Protein 5MY4 (pdb70)

Secondary structure (DSSP, 8-state):
-PPEEEE-SEEEE-TTS-EEEEEEESS--B-TTS-B-EEEEEE-TTS--EEEEETTTEEPTT--TTEEEEEETTEEEEEESS--GGG-EEEEEEE-SSSSPEE---EEEEE----BPPEEEEEPPPHHHHHHTEEEEEEEEEEEBSS--EEEEEETTEEE-TTEEEEEPPPPTTT--EEEEEEEEEEHHHHTT--EEEEEEE-TT-SSPEEEEEETT-/--EEEEE--EEE-TT--EEEEEEEESS-GGGS-EEEEEE-TTSPPEEEEEE-TTSS-EEE-TTTTTTEEEEEEGGGTEEEEEE-S--GGG-EEEEEEEEEESSSBEEEEEEE---EEEEE--PPPBPPEEEEE-----EEEEEEEEEEEBSS--EEEEGGGTB-TTEEEEEEEEETTEEEEEEEEEEETTTTTTS--EEEEEEGGGTEEEEEE----/-B---

Nearest PDB structures (foldseek):
  5my4-assembly1_A  TM=1.005E+00  e=4.041E-44  Mus musculus
  6hgu-assembly2_L  TM=9.859E-01  e=1.317E-41  Mus musculus
  4tqe-assembly1_L  TM=9.672E-01  e=5.450E-41  Mus musculus
  7y3j-assembly1_L  TM=9.779E-01  e=1.827E-40  Mus musculus
  8bbh-assembly1_L  TM=9.651E-01  e=4.578E-38  Mus musculus

InterPro domains:
  IPR002223 Pancreatic trypsin inhibitor Kunitz domain [PF00014] (290-341)
  IPR002223 Pancreatic trypsin inhibitor Kunitz domain [PR00759] (288-302)
  IPR002223 Pancreatic trypsin inhibitor Kunitz domain [PR00759] (316-326)
  IPR002223 Pancreatic trypsin inhibitor Kunitz domain [PR00759] (326-341)
  IPR002223 Pancreatic trypsin inhibitor Kunitz domain [PS50279] (291-341)
  IPR002223 Pancreatic trypsin inhibitor Kunitz domain [SM00131] (289-342)
  IPR008154 Amyloidogenic glycoprotein, extracellular [PS51869] (28-189)
  IPR008154 Amyloidogenic glycoprotein, extracellular [SM00006] (24-188)
  IPR008155 Amyloidogenic glycoprotein [PR00203] (177-195)
  IPR008155 Amyloidogenic glycoprotein [PR00203] (382-405)
  IPR008155 Amyloidogenic glycoprotein [PR00203] (699-724)
  IPR008155 Amyloidogenic glycoprotein [PR00203] (745-767)
  IPR008155 Amyloidogenic glycoprotein [PTHR23103] (10-770)
  IPR011178 Amyloidogenic glycoprotein, copper-binding [PF12924] (132-188)
  IPR011993 PH-like domain superfamily [G3DSA:2.30.29.30] (742-770)
  IPR013803 Amyloidogenic glycoprotein, amyloid-beta peptide [PF03494] (676-713)
  IPR013803 Amyloidogenic glycoprotein, amyloid-beta peptide [PR00204] (675-688)
  IPR013803 Amyloidogenic glycoprotein, amyloid-beta peptide [PR00204] (689-701)
  IPR013803 Amyloidogenic glycoprotein, amyloid-beta peptide [PR00204] (701-713)
  IPR015849 Amyloidogenic glycoprotein, heparin-binding [PF02177] (31-131)

Organism: Homo sapiens (NCBI:txid9606)

Sequence (440 aa):
DVVMTQTPLSLPVSLGDQASISCRSSQSLVHSDGNTYLHWYLQKPGQSPKLLIYKVSNRFSGVPDRFSGSGSGTDFTLKISRVEAEDLGVYFCSQSTHVPPTFGGGTKLEIKRADAAPTVSIFPPSSEQLTSGGASVVCFLNNFYPKDINVKWKIDGSERQNGVLNSWTDQDSKDSTYSMSSTLTLTKDEYERHNSYTCEATHKTSTSPIVKSFNRNEEVKLVESGGGLVQPGGSRKLSCAASGFTFSDYGMAWVRQAPGKGPEWVAFISNLAYSIYYADTVTGRFTISRENAKNTLYLEMSSLRSEDTAMYYCARYDYDNILDYVMDYWGQGTSVTVSSAKTTPPSVYPLAPGGSSVTLGCLVKGYFPESVTVTWNSGSLSSSVHTFPALLQSGLYTMSSSVTVPSSTWPSQTVTCSVAHPASSTTVDKKLEPSFRHDS

B-factor: mean 23.98, std 8.03, range [9.77, 64.01]

Structure (mmCIF, N/CA/C/O backbone):
data_5MY4
#
_entry.id   5MY4
#
_cell.length_a   43.170
_cell.length_b   87.142
_cell.length_c   58.029
_cell.angle_alpha   90.000
_cell.angle_beta   96.060
_cell.angle_gamma   90.000
#
_symmetry.space_group_name_H-M   'P 1 21 1'
#
loop_
_entity.id
_entity.type
_entity.pdbx_description
1 polymer 'Fab c#17 light chain'
2 polymer 'Fab c#17 heavy chain'
3 polymer 'Pyroglutamate-Abeta pE3-12-PEGb'
4 water water
#
loop_
_atom_site.group_PDB
_atom_site.id
_atom_site.type_symbol
_atom_site.label_atom_id
_atom_site.label_alt_id
_atom_site.label_comp_id
_atom_site.label_asym_id
_atom_site.label_entity_id
_atom_site.label_seq_id
_atom_site.pdbx_PDB_ins_code
_atom_site.Cartn_x
_atom_site.Cartn_y
_atom_site.Cartn_z
_atom_site.occupancy
_atom_site.B_iso_or_equiv
_atom_site.auth_seq_id
_atom_site.auth_comp_id
_atom_site.auth_asym_id
_atom_site.auth_atom_id
_atom_site.pdbx_PDB_model_num
ATOM 1 N N . ASP A 1 1 ? 7.454 -20.660 -0.338 1.00 28.40 1 ASP A N 1
ATOM 2 C CA . ASP A 1 1 ? 6.932 -19.305 -0.431 1.00 25.98 1 ASP A CA 1
ATOM 3 C C . ASP A 1 1 ? 7.773 -18.461 -1.366 1.00 26.28 1 ASP A C 1
ATOM 4 O O . ASP A 1 1 ? 8.925 -18.786 -1.641 1.00 28.08 1 ASP A O 1
ATOM 9 N N . VAL A 1 2 ? 7.185 -17.381 -1.864 1.00 25.51 2 VAL A N 1
ATOM 10 C CA . VAL A 1 2 ? 7.893 -16.436 -2.713 1.00 19.32 2 VAL A CA 1
ATOM 11 C C . VAL A 1 2 ? 8.453 -15.347 -1.817 1.00 21.80 2 VAL A C 1
ATOM 12 O O . VAL A 1 2 ? 7.717 -14.744 -1.026 1.00 19.20 2 VAL A O 1
ATOM 16 N N . VAL A 1 3 ? 9.755 -15.114 -1.913 1.00 15.03 3 VAL A N 1
ATOM 17 C CA . VAL A 1 3 ? 10.439 -14.131 -1.083 1.00 21.33 3 VAL A CA 1
ATOM 18 C C . VAL A 1 3 ? 10.506 -12.825 -1.872 1.00 18.29 3 VAL A C 1
ATOM 19 O O . VAL A 1 3 ? 11.085 -12.785 -2.965 1.00 27.79 3 VAL A O 1
ATOM 23 N N . MET A 1 4 ? 9.922 -11.765 -1.313 1.00 19.35 4 MET A N 1
ATOM 24 C CA . MET A 1 4 ? 9.933 -10.415 -1.884 1.00 22.54 4 MET A CA 1
ATOM 25 C C . MET A 1 4 ? 11.020 -9.563 -1.232 1.00 21.98 4 MET A C 1
ATOM 26 O O . MET A 1 4 ? 10.967 -9.304 -0.021 1.00 22.46 4 MET A O 1
ATOM 31 N N . THR A 1 5 ? 11.984 -9.109 -2.036 1.00 17.22 5 THR A N 1
ATOM 32 C CA . THR A 1 5 ? 13.168 -8.405 -1.541 1.00 21.58 5 THR A CA 1
ATOM 33 C C . THR A 1 5 ? 13.143 -6.956 -2.012 1.00 19.76 5 THR A C 1
ATOM 34 O O . THR A 1 5 ? 13.254 -6.675 -3.212 1.00 23.59 5 THR A O 1
ATOM 38 N N . GLN A 1 6 ? 12.985 -6.052 -1.060 1.00 19.87 6 GLN A N 1
ATOM 39 C CA . GLN A 1 6 ? 12.911 -4.620 -1.290 1.00 18.98 6 GLN A CA 1
ATOM 40 C C . GLN A 1 6 ? 14.235 -3.960 -0.948 1.00 22.85 6 GLN A C 1
ATOM 41 O O . GLN A 1 6 ? 14.903 -4.332 0.027 1.00 22.48 6 GLN A O 1
ATOM 47 N N . THR A 1 7 ? 14.590 -2.960 -1.745 1.00 21.43 7 THR A N 1
ATOM 48 C CA . THR A 1 7 ? 15.764 -2.140 -1.570 1.00 24.29 7 THR A CA 1
ATOM 49 C C . THR A 1 7 ? 15.365 -0.745 -2.033 1.00 24.23 7 THR A C 1
ATOM 50 O O . THR A 1 7 ? 14.622 -0.617 -3.012 1.00 23.05 7 THR A O 1
ATOM 54 N N . PRO A 1 8 ? 15.787 0.310 -1.328 1.00 19.56 8 PRO A N 1
ATOM 55 C CA . PRO A 1 8 ? 16.511 0.212 -0.060 1.00 22.12 8 PRO A CA 1
ATOM 56 C C . PRO A 1 8 ? 15.583 -0.068 1.102 1.00 24.42 8 PRO A C 1
ATOM 57 O O . PRO A 1 8 ? 14.363 0.010 0.977 1.00 24.47 8 PRO A O 1
ATOM 61 N N . LEU A 1 9 ? 16.179 -0.424 2.234 1.00 22.52 9 LEU A N 1
ATOM 62 C CA . LEU A 1 9 ? 15.412 -0.574 3.457 1.00 22.67 9 LEU A CA 1
ATOM 63 C C . LEU A 1 9 ? 14.901 0.777 3.941 1.00 24.91 9 LEU A C 1
ATOM 64 O O . LEU A 1 9 ? 13.805 0.876 4.513 1.00 23.17 9 LEU A O 1
ATOM 69 N N . SER A 1 10 ? 15.649 1.827 3.654 1.00 19.39 10 SER A N 1
ATOM 70 C CA . SER A 1 10 ? 15.385 3.184 4.099 1.00 18.91 10 SER A CA 1
ATOM 71 C C . SER A 1 10 ? 15.753 4.086 2.934 1.00 20.49 10 SER A C 1
ATOM 72 O O . SER A 1 10 ? 16.776 3.867 2.276 1.00 21.58 10 SER A O 1
ATOM 75 N N . LEU A 1 11 ? 14.921 5.078 2.645 1.00 24.59 11 LEU A N 1
ATOM 76 C CA . LEU A 1 11 ? 15.130 5.907 1.458 1.00 22.95 11 LEU A CA 1
ATOM 77 C C . LEU A 1 11 ? 14.962 7.378 1.817 1.00 24.59 11 LEU A C 1
ATOM 78 O O . LEU A 1 11 ? 13.826 7.875 1.881 1.00 24.57 11 LEU A O 1
ATOM 83 N N . PRO A 1 12 ? 16.056 8.107 2.045 1.00 23.71 12 PRO A N 1
ATOM 84 C CA . PRO A 1 12 ? 15.944 9.561 2.222 1.00 21.56 12 PRO A CA 1
ATOM 85 C C . PRO A 1 12 ? 15.669 10.256 0.892 1.00 25.68 12 PRO A C 1
ATOM 86 O O . PRO A 1 12 ? 16.294 9.952 -0.125 1.00 24.44 12 PRO A O 1
ATOM 90 N N . VAL A 1 13 ? 14.740 11.212 0.911 1.00 20.13 13 VAL A N 1
ATOM 91 C CA . VAL A 1 13 ? 14.434 11.999 -0.277 1.00 25.18 13 VAL A CA 1
ATOM 92 C C . VAL A 1 13 ? 14.093 13.428 0.129 1.00 27.69 13 VAL A C 1
ATOM 93 O O . VAL A 1 13 ? 13.581 13.680 1.222 1.00 23.87 13 VAL A O 1
ATOM 97 N N . SER A 1 14 ? 14.420 14.372 -0.754 1.00 27.39 14 SER A N 1
ATOM 98 C CA . SER A 1 14 ? 13.967 15.749 -0.610 1.00 24.64 14 SER A CA 1
ATOM 99 C C . SER A 1 14 ? 12.553 15.878 -1.140 1.00 20.28 14 SER A C 1
ATOM 100 O O . SER A 1 14 ? 12.217 15.306 -2.177 1.00 25.32 14 SER A O 1
ATOM 103 N N . LEU A 1 15 ? 11.722 16.630 -0.434 1.00 22.61 15 LEU A N 1
ATOM 104 C CA . LEU A 1 15 ? 10.396 16.888 -0.969 1.00 23.29 15 LEU A CA 1
ATOM 105 C C . LEU A 1 15 ? 10.538 17.530 -2.341 1.00 23.13 15 LEU A C 1
ATOM 106 O O . LEU A 1 15 ? 11.509 18.240 -2.617 1.00 23.35 15 LEU A O 1
ATOM 111 N N . GLY A 1 16 ? 9.593 17.216 -3.227 1.00 22.18 16 GLY A N 1
ATOM 112 C CA . GLY A 1 16 ? 9.652 17.672 -4.595 1.00 24.43 16 GLY A CA 1
ATOM 113 C C . GLY A 1 16 ? 10.554 16.862 -5.495 1.00 25.49 16 GLY A C 1
ATOM 114 O O . GLY A 1 16 ? 10.533 17.068 -6.713 1.00 30.11 16 GLY A O 1
ATOM 115 N N . ASP A 1 17 ? 11.343 15.953 -4.940 1.00 27.46 17 ASP A N 1
ATOM 116 C CA . ASP A 1 17 ? 12.211 15.087 -5.712 1.00 23.29 17 ASP A CA 1
ATOM 117 C C . ASP A 1 17 ? 11.476 13.816 -6.106 1.00 28.15 17 ASP A C 1
ATOM 118 O O . ASP A 1 17 ? 10.317 13.582 -5.746 1.00 25.64 17 ASP A O 1
ATOM 123 N N . GLN A 1 18 ? 12.182 12.971 -6.836 1.00 24.84 18 GLN A N 1
ATOM 124 C CA . GLN A 1 18 ? 11.681 11.675 -7.248 1.00 26.25 18 GLN A CA 1
ATOM 125 C C . GLN A 1 18 ? 12.267 10.599 -6.349 1.00 21.57 18 GLN A C 1
ATOM 126 O O . GLN A 1 18 ? 13.461 10.620 -6.030 1.00 26.26 18 GLN A O 1
ATOM 132 N N . ALA A 1 19 ? 11.422 9.671 -5.932 1.00 20.35 19 ALA A N 1
ATOM 133 C CA . ALA A 1 19 ? 11.849 8.489 -5.203 1.00 24.60 19 ALA A CA 1
ATOM 134 C C . ALA A 1 19 ? 11.605 7.248 -6.049 1.00 19.61 19 ALA A C 1
ATOM 135 O O . ALA A 1 19 ? 10.641 7.173 -6.820 1.00 27.13 19 ALA A O 1
ATOM 137 N N . SER A 1 20 ? 12.492 6.281 -5.901 1.00 16.15 20 SER A N 1
ATOM 138 C CA . SER A 1 20 ? 12.399 5.020 -6.608 1.00 20.66 20 SER A CA 1
ATOM 139 C C . SER A 1 20 ? 12.651 3.884 -5.633 1.00 22.02 20 SER A C 1
ATOM 140 O O . SER A 1 20 ? 13.632 3.905 -4.882 1.00 23.22 20 SER A O 1
ATOM 143 N N . ILE A 1 21 ? 11.761 2.903 -5.646 1.00 23.06 21 ILE A N 1
ATOM 144 C CA . ILE A 1 21 ? 11.840 1.742 -4.771 1.00 19.28 21 ILE A CA 1
ATOM 145 C C . ILE A 1 21 ? 11.747 0.494 -5.624 1.00 19.96 21 ILE A C 1
ATOM 146 O O . ILE A 1 21 ? 10.887 0.398 -6.508 1.00 23.08 21 ILE A O 1
ATOM 151 N N . SER A 1 22 ? 12.598 -0.482 -5.345 1.00 21.71 22 SER A N 1
ATOM 152 C CA . SER A 1 22 ? 12.622 -1.676 -6.173 1.00 24.45 22 SER A CA 1
ATOM 153 C C . SER A 1 22 ? 12.230 -2.914 -5.368 1.00 23.79 22 SER A C 1
ATOM 154 O O . SER A 1 22 ? 12.427 -2.995 -4.146 1.00 25.16 22 SER A O 1
ATOM 157 N N . CYS A 1 23 ? 11.665 -3.878 -6.073 1.00 21.64 23 CYS A N 1
ATOM 158 C CA . CYS A 1 23 ? 11.199 -5.111 -5.471 1.00 22.73 23 CYS A CA 1
ATOM 159 C C . CYS A 1 23 ? 11.602 -6.256 -6.387 1.00 22.81 23 CYS A C 1
ATOM 160 O O . CYS A 1 23 ? 11.518 -6.141 -7.614 1.00 23.71 23 CYS A O 1
ATOM 163 N N . ARG A 1 24 ? 12.057 -7.347 -5.783 1.00 24.39 24 ARG A N 1
ATOM 164 C CA . ARG A 1 24 ? 12.563 -8.500 -6.509 1.00 22.33 24 ARG A CA 1
ATOM 165 C C . ARG A 1 24 ? 11.925 -9.738 -5.898 1.00 22.75 24 ARG A C 1
ATOM 166 O O . ARG A 1 24 ? 11.957 -9.913 -4.683 1.00 23.70 24 ARG A O 1
ATOM 174 N N . SER A 1 25 ? 11.294 -10.560 -6.725 1.00 20.13 25 SER A N 1
ATOM 175 C CA . SER A 1 25 ? 10.664 -11.780 -6.249 1.00 24.98 25 SER A CA 1
ATOM 176 C C . SER A 1 25 ? 11.602 -12.948 -6.492 1.00 24.00 25 SER A C 1
ATOM 177 O O . SER A 1 25 ? 12.451 -12.909 -7.379 1.00 23.80 25 SER A O 1
ATOM 180 N N . SER A 1 26 ? 11.461 -13.979 -5.680 1.00 25.25 26 SER A N 1
ATOM 181 C CA . SER A 1 26 ? 12.316 -15.140 -5.854 1.00 25.12 26 SER A CA 1
ATOM 182 C C . SER A 1 26 ? 11.779 -16.099 -6.906 1.00 23.84 26 SER A C 1
ATOM 183 O O . SER A 1 26 ? 12.438 -17.089 -7.204 1.00 27.49 26 SER A O 1
ATOM 186 N N . GLN A 1 27 ? 10.589 -15.856 -7.446 1.00 27.45 27 GLN A N 1
ATOM 187 C CA . GLN A 1 27 ? 10.091 -16.601 -8.591 1.00 24.62 27 GLN A CA 1
ATOM 188 C C . GLN A 1 27 ? 9.318 -15.656 -9.490 1.00 26.03 27 GLN A C 1
ATOM 189 O O . GLN A 1 27 ? 8.919 -14.562 -9.087 1.00 20.80 27 GLN A O 1
ATOM 195 N N . SER A 1 28 ? 9.113 -16.103 -10.721 1.00 27.09 28 SER A N 1
ATOM 196 C CA . SER A 1 28 ? 8.319 -15.349 -11.677 1.00 30.68 28 SER A CA 1
ATOM 197 C C . SER A 1 28 ? 6.936 -15.074 -11.108 1.00 22.98 28 SER A C 1
ATOM 198 O O . SER A 1 28 ? 6.315 -15.940 -10.480 1.00 21.91 28 SER A O 1
ATOM 201 N N . LEU A 1 29 ? 6.459 -13.855 -11.327 1.00 20.50 29 LEU A N 1
ATOM 202 C CA . LEU A 1 29 ? 5.144 -13.457 -10.857 1.00 19.69 29 LEU A CA 1
ATOM 203 C C . LEU A 1 29 ? 4.091 -13.473 -11.971 1.00 19.70 29 LEU A C 1
ATOM 204 O O . LEU A 1 29 ? 2.963 -13.005 -11.755 1.00 15.82 29 LEU A O 1
ATOM 209 N N . VAL A 1 30 ? 4.424 -14.023 -13.139 1.00 22.67 30 VAL A N 1
ATOM 210 C CA . VAL A 1 30 ? 3.458 -14.235 -14.220 1.00 18.27 30 VAL A CA 1
ATOM 211 C C . VAL A 1 30 ? 2.597 -15.446 -13.861 1.00 20.74 30 VAL A C 1
ATOM 212 O O . VAL A 1 30 ? 3.085 -16.576 -13.805 1.00 26.65 30 VAL A O 1
ATOM 216 N N . HIS A 1 31 ? 1.317 -15.210 -13.601 1.00 20.58 31 HIS A N 1
ATOM 217 C CA . HIS A 1 31 ? 0.346 -16.263 -13.366 1.00 17.25 31 HIS A CA 1
ATOM 218 C C . HIS A 1 31 ? 0.024 -16.984 -14.678 1.00 22.38 31 HIS A C 1
ATOM 219 O O . HIS A 1 31 ? 0.213 -16.451 -15.772 1.00 19.86 31 HIS A O 1
ATOM 226 N N . SER A 1 32 ? -0.507 -18.201 -14.559 1.00 20.64 32 SER A N 1
ATOM 227 C CA . SER A 1 32 ? -0.904 -18.937 -15.757 1.00 21.03 32 SER A CA 1
ATOM 228 C C . SER A 1 32 ? -1.993 -18.217 -16.552 1.00 24.20 32 SER A C 1
ATOM 229 O O . SER A 1 32 ? -2.120 -18.467 -17.758 1.00 21.91 32 SER A O 1
ATOM 232 N N . ASP A 1 33 ? -2.776 -17.325 -15.914 1.00 22.29 33 ASP A N 1
ATOM 233 C CA . ASP A 1 33 ? -3.766 -16.521 -16.632 1.00 18.79 33 ASP A CA 1
ATOM 234 C C . ASP A 1 33 ? -3.153 -15.337 -17.363 1.00 19.80 33 ASP A C 1
ATOM 235 O O . ASP A 1 33 ? -3.888 -14.590 -18.020 1.00 19.95 33 ASP A O 1
ATOM 240 N N . GLY A 1 34 ? -1.837 -15.130 -17.253 1.00 18.32 34 GLY A N 1
ATOM 241 C CA . GLY A 1 34 ? -1.168 -14.068 -17.961 1.00 18.15 34 GLY A CA 1
ATOM 242 C C . GLY A 1 34 ? -0.989 -12.777 -17.188 1.00 17.49 34 GLY A C 1
ATOM 243 O O . GLY A 1 34 ? -0.120 -11.980 -17.536 1.00 19.15 34 GLY A O 1
ATOM 244 N N . ASN A 1 35 ? -1.775 -12.536 -16.153 1.00 22.67 35 ASN A N 1
ATOM 245 C CA . ASN A 1 35 ? -1.509 -11.351 -15.351 1.00 24.23 35 ASN A CA 1
ATOM 246 C C . ASN A 1 35 ? -0.220 -11.514 -14.549 1.00 20.20 35 ASN A C 1
ATOM 247 O O . ASN A 1 35 ? 0.277 -12.624 -14.338 1.00 21.03 35 ASN A O 1
ATOM 252 N N . THR A 1 36 ? 0.332 -10.378 -14.114 1.00 26.05 36 THR A N 1
ATOM 253 C CA . THR A 1 36 ? 1.426 -10.338 -13.143 1.00 18.80 36 THR A CA 1
ATOM 254 C C . THR A 1 36 ? 0.897 -9.687 -11.869 1.00 15.36 36 THR A C 1
ATOM 255 O O . THR A 1 36 ? 0.687 -8.469 -11.822 1.00 15.14 36 THR A O 1
ATOM 259 N N . TYR A 1 37 ? 0.671 -10.502 -10.838 1.00 19.29 37 TYR A N 1
ATOM 260 C CA . TYR A 1 37 ? -0.028 -10.053 -9.629 1.00 19.23 37 TYR A CA 1
ATOM 261 C C . TYR A 1 37 ? 0.980 -9.533 -8.596 1.00 17.07 37 TYR A C 1
ATOM 262 O O . TYR A 1 37 ? 1.243 -10.140 -7.552 1.00 14.73 37 TYR A O 1
ATOM 271 N N . LEU A 1 38 ? 1.535 -8.367 -8.922 1.00 15.51 38 LEU A N 1
ATOM 272 C CA . LEU A 1 38 ? 2.501 -7.649 -8.103 1.00 13.59 38 LEU A CA 1
ATOM 273 C C . LEU A 1 38 ? 1.893 -6.310 -7.724 1.00 15.20 38 LEU A C 1
ATOM 274 O O . LEU A 1 38 ? 1.500 -5.538 -8.608 1.00 13.56 38 LEU A O 1
ATOM 279 N N . HIS A 1 39 ? 1.846 -6.020 -6.422 1.00 13.53 39 HIS A N 1
ATOM 280 C CA . HIS A 1 39 ? 1.161 -4.842 -5.920 1.00 12.62 39 HIS A CA 1
ATOM 281 C C . HIS A 1 39 ? 2.054 -4.061 -4.962 1.00 15.71 39 HIS A C 1
ATOM 282 O O . HIS A 1 39 ? 2.957 -4.617 -4.328 1.00 16.02 39 HIS A O 1
ATOM 289 N N . TRP A 1 40 ? 1.767 -2.760 -4.830 1.00 13.10 40 TRP A N 1
ATOM 290 C CA . TRP A 1 40 ? 2.456 -1.908 -3.864 1.00 12.91 40 TRP A CA 1
ATOM 291 C C . TRP A 1 40 ? 1.459 -1.323 -2.880 1.00 14.87 40 TRP A C 1
ATOM 292 O O . TRP A 1 40 ? 0.355 -0.926 -3.264 1.00 13.45 40 TRP A O 1
ATOM 303 N N . TYR A 1 41 ? 1.865 -1.265 -1.613 1.00 13.40 41 TYR A N 1
ATOM 304 C CA . TYR A 1 41 ? 1.071 -0.697 -0.534 1.00 14.47 41 TYR A CA 1
ATOM 305 C C . TYR A 1 41 ? 1.827 0.435 0.149 1.00 13.80 41 TYR A C 1
ATOM 306 O O . TYR A 1 41 ? 3.064 0.463 0.164 1.00 15.21 41 TYR A O 1
ATOM 315 N N . LEU A 1 42 ? 1.085 1.370 0.723 1.00 10.17 42 LEU A N 1
ATOM 316 C CA . LEU A 1 42 ? 1.694 2.408 1.545 1.00 13.58 42 LEU A CA 1
ATOM 317 C C . LEU A 1 42 ? 1.077 2.368 2.939 1.00 15.64 42 LEU A C 1
ATOM 318 O O . LEU A 1 42 ? -0.153 2.374 3.082 1.00 16.71 42 LEU A O 1
ATOM 323 N N . GLN A 1 43 ? 1.920 2.323 3.965 1.00 16.94 43 GLN A N 1
ATOM 324 C CA . GLN A 1 43 ? 1.448 2.319 5.343 1.00 16.71 43 GLN A CA 1
ATOM 325 C C . GLN A 1 43 ? 1.970 3.553 6.062 1.00 18.71 43 GLN A C 1
ATOM 326 O O . GLN A 1 43 ? 3.184 3.772 6.128 1.00 19.09 43 GLN A O 1
ATOM 332 N N . LYS A 1 44 ? 1.057 4.347 6.609 1.00 23.07 44 LYS A N 1
ATOM 333 C CA . LYS A 1 44 ? 1.442 5.492 7.416 1.00 26.83 44 LYS A CA 1
ATOM 334 C C . LYS A 1 44 ? 1.391 5.139 8.894 1.00 29.30 44 LYS A C 1
ATOM 335 O O . LYS A 1 44 ? 0.778 4.141 9.284 1.00 28.55 44 LYS A O 1
ATOM 341 N N . PRO A 1 45 ? 2.065 5.920 9.741 1.00 31.67 45 PRO A N 1
ATOM 342 C CA . PRO A 1 45 ? 2.089 5.619 11.182 1.00 30.69 45 PRO A CA 1
ATOM 343 C C . PRO A 1 45 ? 0.695 5.445 11.768 1.00 24.67 45 PRO A C 1
ATOM 344 O O . PRO A 1 45 ? -0.196 6.272 11.568 1.00 29.29 45 PRO A O 1
ATOM 348 N N . GLY A 1 46 ? 0.513 4.351 12.496 1.00 28.28 46 GLY A N 1
ATOM 349 C CA . GLY A 1 46 ? -0.735 4.077 13.181 1.00 29.44 46 GLY A CA 1
ATOM 350 C C . GLY A 1 46 ? -1.908 3.741 12.290 1.00 32.11 46 GLY A C 1
ATOM 351 O O . GLY A 1 46 ? -3.051 3.764 12.763 1.00 31.35 46 GLY A O 1
ATOM 352 N N . GLN A 1 47 ? -1.668 3.441 11.013 1.00 32.85 47 GLN A N 1
ATOM 353 C CA . GLN A 1 47 ? -2.734 3.063 10.099 1.00 31.04 47 GLN A CA 1
ATOM 354 C C . GLN A 1 47 ? -2.389 1.764 9.388 1.00 26.92 47 GLN A C 1
ATOM 355 O O . GLN A 1 47 ? -1.231 1.326 9.356 1.00 24.65 47 GLN A O 1
ATOM 361 N N . SER A 1 48 ? -3.422 1.140 8.824 1.00 19.99 48 SER A N 1
ATOM 362 C CA . SER A 1 48 ? -3.214 -0.069 8.045 1.00 26.01 48 SER A CA 1
ATOM 363 C C . SER A 1 48 ? -2.616 0.275 6.682 1.00 17.61 48 SER A C 1
ATOM 364 O O . SER A 1 48 ? -2.645 1.434 6.256 1.00 16.47 48 SER A O 1
ATOM 367 N N . PRO A 1 49 ? -2.058 -0.710 5.978 1.00 18.86 49 PRO A N 1
ATOM 368 C CA . PRO A 1 49 ? -1.591 -0.446 4.617 1.00 16.11 49 PRO A CA 1
ATOM 369 C C . PRO A 1 49 ? -2.757 -0.076 3.715 1.00 16.05 49 PRO A C 1
ATOM 370 O O . PRO A 1 49 ? -3.879 -0.554 3.889 1.00 19.04 49 PRO A O 1
ATOM 374 N N . LYS A 1 50 ? -2.481 0.819 2.769 1.00 14.66 50 LYS A N 1
ATOM 375 C CA . LYS A 1 50 ? -3.401 1.209 1.709 1.00 19.35 50 LYS A CA 1
ATOM 376 C C . LYS A 1 50 ? -2.804 0.801 0.365 1.00 17.88 50 LYS A C 1
ATOM 377 O O . LYS A 1 50 ? -1.639 1.092 0.096 1.00 17.32 50 LYS A O 1
ATOM 383 N N . LEU A 1 51 ? -3.609 0.179 -0.492 1.00 16.99 51 LEU A N 1
ATOM 384 C CA . LEU A 1 51 ? -3.144 -0.223 -1.811 1.00 14.12 51 LEU A CA 1
ATOM 385 C C . LEU A 1 51 ? -2.892 0.998 -2.700 1.00 15.68 51 LEU A C 1
ATOM 386 O O . LEU A 1 51 ? -3.731 1.897 -2.800 1.00 15.74 51 LEU A O 1
ATOM 391 N N . LEU A 1 52 ? -1.710 1.054 -3.313 1.00 14.58 52 LEU A N 1
ATOM 392 C CA . LEU A 1 52 ? -1.379 2.114 -4.259 1.00 13.65 52 LEU A CA 1
ATOM 393 C C . LEU A 1 52 ? -1.455 1.656 -5.708 1.00 13.86 52 LEU A C 1
ATOM 394 O O . LEU A 1 52 ? -2.066 2.312 -6.548 1.00 16.38 52 LEU A O 1
ATOM 399 N N . ILE A 1 53 ? -0.781 0.557 -6.016 1.00 15.74 53 ILE A N 1
ATOM 400 C CA . ILE A 1 53 ? -0.648 0.041 -7.366 1.00 16.04 53 ILE A CA 1
ATOM 401 C C . ILE A 1 53 ? -0.952 -1.447 -7.298 1.00 15.18 53 ILE A C 1
ATOM 402 O O . ILE A 1 53 ? -0.486 -2.138 -6.380 1.00 12.06 53 ILE A O 1
ATOM 407 N N . TYR A 1 54 ? -1.754 -1.935 -8.242 1.00 12.83 54 TYR A N 1
ATOM 408 C CA . TYR A 1 54 ? -2.024 -3.359 -8.372 1.00 13.92 54 TYR A CA 1
ATOM 409 C C . TYR A 1 54 ? -1.691 -3.816 -9.784 1.00 12.95 54 TYR A C 1
ATOM 410 O O . TYR A 1 54 ? -1.747 -3.033 -10.736 1.00 14.49 54 TYR A O 1
ATOM 419 N N . LYS A 1 55 ? -1.344 -5.094 -9.903 1.00 10.82 55 LYS A N 1
ATOM 420 C CA . LYS A 1 55 ? -0.919 -5.691 -11.165 1.00 16.33 55 LYS A CA 1
ATOM 421 C C . LYS A 1 55 ? 0.103 -4.796 -11.876 1.00 12.92 55 LYS A C 1
ATOM 422 O O . LYS A 1 55 ? -0.113 -4.308 -12.985 1.00 15.45 55 LYS A O 1
ATOM 428 N N . VAL A 1 56 ? 1.221 -4.571 -11.182 1.00 13.81 56 VAL A N 1
ATOM 429 C CA . VAL A 1 56 ? 2.419 -3.880 -11.665 1.00 11.03 56 VAL A CA 1
ATOM 430 C C . VAL A 1 56 ? 2.213 -2.375 -11.820 1.00 12.65 56 VAL A C 1
ATOM 431 O O . VAL A 1 56 ? 3.028 -1.586 -11.333 1.00 12.89 56 VAL A O 1
ATOM 435 N N . SER A 1 57 ? 1.147 -1.943 -12.517 1.00 18.78 57 SER A N 1
ATOM 436 C CA . SER A 1 57 ? 1.095 -0.539 -12.923 1.00 15.43 57 SER A CA 1
ATOM 437 C C . SER A 1 57 ? -0.280 0.120 -12.835 1.00 18.41 57 SER A C 1
ATOM 438 O O . SER A 1 57 ? -0.422 1.262 -13.288 1.00 18.95 57 SER A O 1
ATOM 441 N N . ASN A 1 58 ? -1.293 -0.524 -12.265 1.00 16.24 58 ASN A N 1
ATOM 442 C CA . ASN A 1 58 ? -2.610 0.103 -12.152 1.00 18.51 58 ASN A CA 1
ATOM 443 C C . ASN A 1 58 ? -2.730 0.879 -10.837 1.00 16.33 58 ASN A C 1
ATOM 444 O O . ASN A 1 58 ? -2.613 0.295 -9.756 1.00 16.08 58 ASN A O 1
ATOM 449 N N . ARG A 1 59 ? -2.988 2.183 -10.934 1.00 13.39 59 ARG A N 1
ATOM 450 C CA . ARG A 1 59 ? -3.251 3.004 -9.759 1.00 19.06 59 ARG A CA 1
ATOM 451 C C . ARG A 1 59 ? -4.635 2.712 -9.171 1.00 19.58 59 ARG A C 1
ATOM 452 O O . ARG A 1 59 ? -5.654 2.803 -9.858 1.00 16.10 59 ARG A O 1
ATOM 460 N N . PHE A 1 60 ? -4.666 2.395 -7.883 1.00 19.03 60 PHE A N 1
ATOM 461 C CA . PHE A 1 60 ? -5.923 2.202 -7.176 1.00 18.35 60 PHE A CA 1
ATOM 462 C C . PHE A 1 60 ? -6.703 3.516 -7.081 1.00 20.27 60 PHE A C 1
ATOM 463 O O . PHE A 1 60 ? -6.146 4.614 -7.166 1.00 19.62 60 PHE A O 1
ATOM 471 N N . SER A 1 61 ? -8.013 3.385 -6.870 1.00 22.10 61 SER A N 1
ATOM 472 C CA . SER A 1 61 ? -8.911 4.532 -6.767 1.00 24.39 61 SER A CA 1
ATOM 473 C C . SER A 1 61 ? -8.415 5.583 -5.781 1.00 21.17 61 SER A C 1
ATOM 474 O O . SER A 1 61 ? -8.165 5.291 -4.608 1.00 21.10 61 SER A O 1
ATOM 477 N N . GLY A 1 62 ? -8.291 6.813 -6.271 1.00 20.69 62 GLY A N 1
ATOM 478 C CA . GLY A 1 62 ? -7.862 7.941 -5.481 1.00 23.24 62 GLY A CA 1
ATOM 479 C C . GLY A 1 62 ? -6.365 8.071 -5.294 1.00 26.70 62 GLY A C 1
ATOM 480 O O . GLY A 1 62 ? -5.926 8.953 -4.542 1.00 30.02 62 GLY A O 1
ATOM 481 N N . VAL A 1 63 ? -5.565 7.226 -5.931 1.00 26.29 63 VAL A N 1
ATOM 482 C CA . VAL A 1 63 ? -4.114 7.344 -5.830 1.00 24.54 63 VAL A CA 1
ATOM 483 C C . VAL A 1 63 ? -3.652 8.391 -6.836 1.00 25.22 63 VAL A C 1
ATOM 484 O O . VAL A 1 63 ? -3.961 8.281 -8.030 1.00 28.24 63 VAL A O 1
ATOM 488 N N . PRO A 1 64 ? -2.925 9.415 -6.400 1.00 27.77 64 PRO A N 1
ATOM 489 C CA . PRO A 1 64 ? -2.548 10.504 -7.308 1.00 26.04 64 PRO A CA 1
ATOM 490 C C . PRO A 1 64 ? -1.564 10.061 -8.376 1.00 31.77 64 PRO A C 1
ATOM 491 O O . PRO A 1 64 ? -0.875 9.049 -8.243 1.00 26.36 64 PRO A O 1
ATOM 495 N N . ASP A 1 65 ? -1.510 10.883 -9.441 1.00 26.79 65 ASP A N 1
ATOM 496 C CA . ASP A 1 65 ? -0.779 10.620 -10.677 1.00 31.40 65 ASP A CA 1
ATOM 497 C C . ASP A 1 65 ? 0.704 10.386 -10.461 1.00 28.41 65 ASP A C 1
ATOM 498 O O . ASP A 1 65 ? 1.359 9.781 -11.321 1.00 22.40 65 ASP A O 1
ATOM 503 N N . ARG A 1 66 ? 1.263 10.900 -9.369 1.00 24.88 66 ARG A N 1
ATOM 504 C CA . ARG A 1 66 ? 2.703 10.856 -9.205 1.00 22.80 66 ARG A CA 1
ATOM 505 C C . ARG A 1 66 ? 3.217 9.471 -8.822 1.00 26.14 66 ARG A C 1
ATOM 506 O O . ARG A 1 66 ? 4.438 9.267 -8.803 1.00 26.23 66 ARG A O 1
ATOM 514 N N . PHE A 1 67 ? 2.329 8.507 -8.562 1.00 26.04 67 PHE A N 1
ATOM 515 C CA . PHE A 1 67 ? 2.732 7.127 -8.296 1.00 24.79 67 PHE A CA 1
ATOM 516 C C . PHE A 1 67 ? 2.672 6.303 -9.582 1.00 21.82 67 PHE A C 1
ATOM 517 O O . PHE A 1 67 ? 1.636 6.246 -10.251 1.00 21.69 67 PHE A O 1
ATOM 525 N N . SER A 1 68 ? 3.787 5.664 -9.918 1.00 26.66 68 SER A N 1
ATOM 526 C CA . SER A 1 68 ? 3.930 4.920 -11.160 1.00 23.45 68 SER A CA 1
ATOM 527 C C . SER A 1 68 ? 4.676 3.632 -10.861 1.00 21.81 68 SER A C 1
ATOM 528 O O . SER A 1 68 ? 5.676 3.636 -10.132 1.00 23.31 68 SER A O 1
ATOM 531 N N . GLY A 1 69 ? 4.184 2.535 -11.418 1.00 17.22 69 GLY A N 1
ATOM 532 C CA . GLY A 1 69 ? 4.840 1.252 -11.273 1.00 17.56 69 GLY A CA 1
ATOM 533 C C . GLY A 1 69 ? 5.109 0.611 -12.616 1.00 16.82 69 GLY A C 1
ATOM 534 O O . GLY A 1 69 ? 4.361 0.790 -13.579 1.00 17.02 69 GLY A O 1
ATOM 535 N N . SER A 1 70 ? 6.194 -0.159 -12.662 1.00 20.30 70 SER A N 1
ATOM 536 C CA . SER A 1 70 ? 6.611 -0.859 -13.871 1.00 24.12 70 SER A CA 1
ATOM 537 C C . SER A 1 70 ? 7.402 -2.091 -13.461 1.00 23.66 70 SER A C 1
ATOM 538 O O . SER A 1 70 ? 7.634 -2.327 -12.274 1.00 21.41 70 SER A O 1
ATOM 541 N N . GLY A 1 71 ? 7.857 -2.851 -14.456 1.00 21.50 71 GLY A N 1
ATOM 542 C CA . GLY A 1 71 ? 8.698 -4.008 -14.239 1.00 23.28 71 GLY A CA 1
ATOM 543 C C . GLY A 1 71 ? 8.110 -5.255 -14.870 1.00 29.70 71 GLY A C 1
ATOM 544 O O . GLY A 1 71 ? 7.021 -5.241 -15.443 1.00 28.91 71 GLY A O 1
ATOM 545 N N . SER A 1 72 ? 8.862 -6.352 -14.758 1.00 27.74 72 SER A N 1
ATOM 546 C CA . SER A 1 72 ? 8.421 -7.603 -15.367 1.00 23.58 72 SER A CA 1
ATOM 547 C C . SER A 1 72 ? 9.248 -8.754 -14.832 1.00 26.61 72 SER A C 1
ATOM 548 O O . SER A 1 72 ? 10.398 -8.585 -14.399 1.00 28.09 72 SER A O 1
ATOM 551 N N . GLY A 1 73 ? 8.642 -9.937 -14.896 1.00 32.99 73 GLY A N 1
ATOM 552 C CA . GLY A 1 73 ? 9.273 -11.171 -14.479 1.00 30.77 73 GLY A CA 1
ATOM 553 C C . GLY A 1 73 ? 9.460 -11.216 -12.981 1.00 32.47 73 GLY A C 1
ATOM 554 O O . GLY A 1 73 ? 8.551 -11.628 -12.242 1.00 36.24 73 GLY A O 1
ATOM 555 N N . THR A 1 74 ? 10.637 -10.775 -12.524 1.00 35.34 74 THR A N 1
ATOM 556 C CA . THR A 1 74 ? 10.981 -10.801 -11.111 1.00 26.67 74 THR A CA 1
ATOM 557 C C . THR A 1 74 ? 11.457 -9.463 -10.580 1.00 23.81 74 THR A C 1
ATOM 558 O O . THR A 1 74 ? 11.780 -9.375 -9.390 1.00 25.52 74 THR A O 1
ATOM 562 N N . ASP A 1 75 ? 11.524 -8.426 -11.410 1.00 25.30 75 ASP A N 1
ATOM 563 C CA . ASP A 1 75 ? 12.142 -7.165 -11.015 1.00 28.04 75 ASP A CA 1
ATOM 564 C C . ASP A 1 75 ? 11.145 -6.035 -11.221 1.00 25.55 75 ASP A C 1
ATOM 565 O O . ASP A 1 75 ? 10.641 -5.840 -12.330 1.00 24.95 75 ASP A O 1
ATOM 570 N N . PHE A 1 76 ? 10.851 -5.303 -10.150 1.00 21.87 76 PHE A N 1
ATOM 571 C CA . PHE A 1 76 ? 9.759 -4.341 -10.162 1.00 22.12 76 PHE A CA 1
ATOM 572 C C . PHE A 1 76 ? 10.195 -3.042 -9.503 1.00 24.50 76 PHE A C 1
ATOM 573 O O . PHE A 1 76 ? 11.008 -3.030 -8.569 1.00 22.16 76 PHE A O 1
ATOM 581 N N . THR A 1 77 ? 9.615 -1.950 -9.988 1.00 21.52 77 THR A N 1
ATOM 582 C CA . THR A 1 77 ? 9.942 -0.616 -9.524 1.00 22.09 77 THR A CA 1
ATOM 583 C C . THR A 1 77 ? 8.668 0.192 -9.329 1.00 18.17 77 THR A C 1
ATOM 584 O O . THR A 1 77 ? 7.758 0.147 -10.160 1.00 18.64 77 THR A O 1
ATOM 588 N N . LEU A 1 78 ? 8.621 0.931 -8.224 1.00 18.12 78 LEU A N 1
ATOM 589 C CA . LEU A 1 78 ? 7.600 1.926 -7.952 1.00 13.23 78 LEU A CA 1
ATOM 590 C C . LEU A 1 78 ? 8.250 3.300 -7.975 1.00 21.03 78 LEU A C 1
ATOM 591 O O . LEU A 1 78 ? 9.241 3.530 -7.270 1.00 21.43 78 LEU A O 1
ATOM 596 N N . LYS A 1 79 ? 7.701 4.218 -8.761 1.00 18.92 79 LYS A N 1
ATOM 597 C CA . LYS A 1 79 ? 8.199 5.587 -8.789 1.00 22.69 79 LYS A CA 1
ATOM 598 C C . LYS A 1 79 ? 7.181 6.536 -8.166 1.00 21.98 79 LYS A C 1
ATOM 599 O O . LYS A 1 79 ? 5.988 6.464 -8.479 1.00 23.11 79 LYS A O 1
ATOM 605 N N . ILE A 1 80 ? 7.661 7.414 -7.280 1.00 25.21 80 ILE A N 1
ATOM 606 C CA . ILE A 1 80 ? 6.932 8.594 -6.809 1.00 26.67 80 ILE A CA 1
ATOM 607 C C . ILE A 1 80 ? 7.606 9.817 -7.419 1.00 29.95 80 ILE A C 1
ATOM 608 O O . ILE A 1 80 ? 8.727 10.173 -7.035 1.00 31.16 80 ILE A O 1
ATOM 613 N N . SER A 1 81 ? 6.921 10.491 -8.345 1.00 31.58 81 SER A N 1
ATOM 614 C CA . SER A 1 81 ? 7.623 11.431 -9.207 1.00 32.69 81 SER A CA 1
ATOM 615 C C . SER A 1 81 ? 7.940 12.764 -8.535 1.00 40.24 81 SER A C 1
ATOM 616 O O . SER A 1 81 ? 8.880 13.443 -8.966 1.00 42.80 81 SER A O 1
ATOM 619 N N . ARG A 1 82 ? 7.189 13.164 -7.498 1.00 32.41 82 ARG A N 1
ATOM 620 C CA . ARG A 1 82 ? 7.453 14.460 -6.863 1.00 33.19 82 ARG A CA 1
ATOM 621 C C . ARG A 1 82 ? 6.990 14.358 -5.413 1.00 33.07 82 ARG A C 1
ATOM 622 O O . ARG A 1 82 ? 5.896 14.813 -5.053 1.00 34.19 82 ARG A O 1
ATOM 630 N N . VAL A 1 83 ? 7.861 13.782 -4.581 1.00 31.11 83 VAL A N 1
ATOM 631 C CA . VAL A 1 83 ? 7.453 13.355 -3.253 1.00 30.07 83 VAL A CA 1
ATOM 632 C C . VAL A 1 83 ? 6.872 14.528 -2.484 1.00 29.97 83 VAL A C 1
ATOM 633 O O . VAL A 1 83 ? 7.413 15.641 -2.508 1.00 28.03 83 VAL A O 1
ATOM 637 N N . GLU A 1 84 ? 5.731 14.282 -1.838 1.00 28.24 84 GLU A N 1
ATOM 638 C CA . GLU A 1 84 ? 5.079 15.225 -0.944 1.00 29.90 84 GLU A CA 1
ATOM 639 C C . GLU A 1 84 ? 5.053 14.673 0.475 1.00 25.99 84 GLU A C 1
ATOM 640 O O . GLU A 1 84 ? 5.231 13.475 0.701 1.00 25.47 84 GLU A O 1
ATOM 646 N N . ALA A 1 85 ? 4.821 15.563 1.442 1.00 24.32 85 ALA A N 1
ATOM 647 C CA . ALA A 1 85 ? 4.921 15.146 2.838 1.00 23.90 85 ALA A CA 1
ATOM 648 C C . ALA A 1 85 ? 3.942 14.021 3.172 1.00 26.96 85 ALA A C 1
ATOM 649 O O . ALA A 1 85 ? 4.244 13.168 4.012 1.00 21.24 85 ALA A O 1
ATOM 651 N N . GLU A 1 86 ? 2.783 13.977 2.503 1.00 34.06 86 GLU A N 1
ATOM 652 C CA . GLU A 1 86 ? 1.815 12.913 2.751 1.00 30.03 86 GLU A CA 1
ATOM 653 C C . GLU A 1 86 ? 2.312 11.553 2.262 1.00 29.01 86 GLU A C 1
ATOM 654 O O . GLU A 1 86 ? 1.768 10.527 2.677 1.00 28.88 86 GLU A O 1
ATOM 660 N N . ASP A 1 87 ? 3.332 11.510 1.399 1.00 29.52 87 ASP A N 1
ATOM 661 C CA . ASP A 1 87 ? 3.839 10.234 0.902 1.00 23.86 87 ASP A CA 1
ATOM 662 C C . ASP A 1 87 ? 4.848 9.582 1.844 1.00 24.95 87 ASP A C 1
ATOM 663 O O . ASP A 1 87 ? 5.256 8.440 1.600 1.00 24.21 87 ASP A O 1
ATOM 668 N N . LEU A 1 88 ? 5.292 10.271 2.882 1.00 21.15 88 LEU A N 1
ATOM 669 C CA . LEU A 1 88 ? 6.209 9.645 3.824 1.00 25.37 88 LEU A CA 1
ATOM 670 C C . LEU A 1 88 ? 5.510 8.497 4.536 1.00 18.33 88 LEU A C 1
ATOM 671 O O . LEU A 1 88 ? 4.332 8.589 4.890 1.00 26.26 88 LEU A O 1
ATOM 676 N N . GLY A 1 89 ? 6.219 7.406 4.715 1.00 17.74 89 GLY A N 1
ATOM 677 C CA . GLY A 1 89 ? 5.643 6.227 5.321 1.00 17.80 89 GLY A CA 1
ATOM 678 C C . GLY A 1 89 ? 6.403 5.017 4.848 1.00 16.24 89 GLY A C 1
ATOM 679 O O . GLY A 1 89 ? 7.474 5.138 4.279 1.00 17.53 89 GLY A O 1
ATOM 680 N N . VAL A 1 90 ? 5.834 3.842 5.104 1.00 18.49 90 VAL A N 1
ATOM 681 C CA . VAL A 1 90 ? 6.455 2.578 4.716 1.00 16.23 90 VAL A CA 1
ATOM 682 C C . VAL A 1 90 ? 5.696 1.990 3.538 1.00 15.97 90 VAL A C 1
ATOM 683 O O . VAL A 1 90 ? 4.489 1.743 3.621 1.00 15.11 90 VAL A O 1
ATOM 687 N N . TYR A 1 91 ? 6.422 1.739 2.459 1.00 16.05 91 TYR A N 1
ATOM 688 C CA . TYR A 1 91 ? 5.921 1.094 1.264 1.00 13.90 91 TYR A CA 1
ATOM 689 C C . TYR A 1 91 ? 6.262 -0.388 1.318 1.00 14.40 91 TYR A C 1
ATOM 690 O O . TYR A 1 91 ? 7.358 -0.760 1.744 1.00 17.68 91 TYR A O 1
ATOM 699 N N . PHE A 1 92 ? 5.308 -1.234 0.933 1.00 12.33 92 PHE A N 1
ATOM 700 C CA . PHE A 1 92 ? 5.550 -2.659 0.761 1.00 11.51 92 PHE A CA 1
ATOM 701 C C . PHE A 1 92 ? 5.118 -3.065 -0.636 1.00 18.02 92 PHE A C 1
ATOM 702 O O . PHE A 1 92 ? 4.079 -2.605 -1.133 1.00 14.32 92 PHE A O 1
ATOM 710 N N . CYS A 1 93 ? 5.904 -3.936 -1.260 1.00 17.08 93 CYS A N 1
ATOM 711 C CA . CYS A 1 93 ? 5.423 -4.704 -2.401 1.00 16.80 93 CYS A CA 1
ATOM 712 C C . CYS A 1 93 ? 4.825 -6.021 -1.908 1.00 20.45 93 CYS A C 1
ATOM 713 O O . CYS A 1 93 ? 5.129 -6.504 -0.810 1.00 17.95 93 CYS A O 1
ATOM 716 N N . SER A 1 94 ? 3.966 -6.602 -2.740 1.00 14.87 94 SER A N 1
ATOM 717 C CA . SER A 1 94 ? 3.307 -7.852 -2.404 1.00 16.85 94 SER A CA 1
ATOM 718 C C . SER A 1 94 ? 3.045 -8.613 -3.691 1.00 16.65 94 SER A C 1
ATOM 719 O O . SER A 1 94 ? 2.879 -8.009 -4.754 1.00 15.72 94 SER A O 1
ATOM 722 N N . GLN A 1 95 ? 3.010 -9.938 -3.597 1.00 16.97 95 GLN A N 1
ATOM 723 C CA . GLN A 1 95 ? 2.683 -10.773 -4.744 1.00 15.83 95 GLN A CA 1
ATOM 724 C C . GLN A 1 95 ? 1.473 -11.621 -4.409 1.00 15.78 95 GLN A C 1
ATOM 725 O O . GLN A 1 95 ? 1.324 -12.093 -3.283 1.00 16.63 95 GLN A O 1
ATOM 731 N N . SER A 1 96 ? 0.627 -11.854 -5.411 1.00 15.89 96 SER A N 1
ATOM 732 C CA . SER A 1 96 ? -0.532 -12.714 -5.211 1.00 19.04 96 SER A CA 1
ATOM 733 C C . SER A 1 96 ? -0.643 -13.745 -6.322 1.00 17.99 96 SER A C 1
ATOM 734 O O . SER A 1 96 ? -1.718 -14.297 -6.534 1.00 20.18 96 SER A O 1
ATOM 737 N N . THR A 1 97 ? 0.458 -14.020 -7.023 1.00 16.07 97 THR A N 1
ATOM 738 C CA . THR A 1 97 ? 0.454 -15.055 -8.050 1.00 16.83 97 THR A CA 1
ATOM 739 C C . THR A 1 97 ? 0.442 -16.456 -7.442 1.00 18.00 97 THR A C 1
ATOM 740 O O . THR A 1 97 ? -0.218 -17.362 -7.964 1.00 16.48 97 THR A O 1
ATOM 744 N N . HIS A 1 98 ? 1.155 -16.658 -6.340 1.00 18.00 98 HIS A N 1
ATOM 745 C CA . HIS A 1 98 ? 1.260 -17.974 -5.728 1.00 19.56 98 HIS A CA 1
ATOM 746 C C . HIS A 1 98 ? 0.687 -17.958 -4.320 1.00 19.27 98 HIS A C 1
ATOM 747 O O . HIS A 1 98 ? 0.754 -16.947 -3.613 1.00 18.12 98 HIS A O 1
ATOM 754 N N . VAL A 1 99 ? 0.128 -19.093 -3.918 1.00 18.89 99 VAL A N 1
ATOM 755 C CA . VAL A 1 99 ? -0.234 -19.306 -2.515 1.00 20.38 99 VAL A CA 1
ATOM 756 C C . VAL A 1 99 ? 1.011 -19.761 -1.762 1.00 21.71 99 VAL A C 1
ATOM 757 O O . VAL A 1 99 ? 1.683 -20.694 -2.222 1.00 23.43 99 VAL A O 1
ATOM 761 N N . PRO A 1 100 ? 1.366 -19.128 -0.630 1.00 15.72 100 PRO A N 1
ATOM 762 C CA . PRO A 1 100 ? 0.666 -17.991 -0.026 1.00 17.59 100 PRO A CA 1
ATOM 763 C C . PRO A 1 100 ? 1.096 -16.624 -0.565 1.00 16.03 100 PRO A C 1
ATOM 764 O O . PRO A 1 100 ? 2.216 -16.445 -1.012 1.00 15.87 100 PRO A O 1
ATOM 768 N N . PRO A 1 101 ? 0.189 -15.658 -0.529 1.00 15.28 101 PRO A N 1
ATOM 769 C CA . PRO A 1 101 ? 0.577 -14.284 -0.847 1.00 12.69 101 PRO A CA 1
ATOM 770 C C . PRO A 1 101 ? 1.566 -13.778 0.190 1.00 18.16 101 PRO A C 1
ATOM 771 O O . PRO A 1 101 ? 1.411 -14.025 1.390 1.00 17.99 101 PRO A O 1
ATOM 775 N N . THR A 1 102 ? 2.591 -13.072 -0.277 1.00 14.51 102 THR A N 1
ATOM 776 C CA . THR A 1 102 ? 3.687 -12.657 0.593 1.00 19.60 102 THR A CA 1
ATOM 777 C C . THR A 1 102 ? 3.997 -11.183 0.385 1.00 17.28 102 THR A C 1
ATOM 778 O O . THR A 1 102 ? 3.605 -10.581 -0.610 1.00 18.95 102 THR A O 1
ATOM 782 N N . PHE A 1 103 ? 4.734 -10.611 1.332 1.00 19.14 103 PHE A N 1
ATOM 783 C CA . PHE A 1 103 ? 4.992 -9.179 1.364 1.00 18.78 103 PHE A CA 1
ATOM 784 C C . PHE A 1 103 ? 6.486 -8.942 1.493 1.00 17.95 103 PHE A C 1
ATOM 785 O O . PHE A 1 103 ? 7.187 -9.728 2.123 1.00 16.58 103 PHE A O 1
ATOM 793 N N . GLY A 1 104 ? 6.965 -7.845 0.909 1.00 15.16 104 GLY A N 1
ATOM 794 C CA . GLY A 1 104 ? 8.321 -7.404 1.153 1.00 15.51 104 GLY A CA 1
ATOM 795 C C . GLY A 1 104 ? 8.517 -6.928 2.587 1.00 15.96 104 GLY A C 1
ATOM 796 O O . GLY A 1 104 ? 7.578 -6.788 3.373 1.00 14.20 104 GLY A O 1
ATOM 797 N N . GLY A 1 105 ? 9.783 -6.670 2.930 1.00 19.25 105 GLY A N 1
ATOM 798 C CA . GLY A 1 105 ? 10.114 -6.211 4.268 1.00 17.53 105 GLY A CA 1
ATOM 799 C C . GLY A 1 105 ? 9.816 -4.751 4.511 1.00 18.58 105 GLY A C 1
ATOM 800 O O . GLY A 1 105 ? 9.790 -4.317 5.668 1.00 24.06 105 GLY A O 1
ATOM 801 N N . GLY A 1 106 ? 9.598 -3.981 3.454 1.00 21.11 106 GLY A N 1
ATOM 802 C CA . GLY A 1 106 ? 9.253 -2.584 3.607 1.00 16.32 106 GLY A CA 1
ATOM 803 C C . GLY A 1 106 ? 10.391 -1.658 3.203 1.00 13.63 106 GLY A C 1
ATOM 804 O O . GLY A 1 106 ? 11.565 -2.018 3.194 1.00 21.01 106 GLY A O 1
ATOM 805 N N . THR A 1 107 ? 10.017 -0.443 2.865 1.00 14.82 107 THR A N 1
ATOM 806 C CA . THR A 1 107 ? 10.964 0.618 2.552 1.00 16.83 107 THR A CA 1
ATOM 807 C C . THR A 1 107 ? 10.379 1.838 3.222 1.00 18.06 107 THR A C 1
ATOM 808 O O . THR A 1 107 ? 9.233 2.201 2.931 1.00 17.93 107 THR A O 1
ATOM 812 N N . LYS A 1 108 ? 11.131 2.435 4.138 1.00 15.40 108 LYS A N 1
ATOM 813 C CA . LYS A 1 108 ? 10.679 3.638 4.816 1.00 18.70 108 LYS A CA 1
ATOM 814 C C . LYS A 1 108 ? 11.117 4.850 3.997 1.00 18.39 108 LYS A C 1
ATOM 815 O O . LYS A 1 108 ? 12.310 5.035 3.723 1.00 19.58 108 LYS A O 1
ATOM 821 N N . LEU A 1 109 ? 10.151 5.653 3.578 1.00 16.69 109 LEU A N 1
ATOM 822 C CA . LEU A 1 109 ? 10.434 6.898 2.876 1.00 19.20 109 LEU A CA 1
ATOM 823 C C . LEU A 1 109 ? 10.618 7.995 3.912 1.00 19.19 109 LEU A C 1
ATOM 824 O O . LEU A 1 109 ? 9.750 8.194 4.761 1.00 24.91 109 LEU A O 1
ATOM 829 N N . GLU A 1 110 ? 11.753 8.689 3.867 1.00 22.07 110 GLU A N 1
ATOM 830 C CA . GLU A 1 110 ? 12.090 9.624 4.930 1.00 24.10 110 GLU A CA 1
ATOM 831 C C . GLU A 1 110 ? 12.684 10.881 4.328 1.00 24.11 110 GLU A C 1
ATOM 832 O O . GLU A 1 110 ? 13.054 10.917 3.154 1.00 26.25 110 GLU A O 1
ATOM 838 N N . ILE A 1 111 ? 12.818 11.899 5.173 1.00 23.77 111 ILE A N 1
ATOM 839 C CA . ILE A 1 111 ? 13.183 13.248 4.756 1.00 22.75 111 ILE A CA 1
ATOM 840 C C . ILE A 1 111 ? 14.694 13.436 4.796 1.00 24.64 111 ILE A C 1
ATOM 841 O O . ILE A 1 111 ? 15.378 12.932 5.698 1.00 20.44 111 ILE A O 1
ATOM 846 N N . LYS A 1 112 ? 15.203 14.179 3.803 1.00 21.00 112 LYS A N 1
ATOM 847 C CA . LYS A 1 112 ? 16.602 14.565 3.684 1.00 20.26 112 LYS A CA 1
ATOM 848 C C . LYS A 1 112 ? 16.816 15.939 4.304 1.00 23.63 112 LYS A C 1
ATOM 849 O O . LYS A 1 112 ? 15.964 16.823 4.196 1.00 24.78 112 LYS A O 1
ATOM 855 N N . ARG A 1 113 ? 17.951 16.103 4.978 1.00 21.52 113 ARG A N 1
ATOM 856 C CA . ARG A 1 113 ? 18.348 17.388 5.527 1.00 23.68 113 ARG A CA 1
ATOM 857 C C . ARG A 1 113 ? 19.873 17.417 5.583 1.00 22.97 113 ARG A C 1
ATOM 858 O O . ARG A 1 113 ? 20.541 16.413 5.321 1.00 22.52 113 ARG A O 1
ATOM 866 N N . ALA A 1 114 ? 20.422 18.578 5.937 1.00 22.11 114 ALA A N 1
ATOM 867 C CA . ALA A 1 114 ? 21.871 18.703 6.074 1.00 22.77 114 ALA A CA 1
ATOM 868 C C . ALA A 1 114 ? 22.393 17.817 7.200 1.00 21.47 114 ALA A C 1
ATOM 869 O O . ALA A 1 114 ? 21.675 17.482 8.145 1.00 19.44 114 ALA A O 1
ATOM 871 N N . ASP A 1 115 ? 23.666 17.442 7.103 1.00 23.46 115 ASP A N 1
ATOM 872 C CA . ASP A 1 115 ? 24.256 16.611 8.140 1.00 23.04 115 ASP A CA 1
ATOM 873 C C . ASP A 1 115 ? 24.263 17.341 9.473 1.00 22.81 115 ASP A C 1
ATOM 874 O O . ASP A 1 115 ? 24.218 18.574 9.534 1.00 24.34 115 ASP A O 1
ATOM 879 N N . ALA A 1 116 ? 24.268 16.553 10.548 1.00 21.99 116 ALA A N 1
ATOM 880 C CA . ALA A 1 116 ? 24.237 17.068 11.912 1.00 19.28 116 ALA A CA 1
ATOM 881 C C . ALA A 1 116 ? 24.870 16.019 12.814 1.00 19.10 116 ALA A C 1
ATOM 882 O O . ALA A 1 116 ? 24.418 14.870 12.838 1.00 18.43 116 ALA A O 1
ATOM 884 N N . ALA A 1 117 ? 25.940 16.392 13.517 1.00 19.17 117 ALA A N 1
ATOM 885 C CA . ALA A 1 117 ? 26.631 15.444 14.390 1.00 18.95 117 ALA A CA 1
ATOM 886 C C . ALA A 1 117 ? 25.837 15.247 15.681 1.00 20.30 117 ALA A C 1
ATOM 887 O O . ALA A 1 117 ? 25.227 16.194 16.181 1.00 18.94 117 ALA A O 1
ATOM 889 N N . PRO A 1 118 ? 25.838 14.041 16.242 1.00 18.64 118 PRO A N 1
ATOM 890 C CA . PRO A 1 118 ? 25.058 13.797 17.456 1.00 16.91 118 PRO A CA 1
ATOM 891 C C . PRO A 1 118 ? 25.631 14.532 18.652 1.00 20.05 118 PRO A C 1
ATOM 892 O O . PRO A 1 118 ? 26.821 14.853 18.705 1.00 22.81 118 PRO A O 1
ATOM 896 N N . THR A 1 119 ? 24.744 14.827 19.598 1.00 18.41 119 THR A N 1
ATOM 897 C CA . THR A 1 119 ? 25.102 15.268 20.940 1.00 23.72 119 THR A CA 1
ATOM 898 C C . THR A 1 119 ? 25.055 14.037 21.836 1.00 21.47 119 THR A C 1
ATOM 899 O O . THR A 1 119 ? 24.018 13.372 21.911 1.00 17.94 119 THR A O 1
ATOM 903 N N . VAL A 1 120 ? 26.177 13.706 22.483 1.00 19.75 120 VAL A N 1
ATOM 904 C CA . VAL A 1 120 ? 26.302 12.450 23.214 1.00 14.26 120 VAL A CA 1
ATOM 905 C C . VAL A 1 120 ? 2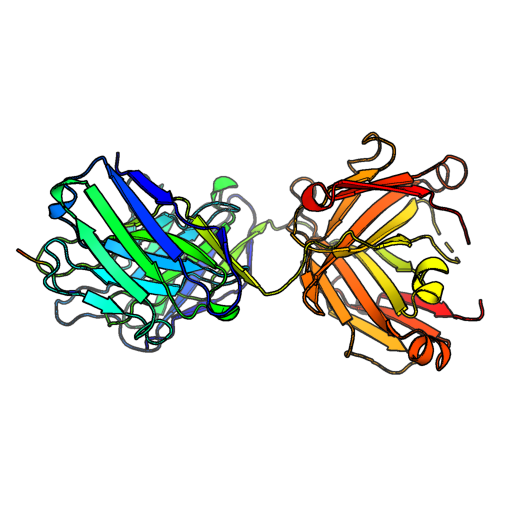6.500 12.746 24.693 1.00 18.63 120 VAL A C 1
ATOM 906 O O . VAL A 1 120 ? 27.358 13.557 25.062 1.00 16.95 120 VAL A O 1
ATOM 910 N N . SER A 1 121 ? 25.705 12.075 25.533 1.00 17.53 121 SER A N 1
ATOM 911 C CA . SER A 1 121 ? 25.675 12.261 26.979 1.00 15.35 121 SER A CA 1
ATOM 912 C C . SER A 1 121 ? 25.662 10.888 27.628 1.00 15.67 121 SER A C 1
ATOM 913 O O . SER A 1 121 ? 24.857 10.036 27.248 1.00 15.59 121 SER A O 1
ATOM 916 N N . ILE A 1 122 ? 26.548 10.655 28.587 1.00 15.39 122 ILE A N 1
ATOM 917 C CA . ILE A 1 122 ? 26.612 9.351 29.238 1.00 16.84 122 ILE A CA 1
ATOM 918 C C . ILE A 1 122 ? 26.220 9.525 30.703 1.00 16.50 122 ILE A C 1
ATOM 919 O O . ILE A 1 122 ? 26.455 10.574 31.307 1.00 15.44 122 ILE A O 1
ATOM 924 N N . PHE A 1 123 ? 25.559 8.506 31.254 1.00 14.59 123 PHE A N 1
ATOM 925 C CA . PHE A 1 123 ? 25.005 8.578 32.586 1.00 15.70 123 PHE A CA 1
ATOM 926 C C . PHE A 1 123 ? 25.274 7.286 33.342 1.00 17.74 123 PHE A C 1
ATOM 927 O O . PHE A 1 123 ? 25.022 6.193 32.806 1.00 18.49 123 PHE A O 1
ATOM 935 N N . PRO A 1 124 ? 25.801 7.377 34.560 1.00 20.21 124 PRO A N 1
ATOM 936 C CA . PRO A 1 124 ? 26.040 6.175 35.376 1.00 20.15 124 PRO A CA 1
ATOM 937 C C . PRO A 1 124 ? 24.740 5.648 35.956 1.00 21.51 124 PRO A C 1
ATOM 938 O O . PRO A 1 124 ? 23.712 6.345 35.916 1.00 20.12 124 PRO A O 1
ATOM 942 N N . PRO A 1 125 ? 24.731 4.419 36.484 1.00 20.28 125 PRO A N 1
ATOM 943 C CA . PRO A 1 125 ? 23.543 3.952 37.211 1.00 18.41 125 PRO A CA 1
ATOM 944 C C . PRO A 1 125 ? 23.289 4.823 38.429 1.00 18.92 125 PRO A C 1
ATOM 945 O O . PRO A 1 125 ? 24.210 5.409 38.993 1.00 14.40 125 PRO A O 1
ATOM 949 N N . SER A 1 126 ? 22.018 4.911 38.816 1.00 16.32 126 SER A N 1
ATOM 950 C CA . SER A 1 126 ? 21.624 5.593 40.038 1.00 19.86 126 SER A CA 1
ATOM 951 C C . SER A 1 126 ? 21.910 4.717 41.249 1.00 18.05 126 SER A C 1
ATOM 952 O O . SER A 1 126 ? 21.989 3.490 41.152 1.00 20.23 126 SER A O 1
ATOM 955 N N . SER A 1 127 ? 22.044 5.361 42.409 1.00 20.89 127 SER A N 1
ATOM 956 C CA . SER A 1 127 ? 22.153 4.597 43.654 1.00 20.76 127 SER A CA 1
ATOM 957 C C . SER A 1 127 ? 20.907 3.751 43.884 1.00 19.91 127 SER A C 1
ATOM 958 O O . SER 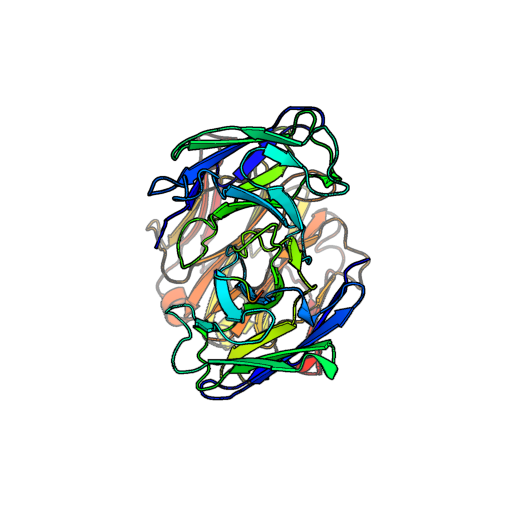A 1 127 ? 20.988 2.616 44.372 1.00 16.17 127 SER A O 1
ATOM 961 N N . GLU A 1 128 ? 19.745 4.279 43.491 1.00 20.86 128 GLU A N 1
ATOM 962 C CA . GLU A 1 128 ? 18.488 3.558 43.657 1.00 18.22 128 GLU A CA 1
ATOM 963 C C . GLU A 1 128 ? 18.489 2.252 42.877 1.00 24.37 128 GLU A C 1
ATOM 964 O O . GLU A 1 128 ? 18.055 1.213 43.392 1.00 25.83 128 GLU A O 1
ATOM 970 N N . GLN A 1 129 ? 18.969 2.273 41.629 1.00 21.88 129 GLN A N 1
ATOM 971 C CA . GLN A 1 129 ? 19.017 1.021 40.882 1.00 21.70 129 GLN A CA 1
ATOM 972 C C . GLN A 1 129 ? 20.054 0.062 41.471 1.00 17.41 129 GLN A C 1
ATOM 973 O O . GLN A 1 129 ? 19.819 -1.152 41.549 1.00 13.78 129 GLN A O 1
ATOM 979 N N . LEU A 1 130 ? 21.211 0.576 41.886 1.00 18.00 130 LEU A N 1
ATOM 980 C CA . LEU A 1 130 ? 22.186 -0.310 42.515 1.00 16.63 130 LEU A CA 1
ATOM 981 C C . LEU A 1 130 ? 21.598 -0.962 43.771 1.00 14.35 130 LEU A C 1
ATOM 982 O O . LEU A 1 130 ? 21.692 -2.181 43.950 1.00 12.35 130 LEU A O 1
ATOM 987 N N . THR A 1 131 ? 20.915 -0.186 44.606 1.00 16.89 131 THR A N 1
ATOM 988 C CA . THR A 1 131 ? 20.145 -0.789 45.702 1.00 21.09 131 THR A CA 1
ATOM 989 C C . THR A 1 131 ? 19.251 -1.937 45.216 1.00 22.30 131 THR A C 1
ATOM 990 O O . THR A 1 131 ? 19.126 -2.968 45.891 1.00 23.39 131 THR A O 1
ATOM 994 N N . SER A 1 132 ? 18.625 -1.786 44.043 1.00 20.01 132 SER A N 1
ATOM 995 C CA . SER A 1 132 ? 17.769 -2.854 43.527 1.00 22.15 132 SER A CA 1
ATOM 996 C C . SER A 1 132 ? 18.561 -4.002 42.950 1.00 19.28 132 SER A C 1
ATOM 997 O O . SER A 1 132 ? 17.966 -5.036 42.633 1.00 18.84 132 SER A O 1
ATOM 1000 N N . GLY A 1 133 ? 19.873 -3.847 42.804 1.00 22.14 133 GLY A N 1
ATOM 1001 C CA . GLY A 1 133 ? 20.722 -4.926 42.362 1.00 16.85 133 GLY A CA 1
ATOM 1002 C C . GLY A 1 133 ? 21.031 -4.914 40.893 1.00 17.30 133 GLY A C 1
ATOM 1003 O O . GLY A 1 133 ? 21.549 -5.913 40.380 1.00 21.19 133 GLY A O 1
ATOM 1004 N N . GLY A 1 134 ? 20.729 -3.821 40.197 1.00 17.41 134 GLY A N 1
ATOM 1005 C CA . GLY A 1 134 ? 21.066 -3.701 38.798 1.00 16.61 134 GLY A CA 1
ATOM 1006 C C . GLY A 1 134 ? 21.767 -2.383 38.522 1.00 16.48 134 GLY A C 1
ATOM 1007 O O . GLY A 1 134 ? 21.743 -1.450 39.331 1.00 16.61 134 GLY A O 1
ATOM 1008 N N . ALA A 1 135 ? 22.395 -2.317 37.356 1.00 17.62 135 ALA A N 1
ATOM 1009 C CA . ALA A 1 135 ? 23.219 -1.158 37.031 1.00 18.99 135 ALA A CA 1
ATOM 1010 C C . ALA A 1 135 ? 23.091 -0.906 35.540 1.00 21.15 135 ALA A C 1
ATOM 1011 O O . ALA A 1 135 ? 23.635 -1.668 34.738 1.00 20.56 135 ALA A O 1
ATOM 1013 N N . SER A 1 136 ? 22.360 0.137 35.175 1.00 20.89 136 SER A N 1
ATOM 1014 C CA . SER A 1 136 ? 22.187 0.499 33.777 1.00 21.87 136 SER A CA 1
ATOM 1015 C C . SER A 1 136 ? 23.055 1.704 33.477 1.00 20.91 136 SER A C 1
ATOM 1016 O O . SER A 1 136 ? 23.043 2.687 34.227 1.00 24.65 136 SER A O 1
ATOM 1019 N N . VAL A 1 137 ? 23.838 1.610 32.419 1.00 15.42 137 VAL A N 1
ATOM 1020 C CA . VAL A 1 137 ? 24.604 2.744 31.935 1.00 21.11 137 VAL A CA 1
ATOM 1021 C C . VAL A 1 137 ? 23.893 3.242 30.695 1.00 16.51 137 VAL A C 1
ATOM 1022 O O . VAL A 1 137 ? 23.658 2.470 29.760 1.00 20.62 137 VAL A O 1
ATOM 1026 N N . VAL A 1 138 ? 23.534 4.517 30.689 1.00 15.07 138 VAL A N 1
ATOM 1027 C CA . VAL A 1 138 ? 22.713 5.087 29.629 1.00 17.25 138 VAL A CA 1
ATOM 1028 C C . VAL A 1 138 ? 23.545 6.077 28.835 1.00 19.93 138 VAL A C 1
ATOM 1029 O O . VAL A 1 138 ? 24.347 6.833 29.401 1.00 19.41 138 VAL A O 1
ATOM 1033 N N . CYS A 1 139 ? 23.338 6.084 27.522 1.00 12.71 139 CYS A N 1
ATOM 1034 C CA . CYS A 1 139 ? 23.966 7.051 26.643 1.00 17.16 139 CYS A CA 1
ATOM 1035 C C . CYS A 1 139 ? 22.924 7.579 25.663 1.00 19.35 139 CYS A C 1
ATOM 1036 O O . CYS A 1 139 ? 22.277 6.800 24.952 1.00 17.62 139 CYS A O 1
ATOM 1039 N N . PHE A 1 140 ? 22.749 8.894 25.636 1.00 15.93 140 PHE A N 1
ATOM 1040 C CA . PHE A 1 140 ? 21.883 9.535 24.656 1.00 19.46 140 PHE A CA 1
ATOM 1041 C C . PHE A 1 140 ? 22.727 10.087 23.518 1.00 18.49 140 PHE A C 1
ATOM 1042 O O . PHE A 1 140 ? 23.773 10.696 23.749 1.00 17.64 140 PHE A O 1
ATOM 1050 N N . LEU A 1 141 ? 22.245 9.888 22.297 1.00 16.73 141 LEU A N 1
ATOM 1051 C CA . LEU A 1 141 ? 22.842 10.410 21.070 1.00 20.74 141 LEU A CA 1
ATOM 1052 C C . LEU A 1 141 ? 21.692 11.105 20.352 1.00 20.28 141 LEU A C 1
ATOM 1053 O O . LEU A 1 141 ? 20.825 10.442 19.765 1.00 20.03 141 LEU A O 1
ATOM 1058 N N . ASN A 1 142 ? 21.670 12.435 20.439 1.00 18.87 142 ASN A N 1
ATOM 1059 C CA . ASN A 1 142 ? 20.490 13.214 20.110 1.00 20.19 142 ASN A CA 1
ATOM 1060 C C . ASN A 1 142 ? 20.751 14.128 18.920 1.00 20.28 142 ASN A C 1
ATOM 1061 O O . ASN A 1 142 ? 21.863 14.638 18.735 1.00 16.54 142 ASN A O 1
ATOM 1066 N N . ASN A 1 143 ? 19.702 14.296 18.105 1.00 17.18 143 ASN A N 1
ATOM 1067 C CA . ASN A 1 143 ? 19.635 15.336 17.077 1.00 18.29 143 ASN A CA 1
ATOM 1068 C C . ASN A 1 143 ? 20.744 15.185 16.030 1.00 17.30 143 ASN A C 1
ATOM 1069 O O . ASN A 1 143 ? 21.465 16.135 15.725 1.00 17.71 143 ASN A O 1
ATOM 1074 N N . PHE A 1 144 ? 20.883 13.980 15.470 1.00 16.84 144 PHE A N 1
ATOM 1075 C CA . PHE A 1 144 ? 21.857 13.764 14.414 1.00 16.84 144 PHE A CA 1
ATOM 1076 C C . PHE A 1 144 ? 21.176 13.483 13.079 1.00 20.10 144 PHE A C 1
ATOM 1077 O O . PHE A 1 144 ? 19.979 13.186 13.016 1.00 15.12 144 PHE A O 1
ATOM 1085 N N . TYR A 1 145 ? 21.965 13.617 11.999 1.00 17.69 145 TYR A N 1
ATOM 1086 C CA . TYR A 1 145 ? 21.557 13.246 10.650 1.00 18.93 145 TYR A CA 1
ATOM 1087 C C . TYR A 1 145 ? 22.793 12.960 9.814 1.00 19.39 145 TYR A C 1
ATOM 1088 O O . TYR A 1 145 ? 23.747 13.749 9.872 1.00 21.82 145 TYR A O 1
ATOM 1097 N N . PRO A 1 146 ? 22.806 11.891 8.980 1.00 20.53 146 PRO A N 1
ATOM 1098 C CA . PRO A 1 146 ? 21.764 10.881 8.744 1.00 23.33 146 PRO A CA 1
ATOM 1099 C C . PRO A 1 146 ? 21.528 9.900 9.895 1.00 21.93 146 PRO A C 1
ATOM 1100 O O . PRO A 1 146 ? 22.205 9.939 10.920 1.00 24.07 146 PRO A O 1
ATOM 1104 N N . LYS A 1 147 ? 20.560 9.010 9.680 1.00 16.16 147 LYS A N 1
ATOM 1105 C CA . LYS A 1 147 ? 20.123 8.073 10.708 1.00 23.39 147 LYS A CA 1
ATOM 1106 C C . LYS A 1 147 ? 21.178 7.012 11.013 1.00 26.98 147 LYS A C 1
ATOM 1107 O O . LYS A 1 147 ? 21.211 6.473 12.125 1.00 26.47 147 LYS A O 1
ATOM 1113 N N . ASP A 1 148 ? 22.070 6.733 10.064 1.00 24.75 148 ASP A N 1
ATOM 1114 C CA . ASP A 1 148 ? 23.101 5.715 10.251 1.00 29.27 148 ASP A CA 1
ATOM 1115 C C . ASP A 1 148 ? 24.077 6.119 11.349 1.00 23.65 148 ASP A C 1
ATOM 1116 O O . ASP A 1 148 ? 24.711 7.175 11.273 1.00 25.12 148 ASP A O 1
ATOM 1121 N N . ILE A 1 149 ? 24.224 5.272 12.358 1.00 24.84 149 ILE A N 1
ATOM 1122 C CA . ILE A 1 149 ? 25.168 5.554 13.433 1.00 25.38 149 ILE A CA 1
ATOM 1123 C C . ILE A 1 149 ? 25.479 4.247 14.143 1.00 23.84 149 ILE A C 1
ATOM 1124 O O . ILE A 1 149 ? 24.617 3.382 14.289 1.00 28.44 149 ILE A O 1
ATOM 1129 N N . ASN A 1 150 ? 26.726 4.098 14.567 1.00 26.54 150 ASN A N 1
ATOM 1130 C CA . ASN A 1 150 ? 27.167 2.886 15.241 1.00 30.08 150 ASN A CA 1
ATOM 1131 C C . ASN A 1 150 ? 27.640 3.260 16.636 1.00 28.37 150 ASN A C 1
ATOM 1132 O O . ASN A 1 150 ? 28.510 4.122 16.792 1.00 28.86 150 ASN A O 1
ATOM 1137 N N . VAL A 1 151 ? 27.065 2.615 17.644 1.00 23.70 151 VAL A N 1
ATOM 1138 C CA . VAL A 1 151 ? 27.429 2.841 19.030 1.00 24.12 151 VAL A CA 1
ATOM 1139 C C . VAL A 1 151 ? 28.151 1.607 19.546 1.00 21.24 151 VAL A C 1
ATOM 1140 O O . VAL A 1 151 ? 27.694 0.479 19.338 1.00 19.17 151 VAL A O 1
ATOM 1144 N N . LYS A 1 152 ? 29.301 1.822 20.170 1.00 16.45 152 LYS A N 1
ATOM 1145 C CA . LYS A 1 152 ? 30.048 0.769 20.836 1.00 21.64 152 LYS A CA 1
ATOM 1146 C C . LYS A 1 152 ? 30.175 1.117 22.302 1.00 18.17 152 LYS A C 1
ATOM 1147 O O . LYS A 1 152 ? 30.454 2.265 22.655 1.00 19.68 152 LYS A O 1
ATOM 1153 N N . TRP A 1 153 ? 29.971 0.117 23.139 1.00 20.98 153 TRP A N 1
ATOM 1154 C CA . TRP A 1 153 ? 30.237 0.209 24.560 1.00 21.28 153 TRP A CA 1
ATOM 1155 C C . TRP A 1 153 ? 31.595 -0.414 24.830 1.00 19.79 153 TRP A C 1
ATOM 1156 O O . TRP A 1 153 ? 31.917 -1.475 24.289 1.00 19.21 153 TRP A O 1
ATOM 1167 N N . LYS A 1 154 ? 32.404 0.266 25.625 1.00 20.22 154 LYS A N 1
ATOM 1168 C CA . LYS A 1 154 ? 33.675 -0.272 26.082 1.00 16.48 154 LYS A CA 1
ATOM 1169 C C . LYS A 1 154 ? 33.675 -0.251 27.600 1.00 20.76 154 LYS A C 1
ATOM 1170 O O . LYS A 1 154 ? 33.351 0.771 28.220 1.00 17.55 154 LYS A O 1
ATOM 1176 N N . ILE A 1 155 ? 33.991 -1.394 28.184 1.00 17.09 155 ILE A N 1
ATOM 1177 C CA . ILE A 1 155 ? 34.167 -1.543 29.615 1.00 17.26 155 ILE A CA 1
ATOM 1178 C C . ILE A 1 155 ? 35.643 -1.822 29.835 1.00 18.02 155 ILE A C 1
ATOM 1179 O O . ILE A 1 155 ? 36.158 -2.839 29.359 1.00 19.06 155 ILE A O 1
ATOM 1184 N N . ASP A 1 156 ? 36.326 -0.909 30.529 1.00 14.91 156 ASP A N 1
ATOM 1185 C CA . ASP A 1 156 ? 37.767 -1.010 30.746 1.00 16.70 156 ASP A CA 1
ATOM 1186 C C . ASP A 1 156 ? 38.536 -1.148 29.429 1.00 18.25 156 ASP A C 1
ATOM 1187 O O . ASP A 1 156 ? 39.494 -1.911 29.334 1.00 17.78 156 ASP A O 1
ATOM 1192 N N . GLY A 1 157 ? 38.122 -0.402 28.403 1.00 20.23 157 GLY A N 1
ATOM 1193 C CA . GLY A 1 157 ? 38.768 -0.469 27.103 1.00 16.23 157 GLY A CA 1
ATOM 1194 C C . GLY A 1 157 ? 38.350 -1.631 26.214 1.00 24.62 157 GLY A C 1
ATOM 1195 O O . GLY A 1 157 ? 38.720 -1.645 25.030 1.00 26.16 157 GLY A O 1
ATOM 1196 N N . SER A 1 158 ? 37.576 -2.593 26.721 1.00 24.10 158 SER A N 1
ATOM 1197 C CA . SER A 1 158 ? 37.155 -3.753 25.945 1.00 19.27 158 SER A CA 1
ATOM 1198 C C . SER A 1 158 ? 35.678 -3.658 25.593 1.00 23.54 158 SER A C 1
ATOM 1199 O O . SER A 1 158 ? 34.851 -3.287 26.437 1.00 21.87 158 SER A O 1
ATOM 1202 N N . GLU A 1 159 ? 35.355 -4.030 24.350 1.00 20.25 159 GLU A N 1
ATOM 1203 C CA . GLU A 1 159 ? 33.996 -3.945 23.832 1.00 17.72 159 GLU A CA 1
ATOM 1204 C C . GLU A 1 159 ? 33.068 -4.943 24.521 1.00 19.67 159 GLU A C 1
ATOM 1205 O O . GLU A 1 159 ? 33.459 -6.060 24.856 1.00 21.90 159 GLU A O 1
ATOM 1211 N N . ARG A 1 160 ? 31.809 -4.546 24.683 1.00 22.18 160 ARG A N 1
ATOM 1212 C CA . ARG A 1 160 ? 30.780 -5.427 25.214 1.00 26.72 160 ARG A CA 1
ATOM 1213 C C . ARG A 1 160 ? 29.482 -5.227 24.447 1.00 26.12 160 ARG A C 1
ATOM 1214 O O . ARG A 1 160 ? 29.111 -4.099 24.112 1.00 26.17 160 ARG A O 1
ATOM 1222 N N . GLN A 1 161 ? 28.781 -6.317 24.205 1.00 25.92 161 GLN A N 1
ATOM 1223 C CA . GLN A 1 161 ? 27.526 -6.274 23.471 1.00 34.06 161 GLN A CA 1
ATOM 1224 C C . GLN A 1 161 ? 26.359 -6.888 24.247 1.00 31.25 161 GLN A C 1
ATOM 1225 O O . GLN A 1 161 ? 25.204 -6.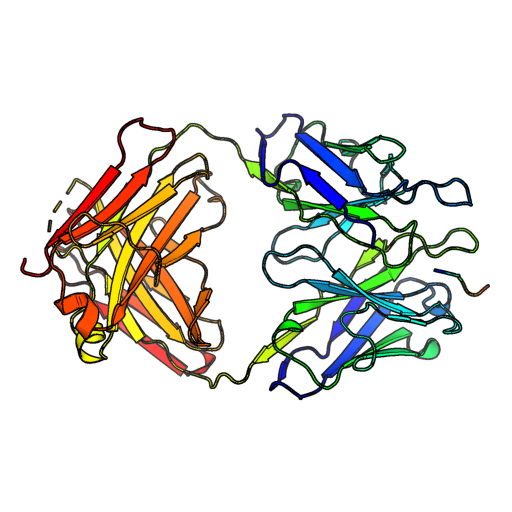498 24.024 1.00 26.24 161 GLN A O 1
ATOM 1231 N N . ASN A 1 162 ? 26.638 -7.796 25.181 1.00 31.31 162 ASN A N 1
ATOM 1232 C CA . ASN A 1 162 ? 25.602 -8.376 26.024 1.00 34.00 162 ASN A CA 1
ATOM 1233 C C . ASN A 1 162 ? 25.068 -7.337 26.999 1.00 30.42 162 ASN A C 1
ATOM 1234 O O . ASN A 1 162 ? 25.840 -6.689 27.707 1.00 30.09 162 ASN A O 1
ATOM 1239 N N . GLY A 1 163 ? 23.741 -7.198 27.047 1.00 27.50 163 GLY A N 1
ATOM 1240 C CA . GLY A 1 163 ? 23.092 -6.235 27.909 1.00 25.19 163 GLY A CA 1
ATOM 1241 C C . GLY A 1 163 ? 22.819 -4.877 27.281 1.00 25.89 163 GLY A C 1
ATOM 1242 O O . GLY A 1 163 ? 22.271 -4.003 27.969 1.00 27.86 163 GLY A O 1
ATOM 1243 N N . VAL A 1 164 ? 23.182 -4.665 26.003 1.00 24.02 164 VAL A N 1
ATOM 1244 C CA . VAL A 1 164 ? 22.972 -3.384 25.325 1.00 19.53 164 VAL A CA 1
ATOM 1245 C C . VAL A 1 164 ? 21.623 -3.412 24.609 1.00 24.88 164 VAL A C 1
ATOM 1246 O O . VAL A 1 164 ? 21.346 -4.323 23.816 1.00 21.78 164 VAL A O 1
ATOM 1250 N N . LEU A 1 165 ? 20.785 -2.413 24.886 1.00 22.43 165 LEU A N 1
ATOM 1251 C CA . LEU A 1 165 ? 19.519 -2.211 24.191 1.00 20.06 165 LEU A CA 1
ATOM 1252 C C . LEU A 1 165 ? 19.520 -0.831 23.558 1.00 21.88 165 LEU A C 1
ATOM 1253 O O . LEU A 1 165 ? 19.719 0.176 24.250 1.00 20.14 165 LEU A O 1
ATOM 1258 N N . ASN A 1 166 ? 19.248 -0.780 22.262 1.00 22.03 166 ASN A N 1
ATOM 1259 C CA . ASN A 1 166 ? 19.300 0.455 21.495 1.00 19.16 166 ASN A CA 1
ATOM 1260 C C . ASN A 1 166 ? 17.904 0.848 21.061 1.00 18.02 166 ASN A C 1
ATOM 1261 O O . ASN A 1 166 ? 17.155 0.007 20.567 1.00 17.01 166 ASN A O 1
ATOM 1266 N N . SER A 1 167 ? 17.570 2.133 21.200 1.00 20.29 167 SER A N 1
ATOM 1267 C CA . SER A 1 167 ? 16.249 2.614 20.814 1.00 20.69 167 SER A CA 1
ATOM 1268 C C . SER A 1 167 ? 16.350 3.904 20.012 1.00 22.83 167 SER A C 1
ATOM 1269 O O . SER A 1 167 ? 17.022 4.844 20.435 1.00 21.25 167 SER A O 1
ATOM 1272 N N . TRP A 1 168 ? 15.645 3.949 18.874 1.00 24.32 168 TRP A N 1
ATOM 1273 C CA . TRP A 1 168 ? 15.638 5.089 17.962 1.00 25.82 168 TRP A CA 1
ATOM 1274 C C . TRP A 1 168 ? 14.267 5.762 17.950 1.00 24.89 168 TRP A C 1
ATOM 1275 O O . TRP A 1 168 ? 13.236 5.086 17.844 1.00 21.79 168 TRP A O 1
ATOM 1286 N N . THR A 1 169 ? 14.260 7.090 18.044 1.00 19.28 169 THR A N 1
ATOM 1287 C CA . THR A 1 169 ? 13.052 7.852 17.785 1.00 20.79 169 THR A CA 1
ATOM 1288 C C . THR A 1 169 ? 12.780 7.893 16.280 1.00 26.35 169 THR A C 1
ATOM 1289 O O . THR A 1 169 ? 13.652 7.596 15.454 1.00 24.65 169 THR A O 1
ATOM 1293 N N . ASP A 1 170 ? 11.548 8.249 1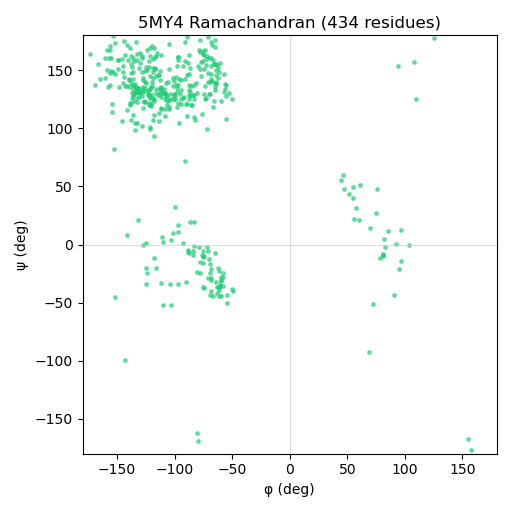5.924 1.00 24.78 170 ASP A N 1
ATOM 1294 C CA . ASP A 1 170 ? 11.276 8.523 14.523 1.00 23.00 170 ASP A CA 1
ATOM 1295 C C . ASP A 1 170 ? 11.897 9.855 14.133 1.00 18.22 170 ASP A C 1
ATOM 1296 O O . ASP A 1 170 ? 12.325 10.647 14.977 1.00 17.74 170 ASP A O 1
ATOM 1301 N N . GLN A 1 171 ? 11.938 10.098 12.831 1.00 20.79 171 GLN A N 1
ATOM 1302 C CA . GLN A 1 171 ? 12.440 11.363 12.328 1.00 18.75 171 GLN A CA 1
ATOM 1303 C C . GLN A 1 171 ? 11.668 12.511 12.956 1.00 22.58 171 GLN A C 1
ATOM 1304 O O . GLN A 1 171 ? 10.430 12.534 12.935 1.00 20.86 171 GLN A O 1
ATOM 1310 N N . ASP A 1 172 ? 12.402 13.459 13.532 1.00 16.87 172 ASP A N 1
ATOM 1311 C CA . ASP A 1 172 ? 11.747 14.582 14.185 1.00 22.09 172 ASP A CA 1
ATOM 1312 C C . ASP A 1 172 ? 10.990 15.428 13.157 1.00 25.12 172 ASP A C 1
ATOM 1313 O O . ASP A 1 172 ? 11.494 15.720 12.072 1.00 22.66 172 ASP A O 1
ATOM 1318 N N . SER A 1 173 ? 9.763 15.813 13.505 1.00 26.17 173 SER A N 1
ATOM 1319 C CA . SER A 1 173 ? 8.876 16.576 12.629 1.00 28.37 173 SER A CA 1
ATOM 1320 C C . SER A 1 173 ? 9.260 18.047 12.475 1.00 30.02 173 SER A C 1
ATOM 1321 O O . SER A 1 173 ? 8.670 18.736 11.635 1.00 35.55 173 SER A O 1
ATOM 1324 N N . LYS A 1 174 ? 10.204 18.557 13.262 1.00 25.88 174 LYS A N 1
ATOM 1325 C CA . LYS A 1 174 ? 10.562 19.966 13.194 1.00 27.63 174 LYS A CA 1
ATOM 1326 C C . LYS A 1 174 ? 11.961 20.230 12.649 1.00 29.96 174 LYS A C 1
ATOM 1327 O O . LYS A 1 174 ? 12.164 21.254 11.995 1.00 26.62 174 LYS A O 1
ATOM 1333 N N . ASP A 1 175 ? 12.933 19.346 12.902 1.00 27.68 175 ASP A N 1
ATOM 1334 C CA . ASP A 1 175 ? 14.289 19.539 12.402 1.00 22.72 175 ASP A CA 1
ATOM 1335 C C . ASP A 1 175 ? 14.789 18.364 11.579 1.00 18.88 175 ASP A C 1
ATOM 1336 O O . ASP A 1 175 ? 15.953 18.368 11.160 1.00 23.15 175 ASP A O 1
ATOM 1341 N N . SER A 1 176 ? 13.962 17.346 11.389 1.00 19.12 176 SER A N 1
ATOM 1342 C CA . SER A 1 176 ? 14.242 16.187 10.558 1.00 16.63 176 SER A CA 1
ATOM 1343 C C . SER A 1 176 ? 15.466 15.398 11.021 1.00 18.87 176 SER A C 1
ATOM 1344 O O . SER A 1 176 ? 16.038 14.637 10.238 1.00 20.37 176 SER A O 1
ATOM 1347 N N . THR A 1 177 ? 15.871 15.543 12.280 1.00 18.58 177 THR A N 1
ATOM 1348 C CA . THR A 1 177 ? 16.990 14.785 12.828 1.00 19.67 177 THR A CA 1
ATOM 1349 C C . THR A 1 177 ? 16.495 13.486 13.466 1.00 17.23 177 THR A C 1
ATOM 1350 O O . THR A 1 177 ? 15.299 13.229 13.576 1.00 15.08 177 THR A O 1
ATOM 1354 N N . TYR A 1 178 ? 17.439 12.660 13.891 1.00 16.86 178 TYR A N 1
ATOM 1355 C CA . TYR A 1 178 ? 17.133 11.440 14.620 1.00 15.75 178 TYR A CA 1
ATOM 1356 C C . TYR A 1 178 ? 17.772 11.513 15.993 1.00 16.00 178 TYR A C 1
ATOM 1357 O O . TYR A 1 178 ? 18.698 12.289 16.229 1.00 17.31 178 TYR A O 1
ATOM 1366 N N . SER A 1 179 ? 17.251 10.708 16.911 1.00 18.92 179 SER A N 1
ATOM 1367 C CA . SER A 1 179 ? 17.838 10.587 18.233 1.00 17.86 179 SER A CA 1
ATOM 1368 C C . SER A 1 179 ? 17.863 9.119 18.601 1.00 17.34 179 SER A C 1
ATOM 1369 O O . SER A 1 179 ? 17.162 8.301 18.014 1.00 20.20 179 SER A O 1
ATOM 1372 N N . MET A 1 180 ? 18.704 8.785 19.568 1.00 20.46 180 MET A N 1
ATOM 1373 C CA . MET A 1 180 ? 18.883 7.389 19.918 1.00 18.42 180 MET A CA 1
ATOM 1374 C C . MET A 1 180 ? 19.270 7.274 21.378 1.00 15.49 180 MET A C 1
ATOM 1375 O O . MET A 1 180 ? 19.975 8.124 21.914 1.00 15.34 180 MET A O 1
ATOM 1380 N N . SER A 1 181 ? 18.819 6.198 21.999 1.00 15.03 181 SER A N 1
ATOM 1381 C CA . SER A 1 181 ? 19.156 5.855 23.369 1.00 17.10 181 SER A CA 1
ATOM 1382 C C . SER A 1 181 ? 19.856 4.509 23.364 1.00 18.15 181 SER A C 1
ATOM 1383 O O . SER A 1 181 ? 19.360 3.551 22.760 1.00 21.28 181 SER A O 1
ATOM 1386 N N . SER A 1 182 ? 21.018 4.443 24.006 1.00 18.38 182 SER A N 1
ATOM 1387 C CA . SER A 1 182 ? 21.768 3.200 24.155 1.00 18.96 182 SER A CA 1
ATOM 1388 C C . SER A 1 182 ? 21.945 2.915 25.634 1.00 19.73 182 SER A C 1
ATOM 1389 O O . SER A 1 182 ? 22.566 3.708 26.352 1.00 20.20 182 SER A O 1
ATOM 1392 N N . THR A 1 183 ? 21.438 1.769 26.074 1.00 18.19 183 THR A N 1
ATOM 1393 C CA . THR A 1 183 ? 21.414 1.406 27.481 1.00 17.35 183 THR A CA 1
ATOM 1394 C C . THR A 1 183 ? 22.166 0.100 27.673 1.00 19.08 183 THR A C 1
ATOM 1395 O O . THR A 1 183 ? 21.816 -0.923 27.070 1.00 16.11 183 THR A O 1
ATOM 1399 N N . LEU A 1 184 ? 23.190 0.136 28.518 1.00 19.03 184 LEU A N 1
ATOM 1400 C CA . LEU A 1 184 ? 23.946 -1.056 28.863 1.00 21.25 184 LEU A CA 1
ATOM 1401 C C . LEU A 1 184 ? 23.534 -1.488 30.266 1.00 20.10 184 LEU A C 1
ATOM 1402 O O . LEU A 1 184 ? 23.754 -0.750 31.238 1.00 16.94 184 LEU A O 1
ATOM 1407 N N . THR A 1 185 ? 22.943 -2.676 30.378 1.00 13.96 185 THR A N 1
ATOM 1408 C CA . THR A 1 185 ? 22.383 -3.104 31.654 1.00 21.40 185 THR A CA 1
ATOM 1409 C C . THR A 1 185 ? 23.182 -4.268 32.221 1.00 18.76 185 THR A C 1
ATOM 1410 O O . THR A 1 185 ? 23.244 -5.342 31.619 1.00 18.56 185 THR A O 1
ATOM 1414 N N . LEU A 1 186 ? 23.789 -4.042 33.381 1.00 19.05 186 LEU A N 1
ATOM 1415 C CA . LEU A 1 186 ? 24.527 -5.056 34.112 1.00 21.42 186 LEU A CA 1
ATOM 1416 C C . LEU A 1 186 ? 23.839 -5.346 35.443 1.00 21.84 186 LEU A C 1
ATOM 1417 O O . LEU A 1 186 ? 22.991 -4.582 35.916 1.00 19.41 186 LEU A O 1
ATOM 1422 N N . THR A 1 187 ? 24.231 -6.456 36.059 1.00 18.95 187 THR A N 1
ATOM 1423 C CA . THR A 1 187 ? 23.953 -6.620 37.473 1.00 21.33 187 THR A CA 1
ATOM 1424 C C . THR A 1 187 ? 24.864 -5.689 38.264 1.00 18.89 187 THR A C 1
ATOM 1425 O O . THR A 1 187 ? 25.865 -5.190 37.745 1.00 19.33 187 THR A O 1
ATOM 1429 N N . LYS A 1 188 ? 24.501 -5.443 39.529 1.00 17.32 188 LYS A N 1
ATOM 1430 C CA . LYS A 1 188 ? 25.385 -4.671 40.402 1.00 15.96 188 LYS A CA 1
ATOM 1431 C C . LYS A 1 188 ? 26.752 -5.343 40.514 1.00 15.80 188 LYS A C 1
ATOM 1432 O O . LYS A 1 188 ? 27.789 -4.668 40.569 1.00 19.45 188 LYS A O 1
ATOM 1438 N N . ASP A 1 189 ? 26.779 -6.675 40.516 1.00 14.33 189 ASP A N 1
ATOM 1439 C CA . ASP A 1 189 ? 28.039 -7.381 40.718 1.00 21.43 189 ASP A CA 1
ATOM 1440 C C . ASP A 1 189 ? 28.961 -7.199 39.518 1.00 25.58 189 ASP A C 1
ATOM 1441 O O . ASP A 1 189 ? 30.159 -6.938 39.685 1.00 20.51 189 ASP A O 1
ATOM 1446 N N . GLU A 1 190 ? 28.412 -7.308 38.301 1.00 20.75 190 GLU A N 1
ATOM 1447 C CA . GLU A 1 190 ? 29.226 -7.091 37.110 1.00 20.86 190 GLU A CA 1
ATOM 1448 C C . GLU A 1 190 ? 29.679 -5.638 37.020 1.00 19.18 190 GLU A C 1
ATOM 1449 O O . GLU A 1 190 ? 30.852 -5.364 36.745 1.00 20.88 190 GLU A O 1
ATOM 1455 N N . TYR A 1 191 ? 28.767 -4.696 37.270 1.00 19.31 191 TYR A N 1
ATOM 1456 C CA . TYR A 1 191 ? 29.136 -3.282 37.333 1.00 16.83 191 TYR A CA 1
ATOM 1457 C C . TYR A 1 191 ? 30.336 -3.041 38.247 1.00 18.61 191 TYR A C 1
ATOM 1458 O O . TYR A 1 191 ? 31.186 -2.195 37.942 1.00 13.32 191 TYR A O 1
ATOM 1467 N N . GLU A 1 192 ? 30.408 -3.763 39.383 1.00 15.55 192 GLU A N 1
ATOM 1468 C CA . GLU A 1 192 ? 31.450 -3.555 40.397 1.00 18.05 192 GLU A CA 1
ATOM 1469 C C . GLU A 1 192 ? 32.766 -4.285 40.095 1.00 22.74 192 GLU A C 1
ATOM 1470 O O . GLU A 1 192 ? 33.717 -4.173 40.882 1.00 17.34 192 GLU A O 1
ATOM 1476 N N . ARG A 1 193 ? 32.843 -5.030 38.993 1.00 24.29 193 ARG A N 1
ATOM 1477 C CA . ARG A 1 193 ? 34.070 -5.668 38.545 1.00 19.28 193 ARG A CA 1
ATOM 1478 C C . ARG A 1 193 ? 34.897 -4.770 37.643 1.00 20.07 193 ARG A C 1
ATOM 1479 O O . ARG A 1 193 ? 36.002 -5.160 37.239 1.00 21.51 193 ARG A O 1
ATOM 1487 N N . HIS A 1 194 ? 34.388 -3.592 37.304 1.00 18.11 194 HIS A N 1
ATOM 1488 C CA . HIS A 1 194 ? 35.011 -2.782 36.274 1.00 20.54 194 HIS A CA 1
ATOM 1489 C C . HIS A 1 194 ? 34.843 -1.321 36.630 1.00 17.46 194 HIS A C 1
ATOM 1490 O O . HIS A 1 194 ? 33.944 -0.951 37.389 1.00 19.81 194 HIS A O 1
ATOM 1497 N N . ASN A 1 195 ? 35.688 -0.488 36.037 1.00 15.48 195 ASN A N 1
ATOM 1498 C CA . ASN A 1 195 ? 35.786 0.897 36.462 1.00 18.23 195 ASN A CA 1
ATOM 1499 C C . ASN A 1 195 ? 35.583 1.923 35.368 1.00 20.61 195 ASN A C 1
ATOM 1500 O O . ASN A 1 195 ? 35.080 3.013 35.654 1.00 19.35 195 ASN A O 1
ATOM 1505 N N . SER A 1 196 ? 36.002 1.630 34.146 1.00 16.40 196 SER A N 1
ATOM 1506 C CA . SER A 1 196 ? 35.932 2.567 33.035 1.00 17.31 196 SER A CA 1
ATOM 1507 C C . SER A 1 196 ? 34.717 2.201 32.186 1.00 12.86 196 SER A C 1
ATOM 1508 O O . SER A 1 196 ? 34.563 1.041 31.793 1.00 14.06 196 SER A O 1
ATOM 1511 N N . TYR A 1 197 ? 33.829 3.164 31.953 1.00 15.08 197 TYR A N 1
ATOM 1512 C CA . TYR A 1 197 ? 32.622 2.926 31.154 1.00 15.01 197 TYR A CA 1
ATOM 1513 C C . TYR A 1 197 ? 32.558 3.958 30.042 1.00 13.81 197 TYR A C 1
ATOM 1514 O O . TYR A 1 197 ? 32.571 5.160 30.306 1.00 17.04 197 TYR A O 1
ATOM 1523 N N . THR A 1 198 ? 32.486 3.490 28.806 1.00 15.66 198 THR A N 1
ATOM 1524 C CA . THR A 1 198 ? 32.631 4.360 27.653 1.00 16.98 198 THR A CA 1
ATOM 1525 C C . THR A 1 198 ? 31.500 4.152 26.660 1.00 17.46 198 THR A C 1
ATOM 1526 O O . THR A 1 198 ? 31.217 3.011 26.261 1.00 15.67 198 THR A O 1
ATOM 1530 N N . CYS A 1 199 ? 30.887 5.268 26.244 1.00 16.16 199 CYS A N 1
ATOM 1531 C CA . CYS A 1 199 ? 29.985 5.337 25.096 1.00 19.67 199 CYS A CA 1
ATOM 1532 C C . CYS A 1 199 ? 30.753 5.887 23.891 1.00 17.47 199 CYS A C 1
ATOM 1533 O O . CYS A 1 199 ? 31.329 6.974 23.963 1.00 16.70 199 CYS A O 1
ATOM 1536 N N . GLU A 1 200 ? 30.747 5.156 22.781 1.00 23.47 200 GLU A N 1
ATOM 1537 C CA . GLU A 1 200 ? 31.551 5.520 21.616 1.00 21.63 200 GLU A CA 1
ATOM 1538 C C . GLU A 1 200 ? 30.687 5.497 20.359 1.00 20.90 200 GLU A C 1
ATOM 1539 O O . GLU A 1 200 ? 30.014 4.499 20.078 1.00 21.67 200 GLU A O 1
ATOM 1545 N N . ALA A 1 201 ? 30.689 6.599 19.613 1.00 20.82 201 ALA A N 1
ATOM 1546 C CA . ALA A 1 201 ? 29.770 6.764 18.488 1.00 25.88 201 ALA A CA 1
ATOM 1547 C C . ALA A 1 201 ? 30.533 7.149 17.230 1.00 23.39 201 ALA A C 1
ATOM 1548 O O . ALA A 1 201 ? 31.318 8.102 17.236 1.00 24.31 201 ALA A O 1
ATOM 1550 N N . THR A 1 202 ? 30.310 6.417 16.152 1.00 21.73 202 THR A N 1
ATOM 1551 C CA . THR A 1 202 ? 30.830 6.835 14.865 1.00 24.48 202 THR A CA 1
ATOM 1552 C C . THR A 1 202 ? 29.648 7.207 13.989 1.00 25.05 202 THR A C 1
ATOM 1553 O O . THR A 1 202 ? 28.666 6.461 13.892 1.00 22.40 202 THR A O 1
ATOM 1557 N N . HIS A 1 203 ? 29.747 8.385 13.403 1.00 27.01 203 HIS A N 1
ATOM 1558 C CA . HIS A 1 203 ? 28.755 8.969 12.531 1.00 26.45 203 HIS A CA 1
ATOM 1559 C C . HIS A 1 203 ? 29.514 9.570 11.360 1.00 24.08 203 HIS A C 1
ATOM 1560 O O . HIS A 1 203 ? 30.682 9.945 11.497 1.00 27.23 203 HIS A O 1
ATOM 1567 N N . LYS A 1 204 ? 28.863 9.650 10.203 1.00 27.29 204 LYS A N 1
ATOM 1568 C CA . LYS A 1 204 ? 29.588 10.117 9.023 1.00 30.29 204 LYS A CA 1
ATOM 1569 C C . LYS A 1 204 ? 30.096 11.547 9.173 1.00 25.13 204 LYS A C 1
ATOM 1570 O O . LYS A 1 204 ? 31.050 11.926 8.494 1.00 34.91 204 LYS A O 1
ATOM 1576 N N . THR A 1 205 ? 29.526 12.336 10.086 1.00 31.88 205 THR A N 1
ATOM 1577 C CA . THR A 1 205 ? 29.993 13.703 10.296 1.00 27.85 205 THR A CA 1
ATOM 1578 C C . THR A 1 205 ? 31.430 13.797 10.836 1.00 32.02 205 THR A C 1
ATOM 1579 O O . THR A 1 205 ? 31.956 14.912 10.941 1.00 34.51 205 THR A O 1
ATOM 1583 N N . SER A 1 206 ? 32.073 12.688 11.207 1.00 30.73 206 SER A N 1
ATOM 1584 C CA . SER A 1 206 ? 33.490 12.750 11.555 1.00 26.41 206 SER A CA 1
ATOM 1585 C C . SER A 1 206 ? 34.148 11.390 11.376 1.00 31.51 206 SER A C 1
ATOM 1586 O O . SER A 1 206 ? 33.515 10.343 11.545 1.00 26.46 206 SER A O 1
ATOM 1589 N N . THR A 1 207 ? 35.434 11.436 11.009 1.00 37.88 207 THR A N 1
ATOM 1590 C CA . THR A 1 207 ? 36.278 10.247 11.017 1.00 36.08 207 THR A CA 1
ATOM 1591 C C . THR A 1 207 ? 36.585 9.808 12.439 1.00 34.77 207 THR A C 1
ATOM 1592 O O . THR A 1 207 ? 36.812 8.619 12.690 1.00 39.69 207 THR A O 1
ATOM 1596 N N . SER A 1 208 ? 36.604 10.741 13.365 1.00 35.66 208 SER A N 1
ATOM 1597 C CA . SER A 1 208 ? 36.920 10.437 14.752 1.00 37.70 208 SER A CA 1
ATOM 1598 C C . SER A 1 208 ? 35.653 10.032 15.489 1.00 34.19 208 SER A C 1
ATOM 1599 O O . SER A 1 208 ? 34.632 10.720 15.369 1.00 33.82 208 SER A O 1
ATOM 1602 N N . PRO A 1 209 ? 35.674 8.940 16.252 1.00 32.21 209 PRO A N 1
ATOM 1603 C CA . PRO A 1 209 ? 34.506 8.608 17.072 1.00 31.71 209 PRO A CA 1
ATOM 1604 C C . PRO A 1 209 ? 34.282 9.681 18.127 1.00 27.20 209 PRO A C 1
ATOM 1605 O O . PRO A 1 209 ? 35.214 10.361 18.556 1.00 25.34 209 PRO A O 1
ATOM 1609 N N . ILE A 1 210 ? 33.024 9.875 18.504 1.00 22.00 210 ILE A N 1
ATOM 1610 C CA . ILE A 1 210 ? 32.710 10.688 19.669 1.00 23.57 210 ILE A CA 1
ATOM 1611 C C . ILE A 1 210 ? 32.803 9.756 20.872 1.00 20.31 210 ILE A C 1
ATOM 1612 O O . ILE A 1 210 ? 32.132 8.721 20.910 1.00 23.79 210 ILE A O 1
ATOM 1617 N N . VAL A 1 211 ? 33.686 10.070 21.813 1.00 19.16 211 VAL A N 1
ATOM 1618 C CA . VAL A 1 211 ? 33.915 9.236 22.990 1.00 20.26 211 VAL A CA 1
ATOM 1619 C C . VAL A 1 211 ? 33.333 9.944 24.209 1.00 22.06 211 VAL A C 1
ATOM 1620 O O . VAL A 1 211 ? 33.570 11.142 24.405 1.00 25.12 211 VAL A O 1
ATOM 1624 N N . LYS A 1 212 ? 32.536 9.218 24.999 1.00 20.40 212 LYS A N 1
ATOM 1625 C CA . LYS A 1 212 ? 32.023 9.691 26.286 1.00 16.55 212 LYS A CA 1
ATOM 1626 C C . LYS A 1 212 ? 32.274 8.620 27.341 1.00 20.70 212 LYS A C 1
ATOM 1627 O O . LYS A 1 212 ? 31.962 7.444 27.112 1.00 18.82 212 LYS A O 1
ATOM 1633 N N . SER A 1 213 ? 32.817 9.026 28.498 1.00 16.10 213 SER A N 1
ATOM 1634 C CA . SER A 1 213 ? 33.283 8.087 29.510 1.00 18.46 213 SER A CA 1
ATOM 1635 C C . SER A 1 213 ? 33.030 8.631 30.910 1.00 20.53 213 SER A C 1
ATOM 1636 O O . SER A 1 213 ? 32.986 9.847 31.126 1.00 18.84 213 SER A O 1
ATOM 1639 N N . PHE A 1 214 ? 32.884 7.713 31.864 1.00 15.95 214 PHE A N 1
ATOM 1640 C CA . PHE A 1 214 ? 33.028 8.038 33.275 1.00 18.51 214 PHE A CA 1
ATOM 1641 C C . PHE A 1 214 ? 33.754 6.880 33.926 1.00 17.03 214 PHE A C 1
ATOM 1642 O O . PHE A 1 214 ? 33.758 5.764 33.408 1.00 19.81 214 PHE A O 1
ATOM 1650 N N . ASN A 1 215 ? 34.357 7.143 35.076 1.00 18.34 215 ASN A N 1
ATOM 1651 C CA . ASN A 1 215 ? 34.988 6.103 35.877 1.00 24.98 215 ASN A CA 1
ATOM 1652 C C . ASN A 1 215 ? 34.150 5.879 37.128 1.00 20.98 215 ASN A C 1
ATOM 1653 O O . ASN A 1 215 ? 33.787 6.843 37.806 1.00 25.33 215 ASN A O 1
ATOM 1658 N N . ARG A 1 216 ? 33.837 4.610 37.419 1.00 24.32 216 ARG A N 1
ATOM 1659 C CA . ARG A 1 216 ? 32.858 4.293 38.457 1.00 23.05 216 ARG A CA 1
ATOM 1660 C C . ARG A 1 216 ? 33.306 4.796 39.826 1.00 25.11 216 ARG A C 1
ATOM 1661 O O . ARG A 1 216 ? 32.479 5.232 40.636 1.00 22.27 216 ARG A O 1
ATOM 1669 N N . ASN A 1 217 ? 34.604 4.735 40.108 1.00 29.68 217 ASN A N 1
ATOM 1670 C CA . ASN A 1 217 ? 35.115 5.211 41.384 1.00 31.14 217 ASN A CA 1
ATOM 1671 C C . ASN A 1 217 ? 35.333 6.725 41.384 1.00 38.16 217 ASN A C 1
ATOM 1672 O O . ASN A 1 217 ? 36.075 7.248 42.225 1.00 38.68 217 ASN A O 1
ATOM 1677 N N . GLU A 1 218 ? 34.700 7.437 40.450 1.00 35.14 218 GLU A N 1
ATOM 1678 C CA . GLU A 1 218 ? 34.661 8.898 40.492 1.00 38.93 218 GLU A CA 1
ATOM 1679 C C . GLU A 1 218 ? 33.228 9.416 40.301 1.00 37.79 218 GLU A C 1
ATOM 1680 O O . GLU A 1 218 ? 32.244 8.765 40.688 1.00 35.37 218 GLU A O 1
ATOM 1686 N N . GLU B 2 1 ? -18.851 3.929 0.595 1.00 33.10 1 GLU B N 1
ATOM 1687 C CA . GLU B 2 1 ? -17.473 3.473 0.449 1.00 36.41 1 GLU B CA 1
ATOM 1688 C C . GLU B 2 1 ? -17.295 2.171 1.215 1.00 28.13 1 GLU B C 1
ATOM 1689 O O . GLU B 2 1 ? -17.997 1.923 2.188 1.00 26.25 1 GLU B O 1
ATOM 1695 N N . VAL B 2 2 ? -16.326 1.361 0.789 1.00 26.76 2 VAL B N 1
ATOM 1696 C CA . VAL B 2 2 ? -16.020 0.113 1.483 1.00 27.40 2 VAL B CA 1
ATOM 1697 C C . VAL B 2 2 ? -15.498 0.394 2.886 1.00 25.49 2 VAL B C 1
ATOM 1698 O O . VAL B 2 2 ? -14.609 1.233 3.082 1.00 27.79 2 VAL B O 1
ATOM 1702 N N . LYS B 2 3 ? -16.046 -0.329 3.873 1.00 24.36 3 LYS B N 1
ATOM 1703 C CA . LYS B 2 3 ? -15.652 -0.220 5.273 1.00 23.47 3 LYS B CA 1
ATOM 1704 C C . LYS B 2 3 ? -15.459 -1.601 5.875 1.00 24.05 3 LYS B C 1
ATOM 1705 O O . LYS B 2 3 ? -16.290 -2.493 5.675 1.00 19.59 3 LYS B O 1
ATOM 1711 N N . LEU B 2 4 ? -14.361 -1.772 6.617 1.00 22.89 4 LEU B N 1
ATOM 1712 C CA . LEU B 2 4 ? -14.126 -2.968 7.414 1.00 18.19 4 LEU B CA 1
ATOM 1713 C C . LEU B 2 4 ? -13.696 -2.556 8.812 1.00 22.16 4 LEU B C 1
ATOM 1714 O O . LEU B 2 4 ? -12.830 -1.687 8.960 1.00 19.44 4 LEU B O 1
ATOM 1719 N N . VAL B 2 5 ? -14.301 -3.179 9.832 1.00 22.60 5 VAL B N 1
ATOM 1720 C CA . VAL B 2 5 ? -14.047 -2.847 11.229 1.00 21.41 5 VAL B CA 1
ATOM 1721 C C . VAL B 2 5 ? -13.903 -4.141 12.030 1.00 22.91 5 VAL B C 1
ATOM 1722 O O . VAL B 2 5 ? -14.886 -4.862 12.239 1.00 22.94 5 VAL B O 1
ATOM 1726 N N . GLU B 2 6 ? -12.702 -4.417 12.513 1.00 17.01 6 GLU B N 1
ATOM 1727 C CA . GLU B 2 6 ? -12.471 -5.641 13.256 1.00 18.13 6 GLU B CA 1
ATOM 1728 C C . GLU B 2 6 ? -12.540 -5.385 14.761 1.00 20.70 6 GLU B C 1
ATOM 1729 O O . GLU B 2 6 ? -12.435 -4.250 15.234 1.00 22.56 6 GLU B O 1
ATOM 1735 N N . SER B 2 7 ? -12.790 -6.457 15.510 1.00 18.68 7 SER B N 1
ATOM 1736 C CA . SER B 2 7 ? -12.835 -6.384 16.964 1.00 22.05 7 SER B CA 1
ATOM 1737 C C . SER B 2 7 ? -12.539 -7.762 17.525 1.00 19.72 7 SER B C 1
ATOM 1738 O O . SER B 2 7 ? -12.469 -8.749 16.795 1.00 18.12 7 SER B O 1
ATOM 1741 N N . GLY B 2 8 ? -12.366 -7.815 18.841 1.00 19.46 8 GLY B N 1
ATOM 1742 C CA . GLY B 2 8 ? -12.033 -9.045 19.524 1.00 18.79 8 GLY B CA 1
ATOM 1743 C C . GLY B 2 8 ? -10.589 -9.169 19.952 1.00 16.39 8 GLY B C 1
ATOM 1744 O O . GLY B 2 8 ? -10.214 -10.198 20.521 1.00 20.87 8 GLY B O 1
ATOM 1745 N N . GLY B 2 9 ? -9.760 -8.178 19.680 1.00 15.49 9 GLY B N 1
ATOM 1746 C CA . GLY B 2 9 ? -8.408 -8.207 20.181 1.00 19.97 9 GLY B CA 1
ATOM 1747 C C . GLY B 2 9 ? -8.395 -8.125 21.702 1.00 22.89 9 GLY B C 1
ATOM 1748 O O . GLY B 2 9 ? -9.424 -7.969 22.361 1.00 23.00 9 GLY B O 1
ATOM 1749 N N . GLY B 2 10 ? -7.197 -8.233 22.254 1.00 21.90 10 GLY B N 1
ATOM 1750 C CA . GLY B 2 10 ? -6.994 -8.110 23.684 1.00 22.40 10 GLY B CA 1
ATOM 1751 C C . GLY B 2 10 ? -5.709 -8.799 24.100 1.00 23.55 10 GLY B C 1
ATOM 1752 O O . GLY B 2 10 ? -4.955 -9.322 23.271 1.00 20.33 10 GLY B O 1
ATOM 1753 N N . LEU B 2 11 ? -5.472 -8.795 25.413 1.00 17.98 11 LEU B N 1
ATOM 1754 C CA . LEU B 2 11 ? -4.303 -9.452 25.982 1.00 19.74 11 LEU B CA 1
ATOM 1755 C C . LEU B 2 11 ? -4.722 -10.803 26.546 1.00 22.06 11 LEU B C 1
ATOM 1756 O O . LEU B 2 11 ? -5.701 -10.895 27.297 1.00 22.37 11 LEU B O 1
ATOM 1761 N N . VAL B 2 12 ? -3.998 -11.853 26.167 1.00 21.25 12 VAL B N 1
ATOM 1762 C CA . VAL B 2 12 ? -4.289 -13.189 26.663 1.00 26.12 12 VAL B CA 1
ATOM 1763 C C . VAL B 2 12 ? -2.995 -13.885 27.054 1.00 26.40 12 VAL B C 1
ATOM 1764 O O . VAL B 2 12 ? -1.896 -13.522 26.622 1.00 25.27 12 VAL B O 1
ATOM 1768 N N . GLN B 2 13 ? -3.150 -14.874 27.925 1.00 27.79 13 GLN B N 1
ATOM 1769 C CA . GLN B 2 13 ? -2.032 -15.683 28.353 1.00 30.41 13 GLN B CA 1
ATOM 1770 C C . GLN B 2 13 ? -1.627 -16.608 27.218 1.00 23.27 13 GLN B C 1
ATOM 1771 O O . GLN B 2 13 ? -2.444 -16.929 26.359 1.00 29.89 13 GLN B O 1
ATOM 1777 N N . PRO B 2 14 ? -0.374 -17.037 27.183 1.00 28.94 14 PRO B N 1
ATOM 1778 C CA . PRO B 2 14 ? -0.003 -18.093 26.235 1.00 28.87 14 PRO B CA 1
ATOM 1779 C C . PRO B 2 14 ? -0.897 -19.311 26.444 1.00 30.77 14 PRO B C 1
ATOM 1780 O O . PRO B 2 14 ? -1.216 -19.686 27.576 1.00 23.57 14 PRO B O 1
ATOM 1784 N N . GLY B 2 15 ? -1.345 -19.890 25.332 1.00 24.68 15 GLY B N 1
ATOM 1785 C CA . GLY B 2 15 ? -2.314 -20.955 25.361 1.00 24.89 15 GLY B CA 1
ATOM 1786 C C . GLY B 2 15 ? -3.750 -20.504 25.473 1.00 25.12 15 GLY B C 1
ATOM 1787 O O . GLY B 2 15 ? -4.646 -21.351 25.470 1.00 28.19 15 GLY B O 1
ATOM 1788 N N . GLY B 2 16 ? -4.005 -19.208 25.578 1.00 24.43 16 GLY B N 1
ATOM 1789 C CA . GLY B 2 16 ? -5.360 -18.708 25.588 1.00 19.27 16 GLY B CA 1
ATOM 1790 C C . GLY B 2 16 ? -5.935 -18.622 24.190 1.00 23.82 16 GLY B C 1
ATOM 1791 O O . GLY B 2 16 ? -5.372 -19.119 23.211 1.00 24.09 16 GLY B O 1
ATOM 1792 N N . SER B 2 17 ? -7.085 -17.960 24.098 1.00 19.20 17 SER B N 1
ATOM 1793 C CA . SER B 2 17 ? -7.820 -17.942 22.850 1.00 21.72 17 SER B CA 1
ATOM 1794 C C . SER B 2 17 ? -8.450 -16.576 22.604 1.00 22.84 17 SER B C 1
ATOM 1795 O O . SER B 2 17 ? -8.457 -15.686 23.460 1.00 29.37 17 SER B O 1
ATOM 1798 N N . ARG B 2 18 ? -8.997 -16.437 21.405 1.00 21.60 18 ARG B N 1
ATOM 1799 C CA . ARG B 2 18 ? -9.558 -15.202 20.888 1.00 17.83 18 ARG B CA 1
ATOM 1800 C C . ARG B 2 18 ? -10.513 -15.591 19.779 1.00 19.75 18 ARG B C 1
ATOM 1801 O O . ARG B 2 18 ? -10.339 -16.625 19.136 1.00 22.51 18 ARG B O 1
ATOM 1809 N N . LYS B 2 19 ? -11.541 -14.779 19.583 1.00 27.67 19 LYS B N 1
ATOM 1810 C CA . LYS B 2 19 ? -12.391 -14.878 18.405 1.00 19.91 19 LYS B CA 1
ATOM 1811 C C . LYS B 2 19 ? -12.566 -13.474 17.858 1.00 22.95 19 LYS B C 1
ATOM 1812 O O . LYS B 2 19 ? -13.304 -12.669 18.435 1.00 22.35 19 LYS B O 1
ATOM 1818 N N . LEU B 2 20 ? -11.874 -13.176 16.760 1.00 20.57 20 LEU B N 1
ATOM 1819 C CA . LEU B 2 20 ? -11.954 -11.861 16.156 1.00 16.53 20 LEU B CA 1
ATOM 1820 C C . LEU B 2 20 ? -13.117 -11.817 15.184 1.00 24.39 20 LEU B C 1
ATOM 1821 O O . LEU B 2 20 ? -13.439 -12.811 14.521 1.00 19.17 20 LEU B O 1
ATOM 1826 N N . SER B 2 21 ? -13.738 -10.644 15.096 1.00 19.36 21 SER B N 1
ATOM 1827 C CA . SER B 2 21 ? -14.792 -10.396 14.136 1.00 19.72 21 SER B CA 1
ATOM 1828 C C . SER B 2 21 ? -14.372 -9.220 13.291 1.00 22.37 21 SER B C 1
ATOM 1829 O O . SER B 2 21 ? -13.537 -8.414 13.707 1.00 18.62 21 SER B O 1
ATOM 1832 N N . CYS B 2 22 ? -14.974 -9.145 12.101 1.00 19.82 22 CYS B N 1
ATOM 1833 C CA . CYS B 2 22 ? -14.772 -8.051 11.158 1.00 19.08 22 CYS B CA 1
ATOM 1834 C C . CYS B 2 22 ? -16.120 -7.762 10.512 1.00 17.64 22 CYS B C 1
ATOM 1835 O O . CYS B 2 22 ? -16.683 -8.623 9.832 1.00 14.69 22 CYS B O 1
ATOM 1838 N N . ALA B 2 23 ? -16.639 -6.567 10.753 1.00 18.76 23 ALA B N 1
ATOM 1839 C CA . ALA B 2 23 ? -17.908 -6.132 10.203 1.00 19.27 23 ALA B CA 1
ATOM 1840 C C . ALA B 2 23 ? -17.633 -5.356 8.925 1.00 20.22 23 ALA B C 1
ATOM 1841 O O . ALA B 2 23 ? -16.750 -4.492 8.895 1.00 17.13 23 ALA B O 1
ATOM 1843 N N . ALA B 2 24 ? -18.384 -5.680 7.878 1.00 17.83 24 ALA B N 1
ATOM 1844 C CA . ALA B 2 24 ? -18.149 -5.193 6.532 1.00 20.82 24 ALA B CA 1
ATOM 1845 C C . ALA B 2 24 ? -19.362 -4.401 6.072 1.00 23.31 24 ALA B C 1
ATOM 1846 O O . ALA B 2 24 ? -20.498 -4.758 6.401 1.00 24.01 24 ALA B O 1
ATOM 1848 N N . SER B 2 25 ? -19.121 -3.329 5.318 1.00 19.57 25 SER B N 1
ATOM 1849 C CA . SER B 2 25 ? -20.208 -2.543 4.752 1.00 21.91 25 SER B CA 1
ATOM 1850 C C . SER B 2 25 ? -19.724 -1.805 3.508 1.00 22.53 25 SER B C 1
ATOM 1851 O O . SER B 2 25 ? -18.521 -1.625 3.291 1.00 21.08 25 SER B O 1
ATOM 1854 N N . GLY B 2 26 ? -20.690 -1.393 2.684 1.00 22.33 26 GLY B N 1
ATOM 1855 C CA . GLY B 2 26 ? -20.420 -0.635 1.476 1.00 19.65 26 GLY B CA 1
ATOM 1856 C C . GLY B 2 26 ? -20.088 -1.466 0.260 1.00 21.82 26 GLY B C 1
ATOM 1857 O O . GLY B 2 26 ? -19.610 -0.920 -0.744 1.00 20.18 26 GLY B O 1
ATOM 1858 N N . PHE B 2 27 ? -20.297 -2.774 0.327 1.00 19.99 27 PHE B N 1
ATOM 1859 C CA . PHE B 2 27 ? -20.162 -3.637 -0.832 1.00 17.22 27 PHE B CA 1
ATOM 1860 C C . PHE B 2 27 ? -21.009 -4.859 -0.540 1.00 18.82 27 PHE B C 1
ATOM 1861 O O . PHE B 2 27 ? -21.352 -5.127 0.609 1.00 21.24 27 PHE B O 1
ATOM 1869 N N . THR B 2 28 ? -21.367 -5.581 -1.589 1.00 25.32 28 THR B N 1
ATOM 1870 C CA . THR B 2 28 ? -22.093 -6.840 -1.434 1.00 19.18 28 THR B CA 1
ATOM 1871 C C . THR B 2 28 ? -21.120 -7.872 -0.878 1.00 18.58 28 THR B C 1
ATOM 1872 O O . THR B 2 28 ? -20.327 -8.466 -1.619 1.00 19.06 28 THR B O 1
ATOM 1876 N N . PHE B 2 29 ? -21.195 -8.084 0.440 1.00 22.11 29 P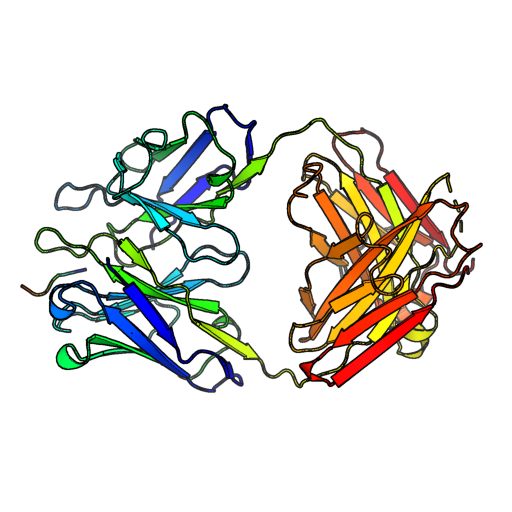HE B N 1
ATOM 1877 C CA . PHE B 2 29 ? -20.223 -8.908 1.161 1.00 20.52 29 PHE B CA 1
ATOM 1878 C C . PHE B 2 29 ? -20.077 -10.299 0.558 1.00 22.56 29 PHE B C 1
ATOM 1879 O O . PHE B 2 29 ? -18.957 -10.817 0.431 1.00 19.00 29 PHE B O 1
ATOM 1887 N N . SER B 2 30 ? -21.200 -10.932 0.194 1.00 17.05 30 SER B N 1
ATOM 1888 C CA . SER B 2 30 ? -21.141 -12.304 -0.297 1.00 17.50 30 SER B CA 1
ATOM 1889 C C . SER B 2 30 ? -20.544 -12.422 -1.697 1.00 21.29 30 SER B C 1
ATOM 1890 O O . SER B 2 30 ? -20.395 -13.545 -2.186 1.00 18.74 30 SER B O 1
ATOM 1893 N N . ASP B 2 31 ? -20.182 -11.313 -2.345 1.00 21.21 31 ASP B N 1
ATOM 1894 C CA . ASP B 2 31 ? -19.512 -11.372 -3.636 1.00 19.40 31 ASP B CA 1
ATOM 1895 C C . ASP B 2 31 ? -17.989 -11.464 -3.546 1.00 21.14 31 ASP B C 1
ATOM 1896 O O . ASP B 2 31 ? -17.349 -11.660 -4.582 1.00 20.69 31 ASP B O 1
ATOM 1901 N N . TYR B 2 32 ? -17.393 -11.354 -2.353 1.00 20.89 32 TYR B N 1
ATOM 1902 C CA . TYR B 2 32 ? -15.953 -11.148 -2.218 1.00 19.39 32 TYR B CA 1
ATOM 1903 C C . TYR B 2 32 ? -15.315 -12.104 -1.218 1.00 19.52 32 TYR B C 1
ATOM 1904 O O . TYR B 2 32 ? -15.767 -12.212 -0.071 1.00 20.64 32 TYR B O 1
ATOM 1913 N N . GLY B 2 33 ? -14.226 -12.747 -1.637 1.00 16.27 33 GLY B N 1
ATOM 1914 C CA . GLY B 2 33 ? -13.349 -13.396 -0.686 1.00 18.41 33 GLY B CA 1
ATOM 1915 C C . GLY B 2 33 ? -12.766 -12.408 0.312 1.00 16.76 33 GLY B C 1
ATOM 1916 O O . GLY B 2 33 ? -12.671 -11.205 0.067 1.00 12.76 33 GLY B O 1
ATOM 1917 N N . MET B 2 34 ? -12.384 -12.929 1.472 1.00 14.64 34 MET B N 1
ATOM 1918 C CA . MET B 2 34 ? -11.899 -12.092 2.557 1.00 18.00 34 MET B CA 1
ATOM 1919 C C . MET B 2 34 ? -10.688 -12.749 3.193 1.00 16.86 34 MET B C 1
ATOM 1920 O O . MET B 2 34 ? -10.540 -13.970 3.146 1.00 15.74 34 MET B O 1
ATOM 1925 N N . ALA B 2 35 ? -9.834 -11.940 3.818 1.00 13.15 35 ALA B N 1
ATOM 1926 C CA . ALA B 2 35 ? -8.635 -12.491 4.425 1.00 12.82 35 ALA B CA 1
ATOM 1927 C C . ALA B 2 35 ? -8.362 -11.874 5.797 1.00 19.11 35 ALA B C 1
ATOM 1928 O O . ALA B 2 35 ? -8.878 -10.809 6.143 1.00 15.21 35 ALA B O 1
ATOM 1930 N N . TRP B 2 36 ? -7.518 -12.556 6.571 1.00 13.65 36 TRP B N 1
ATOM 1931 C CA . TRP B 2 36 ? -6.910 -11.979 7.760 1.00 17.80 36 TRP B CA 1
ATOM 1932 C C . TRP B 2 36 ? -5.417 -11.830 7.516 1.00 15.41 36 TRP B C 1
ATOM 1933 O O . TRP B 2 36 ? -4.762 -12.729 6.983 1.00 15.17 36 TRP B O 1
ATOM 1944 N N . VAL B 2 37 ? -4.897 -10.673 7.886 1.00 18.80 37 VAL B N 1
ATOM 1945 C CA . VAL B 2 37 ? -3.491 -10.334 7.761 1.00 16.66 37 VAL B CA 1
ATOM 1946 C C . VAL B 2 37 ? -3.073 -9.752 9.100 1.00 15.38 37 VAL B C 1
ATOM 1947 O O . VAL B 2 37 ? -3.798 -8.924 9.659 1.00 18.23 37 VAL B O 1
ATOM 1951 N N . ARG B 2 38 ? -1.921 -10.180 9.610 1.00 15.24 38 ARG B N 1
ATOM 1952 C CA . ARG B 2 38 ? -1.380 -9.731 10.884 1.00 15.05 38 ARG B CA 1
ATOM 1953 C C . ARG B 2 38 ? -0.055 -9.017 10.649 1.00 18.13 38 ARG B C 1
ATOM 1954 O O . ARG B 2 38 ? 0.595 -9.221 9.622 1.00 17.38 38 ARG B O 1
ATOM 1962 N N . GLN B 2 39 ? 0.372 -8.225 11.640 1.00 16.90 39 GLN B N 1
ATOM 1963 C CA . GLN B 2 39 ? 1.602 -7.439 11.516 1.00 18.95 39 GLN B CA 1
ATOM 1964 C C . GLN B 2 39 ? 2.170 -7.177 12.908 1.00 18.41 39 GLN B C 1
ATOM 1965 O O . GLN B 2 39 ? 1.544 -6.481 13.712 1.00 18.36 39 GLN B O 1
ATOM 1971 N N . ALA B 2 40 ? 3.331 -7.732 13.188 1.00 18.37 40 ALA B N 1
ATOM 1972 C CA . ALA B 2 40 ? 4.012 -7.472 14.446 1.00 24.78 40 ALA B CA 1
ATOM 1973 C C . ALA B 2 40 ? 4.707 -6.109 14.404 1.00 25.00 40 ALA B C 1
ATOM 1974 O O . ALA B 2 40 ? 4.845 -5.506 13.337 1.00 26.38 40 ALA B O 1
ATOM 1976 N N . PRO B 2 41 ? 5.124 -5.580 15.557 1.00 33.48 41 PRO B N 1
ATOM 1977 C CA . PRO B 2 41 ? 5.853 -4.301 15.556 1.00 31.56 41 PRO B CA 1
ATOM 1978 C C . PRO B 2 41 ? 7.113 -4.350 14.697 1.00 35.43 41 PRO B C 1
ATOM 1979 O O . PRO B 2 41 ? 7.928 -5.271 14.808 1.00 34.36 41 PRO B O 1
ATOM 1983 N N . GLY B 2 42 ? 7.267 -3.334 13.840 1.00 30.16 42 GLY B N 1
ATOM 1984 C CA . GLY B 2 42 ? 8.416 -3.201 12.974 1.00 25.69 42 GLY B CA 1
ATOM 1985 C C . GLY B 2 42 ? 8.414 -4.071 11.739 1.00 29.57 42 GLY B C 1
ATOM 1986 O O . GLY B 2 42 ? 9.238 -3.841 10.845 1.00 33.21 42 GLY B O 1
ATOM 1987 N N . LYS B 2 43 ? 7.509 -5.041 11.636 1.00 30.40 43 LYS B N 1
ATOM 1988 C CA . LYS B 2 43 ? 7.524 -6.023 10.559 1.00 26.22 43 LYS B CA 1
ATOM 1989 C C . LYS B 2 43 ? 6.575 -5.638 9.421 1.00 25.92 43 LYS B C 1
ATOM 1990 O O . LYS B 2 43 ? 5.663 -4.825 9.579 1.00 28.85 43 LYS B O 1
ATOM 1996 N N . GLY B 2 44 ? 6.798 -6.244 8.266 1.00 19.65 44 GLY B N 1
ATOM 1997 C CA . GLY B 2 44 ? 5.838 -6.172 7.192 1.00 20.80 44 GLY B CA 1
ATOM 1998 C C . GLY B 2 44 ? 4.580 -6.946 7.546 1.00 24.82 44 GLY B C 1
ATOM 1999 O O . GLY B 2 44 ? 4.501 -7.604 8.590 1.00 24.25 44 GLY B O 1
ATOM 2000 N N . PRO B 2 45 ? 3.555 -6.869 6.706 1.00 20.61 45 PRO B N 1
ATOM 2001 C CA . PRO B 2 45 ? 2.371 -7.686 6.949 1.00 16.36 45 PRO B CA 1
ATOM 2002 C C . PRO B 2 45 ? 2.653 -9.128 6.579 1.00 17.20 45 PRO B C 1
ATOM 2003 O O . PRO B 2 45 ? 3.556 -9.436 5.807 1.00 19.11 45 PRO B O 1
ATOM 2007 N N . GLU B 2 46 ? 1.858 -10.016 7.159 1.00 20.42 46 GLU B N 1
ATOM 2008 C CA . GLU B 2 46 ? 1.970 -11.455 6.964 1.00 18.82 46 GLU B CA 1
ATOM 2009 C C . GLU B 2 46 ? 0.554 -11.989 6.819 1.00 17.35 46 GLU B C 1
ATOM 2010 O O . GLU B 2 46 ? -0.280 -11.769 7.704 1.00 14.60 46 GLU B O 1
ATOM 2016 N N . TRP B 2 47 ? 0.264 -12.634 5.690 1.00 18.45 47 TRP B N 1
ATOM 2017 C CA . TRP B 2 47 ? -1.071 -13.173 5.461 1.00 14.13 47 TRP B CA 1
ATOM 2018 C C . TRP B 2 47 ? -1.324 -14.322 6.432 1.00 15.97 47 TRP B C 1
ATOM 2019 O O . TRP B 2 47 ? -0.427 -15.109 6.732 1.00 15.36 47 TRP B O 1
ATOM 2030 N N . VAL B 2 48 ? -2.538 -14.402 6.956 1.00 14.42 48 VAL B N 1
ATOM 2031 C CA . VAL B 2 48 ? -2.885 -15.392 7.964 1.00 16.83 48 VAL B CA 1
ATOM 2032 C C . VAL B 2 48 ? -3.832 -16.454 7.410 1.00 17.68 48 VAL B C 1
ATOM 2033 O O . VAL B 2 48 ? -3.569 -17.649 7.537 1.00 19.44 48 VAL B O 1
ATOM 2037 N N . ALA B 2 49 ? -4.936 -16.037 6.789 1.00 16.00 49 ALA B N 1
ATOM 2038 C CA . ALA B 2 49 ? -5.971 -16.968 6.356 1.00 14.82 49 ALA B CA 1
ATOM 2039 C C . ALA B 2 49 ? -6.846 -16.313 5.285 1.00 15.37 49 ALA B C 1
ATOM 2040 O O . ALA B 2 49 ? -6.885 -15.087 5.156 1.00 14.92 49 ALA B O 1
ATOM 2042 N N . PHE B 2 50 ? -7.560 -17.149 4.521 1.00 15.28 50 PHE B N 1
ATOM 2043 C CA . PHE B 2 50 ? -8.437 -16.666 3.455 1.00 16.71 50 PHE B CA 1
ATOM 2044 C C . PHE B 2 50 ? -9.679 -17.536 3.369 1.00 14.88 50 PHE B C 1
ATOM 2045 O O . PHE B 2 50 ? -9.606 -18.754 3.548 1.00 17.41 50 PHE B O 1
ATOM 2053 N N . ILE B 2 51 ? -10.816 -16.922 3.066 1.00 14.64 51 ILE B N 1
ATOM 2054 C CA . ILE B 2 51 ? -12.057 -17.672 2.870 1.00 15.71 51 ILE B CA 1
ATOM 2055 C C . ILE B 2 51 ? -12.776 -17.129 1.641 1.00 16.13 51 ILE B C 1
ATOM 2056 O O . ILE B 2 51 ? -12.992 -15.917 1.524 1.00 18.71 51 ILE B O 1
ATOM 2061 N N . SER B 2 52 ? -13.139 -18.021 0.717 1.00 16.70 52 SER B N 1
ATOM 2062 C CA . SER B 2 52 ? -13.819 -17.591 -0.501 1.00 14.96 52 SER B CA 1
ATOM 2063 C C . SER B 2 52 ? -15.186 -16.995 -0.171 1.00 16.97 52 SER B C 1
ATOM 2064 O O . SER B 2 52 ? -15.680 -17.082 0.957 1.00 17.98 52 SER B O 1
ATOM 2067 N N . ASN B 2 53 ? -15.803 -16.381 -1.186 1.00 16.39 53 ASN B N 1
ATOM 2068 C CA . ASN B 2 53 ? -16.980 -15.562 -0.944 1.00 18.32 53 ASN B CA 1
ATOM 2069 C C . ASN B 2 53 ? -18.186 -16.400 -0.506 1.00 23.52 53 ASN B C 1
ATOM 2070 O O . ASN B 2 53 ? -19.039 -15.912 0.248 1.00 18.91 53 ASN B O 1
ATOM 2075 N N . LEU B 2 54 ? -18.262 -17.658 -0.928 1.00 21.99 54 LEU B N 1
ATOM 2076 C CA . LEU B 2 54 ? -19.334 -18.544 -0.494 1.00 24.29 54 LEU B CA 1
ATOM 2077 C C . LEU B 2 54 ? -18.797 -19.646 0.407 1.00 26.52 54 LEU B C 1
ATOM 2078 O O . LEU B 2 54 ? -19.546 -20.565 0.771 1.00 25.23 54 LEU B O 1
ATOM 2083 N N . ALA B 2 55 ? -17.506 -19.566 0.761 1.00 24.32 55 ALA B N 1
ATOM 2084 C CA . ALA B 2 55 ? -16.841 -20.394 1.764 1.00 25.1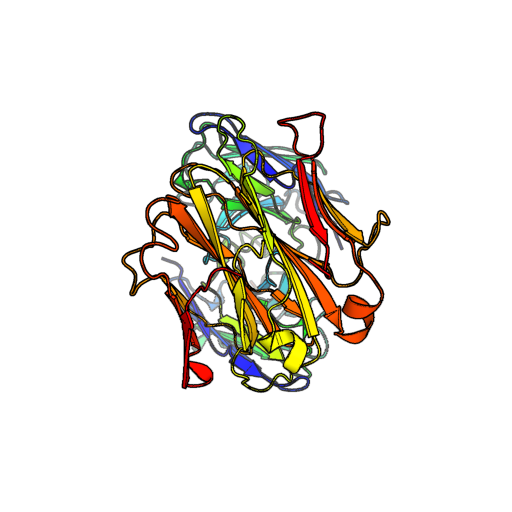7 55 ALA B CA 1
ATOM 2085 C C . ALA B 2 55 ? -16.574 -21.812 1.252 1.00 26.68 55 ALA B C 1
ATOM 2086 O O . ALA B 2 55 ? -16.479 -22.759 2.039 1.00 29.85 55 ALA B O 1
ATOM 2088 N N . TYR B 2 56 ? -16.425 -21.964 -0.067 1.00 27.85 56 TYR B N 1
ATOM 2089 C CA . TYR B 2 56 ? -16.001 -23.241 -0.634 1.00 22.89 56 TYR B CA 1
ATOM 2090 C C . TYR B 2 56 ? -14.495 -23.448 -0.548 1.00 24.51 56 TYR B C 1
ATOM 2091 O O . TYR B 2 56 ? -14.040 -24.591 -0.591 1.00 24.92 56 TYR B O 1
ATOM 2100 N N . SER B 2 57 ? -13.715 -22.375 -0.448 1.00 25.10 57 SER B N 1
ATOM 2101 C CA . SER B 2 57 ? -12.268 -22.452 -0.312 1.00 26.08 57 SER B CA 1
ATOM 2102 C C . SER B 2 57 ? -11.860 -21.738 0.963 1.00 24.92 57 SER B C 1
ATOM 2103 O O . SER B 2 57 ? -12.296 -20.608 1.214 1.00 22.43 57 SER B O 1
ATOM 2106 N N . ILE B 2 58 ? -11.008 -22.394 1.743 1.00 22.54 58 ILE B N 1
ATOM 2107 C CA . ILE B 2 58 ? -10.361 -21.811 2.907 1.00 21.86 58 ILE B CA 1
ATOM 2108 C C . ILE B 2 58 ? -8.903 -22.231 2.856 1.00 22.36 58 ILE B C 1
ATOM 2109 O O . ILE B 2 58 ? -8.609 -23.409 2.621 1.00 26.99 58 ILE B O 1
ATOM 2114 N N . TYR B 2 59 ? -7.993 -21.283 3.052 1.00 17.35 59 TYR B N 1
ATOM 2115 C CA . TYR B 2 59 ? -6.574 -21.601 3.159 1.00 22.67 59 TYR B CA 1
ATOM 2116 C C . TYR B 2 59 ? -5.993 -20.885 4.374 1.00 22.34 59 TYR B C 1
ATOM 2117 O O . TYR B 2 59 ? -6.543 -19.882 4.844 1.00 20.65 59 TYR B O 1
ATOM 2126 N N . TYR B 2 60 ? -4.858 -21.404 4.866 1.00 19.37 60 TYR B N 1
ATOM 2127 C CA . TYR B 2 60 ? -4.199 -20.936 6.083 1.00 23.37 60 TYR B CA 1
ATOM 2128 C C . TYR B 2 60 ? -2.697 -20.822 5.866 1.00 24.28 60 TYR B C 1
ATOM 2129 O O . TYR B 2 60 ? -2.094 -21.670 5.201 1.00 24.51 60 TYR B O 1
ATOM 2138 N N . ALA B 2 61 ? -2.087 -19.797 6.458 1.00 18.73 61 ALA B N 1
ATOM 2139 C CA . ALA B 2 61 ? -0.635 -19.729 6.467 1.00 18.90 61 ALA B CA 1
ATOM 2140 C C . ALA B 2 61 ? -0.076 -20.880 7.303 1.00 21.59 61 ALA B C 1
ATOM 2141 O O . ALA B 2 61 ? -0.759 -21.437 8.166 1.00 22.45 61 ALA B O 1
ATOM 2143 N N . ASP B 2 62 ? 1.173 -21.261 7.013 1.00 24.43 62 ASP B N 1
ATOM 2144 C CA . ASP B 2 62 ? 1.804 -22.366 7.741 1.00 28.13 62 ASP B CA 1
ATOM 2145 C C . ASP B 2 62 ? 1.900 -22.075 9.238 1.00 29.70 62 ASP B C 1
ATOM 2146 O O . ASP B 2 62 ? 1.753 -22.986 10.063 1.00 24.92 62 ASP B O 1
ATOM 2151 N N . THR B 2 63 ? 2.114 -20.808 9.599 1.00 27.93 63 THR B N 1
ATOM 2152 C CA . THR B 2 63 ? 2.332 -20.369 10.973 1.00 29.22 63 THR B CA 1
ATOM 2153 C C . THR B 2 63 ? 1.084 -20.461 11.851 1.00 30.78 63 THR B C 1
ATOM 2154 O O . THR B 2 63 ? 1.203 -20.348 13.076 1.00 36.10 63 THR B O 1
ATOM 2158 N N . VAL B 2 64 ? -0.097 -20.669 11.276 1.00 28.35 64 VAL B N 1
ATOM 2159 C CA . VAL B 2 64 ? -1.326 -20.675 12.059 1.00 32.81 64 VAL B CA 1
ATOM 2160 C C . VAL B 2 64 ? -2.140 -21.950 11.900 1.00 32.12 64 VAL B C 1
ATOM 2161 O O . VAL B 2 64 ? -2.984 -22.231 12.767 1.00 33.62 64 VAL B O 1
ATOM 2165 N N . THR B 2 65 ? -1.949 -22.727 10.840 1.00 32.71 65 THR B N 1
ATOM 2166 C CA . THR B 2 65 ? -2.872 -23.829 10.587 1.00 39.37 65 THR B CA 1
ATOM 2167 C C . THR B 2 65 ? -2.856 -24.832 11.748 1.00 32.81 65 THR B C 1
ATOM 2168 O O . THR B 2 65 ? -1.857 -24.997 12.451 1.00 27.39 65 THR B O 1
ATOM 2172 N N . GLY B 2 66 ? -4.001 -25.455 11.970 1.00 35.32 66 GLY B N 1
ATOM 2173 C CA . GLY B 2 66 ? -4.279 -26.213 13.181 1.00 30.75 66 GLY B CA 1
ATOM 2174 C C . GLY B 2 66 ? -4.917 -25.395 14.286 1.00 31.26 66 GLY B C 1
ATOM 2175 O O . GLY B 2 66 ? -5.871 -25.838 14.925 1.00 28.69 66 GLY B O 1
ATOM 2176 N N . ARG B 2 67 ? -4.413 -24.185 14.513 1.00 26.85 67 ARG B N 1
ATOM 2177 C CA . ARG B 2 67 ? -4.811 -23.420 15.681 1.00 22.58 67 ARG B CA 1
ATOM 2178 C C . ARG B 2 67 ? -5.913 -22.412 15.405 1.00 27.90 67 ARG B C 1
ATOM 2179 O O . ARG B 2 67 ? -6.745 -22.174 16.289 1.00 22.08 67 ARG B O 1
ATOM 2187 N N . PHE B 2 68 ? -5.944 -21.806 14.214 1.00 27.47 68 PHE B N 1
ATOM 2188 C CA . PHE B 2 68 ? -6.931 -20.784 13.894 1.00 25.08 68 PHE B CA 1
ATOM 2189 C C . PHE B 2 68 ? -7.991 -21.364 12.964 1.00 27.82 68 PHE B C 1
ATOM 2190 O O . PHE B 2 68 ? -7.716 -22.279 12.186 1.00 26.28 68 PHE B O 1
ATOM 2198 N N . THR B 2 69 ? -9.208 -20.819 13.047 1.00 25.25 69 THR B N 1
ATOM 2199 C CA . THR B 2 69 ? -10.307 -21.195 12.164 1.00 21.49 69 THR B CA 1
ATOM 2200 C C . THR B 2 69 ? -10.964 -19.926 11.637 1.00 25.73 69 THR B C 1
ATOM 2201 O O . THR B 2 69 ? -11.431 -19.090 12.421 1.00 26.53 69 THR B O 1
ATOM 2205 N N . ILE B 2 70 ? -11.010 -19.790 10.316 1.00 17.08 70 ILE B N 1
ATOM 2206 C CA . ILE B 2 70 ? -11.637 -18.652 9.659 1.00 19.63 70 ILE B CA 1
ATOM 2207 C C . ILE B 2 70 ? -13.024 -19.095 9.223 1.00 15.20 70 ILE B C 1
ATOM 2208 O O . ILE B 2 70 ? -13.234 -20.271 8.905 1.00 19.42 70 ILE B O 1
ATOM 2213 N N . SER B 2 71 ? -13.987 -18.180 9.289 1.00 17.81 71 SER B N 1
ATOM 2214 C CA . SER B 2 71 ? -15.375 -18.458 8.936 1.00 17.40 71 SER B CA 1
ATOM 2215 C C . SER B 2 71 ? -16.026 -17.134 8.565 1.00 19.27 71 SER B C 1
ATOM 2216 O O . SER B 2 71 ? -15.467 -16.063 8.798 1.00 21.84 71 SER B O 1
ATOM 2219 N N . ARG B 2 72 ? -17.213 -17.222 7.975 1.00 16.25 72 ARG B N 1
ATOM 2220 C CA . ARG B 2 72 ? -17.961 -16.033 7.622 1.00 17.83 72 ARG B CA 1
ATOM 2221 C C . ARG B 2 72 ? -19.445 -16.353 7.706 1.00 18.43 72 ARG B C 1
ATOM 2222 O O . ARG B 2 72 ? -19.864 -17.509 7.651 1.00 18.92 72 ARG B O 1
ATOM 2230 N N . GLU B 2 73 ? -20.245 -15.317 7.849 1.00 20.73 73 GLU B N 1
ATOM 2231 C CA . GLU B 2 73 ? -21.687 -15.497 7.798 1.00 22.94 73 GLU B CA 1
ATOM 2232 C C . GLU B 2 73 ? -22.194 -14.381 6.903 1.00 22.67 73 GLU B C 1
ATOM 2233 O O . GLU B 2 73 ? -22.266 -13.220 7.312 1.00 22.98 73 GLU B O 1
ATOM 2239 N N . ASN B 2 74 ? -22.555 -14.747 5.675 1.00 21.29 74 ASN B N 1
ATOM 2240 C CA . ASN B 2 74 ? -22.847 -13.723 4.685 1.00 27.86 74 ASN B CA 1
ATOM 2241 C C . ASN B 2 74 ? -24.052 -12.876 5.075 1.00 27.57 74 ASN B C 1
ATOM 2242 O O . ASN B 2 74 ? -24.071 -11.668 4.800 1.00 25.05 74 ASN B O 1
ATOM 2247 N N . ALA B 2 75 ? -25.032 -13.458 5.773 1.00 30.93 75 ALA B N 1
ATOM 2248 C CA . ALA B 2 75 ? -26.225 -12.683 6.113 1.00 34.14 75 ALA B CA 1
ATOM 2249 C C . ALA B 2 75 ? -25.981 -11.689 7.242 1.00 28.18 75 ALA B C 1
ATOM 2250 O O . ALA B 2 75 ? -26.799 -10.784 7.425 1.00 29.58 75 ALA B O 1
ATOM 2252 N N . LYS B 2 76 ? -24.888 -11.824 7.998 1.00 27.26 76 LYS B N 1
ATOM 2253 C CA . LYS B 2 76 ? -24.524 -10.831 9.008 1.00 25.56 76 LYS B CA 1
ATOM 2254 C C . LYS B 2 76 ? -23.389 -9.915 8.560 1.00 26.87 76 LYS B C 1
ATOM 2255 O O . LYS B 2 76 ? -22.926 -9.097 9.365 1.00 22.21 76 LYS B O 1
ATOM 2261 N N . ASN B 2 77 ? -22.915 -10.051 7.311 1.00 24.88 77 ASN B N 1
ATOM 2262 C CA . ASN B 2 77 ? -21.830 -9.219 6.773 1.00 21.87 77 ASN B CA 1
ATOM 2263 C C . ASN B 2 77 ? -20.622 -9.216 7.705 1.00 19.71 77 ASN B C 1
ATOM 2264 O O . ASN B 2 77 ? -20.021 -8.178 7.974 1.00 20.50 77 ASN B O 1
ATOM 2269 N N . THR B 2 78 ? -20.269 -10.395 8.211 1.00 18.93 78 THR B N 1
ATOM 2270 C CA . THR B 2 78 ? -19.286 -10.530 9.272 1.00 22.06 78 THR B CA 1
ATOM 2271 C C . THR B 2 78 ? -18.339 -11.668 8.927 1.00 22.06 78 THR B C 1
ATOM 2272 O O . THR B 2 78 ? -18.768 -12.720 8.446 1.00 21.62 78 THR B O 1
ATOM 2276 N N . LEU B 2 79 ? -17.052 -11.432 9.142 1.00 22.23 79 LEU B N 1
ATOM 2277 C CA . LEU B 2 79 ? -15.998 -12.422 8.983 1.00 19.85 79 LEU B CA 1
ATOM 2278 C C . LEU B 2 79 ? -15.436 -12.715 10.370 1.00 21.64 79 LEU B C 1
ATOM 2279 O O . LEU B 2 79 ? -15.471 -11.853 11.252 1.00 21.28 79 LEU B O 1
ATOM 2284 N N . TYR B 2 80 ? -14.959 -13.948 10.581 1.00 22.35 80 TYR B N 1
ATOM 2285 C CA . TYR B 2 80 ? -14.512 -14.392 11.897 1.00 20.20 80 TYR B CA 1
ATOM 2286 C C . TYR B 2 80 ? -13.144 -15.043 11.815 1.00 21.29 80 TYR B C 1
ATOM 2287 O O . TYR B 2 80 ? -12.756 -15.603 10.786 1.00 21.87 80 TYR B O 1
ATOM 2296 N N . LEU B 2 81 ? -12.419 -14.939 12.923 1.00 24.32 81 LEU B N 1
ATOM 2297 C CA . LEU B 2 81 ? -11.178 -15.667 13.154 1.00 20.60 81 LEU B CA 1
ATOM 2298 C C . LEU B 2 81 ? -11.197 -16.155 14.599 1.00 23.59 81 LEU B C 1
ATOM 2299 O O . LEU B 2 81 ? -11.060 -15.356 15.532 1.00 24.40 81 LEU B O 1
ATOM 2304 N N . GLU B 2 82 ? -11.389 -17.455 14.784 1.00 26.44 82 GLU B N 1
ATOM 2305 C CA . GLU B 2 82 ? -11.171 -18.093 16.072 1.00 22.54 82 GLU B CA 1
ATOM 2306 C C . GLU B 2 82 ? -9.713 -18.503 16.157 1.00 20.40 82 GLU B C 1
ATOM 2307 O O . GLU B 2 82 ? -9.215 -19.183 15.260 1.00 21.94 82 GLU B O 1
ATOM 2313 N N . MET B 2 83 ? -9.042 -18.117 17.241 1.00 22.82 83 MET B N 1
ATOM 2314 C CA . MET B 2 83 ? -7.630 -18.414 17.453 1.00 22.38 83 MET B CA 1
ATOM 2315 C C . ME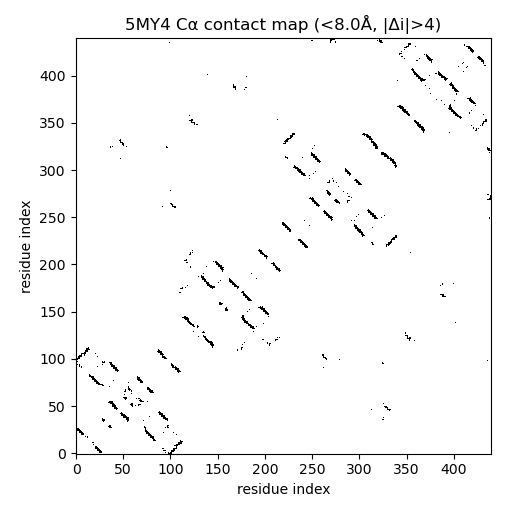T B 2 83 ? -7.453 -19.158 18.777 1.00 23.40 83 MET B C 1
ATOM 2316 O O . MET B 2 83 ? -7.988 -18.733 19.801 1.00 26.23 83 MET B O 1
ATOM 2321 N N . SER B 2 84 ? -6.698 -20.252 18.776 1.00 20.76 84 SER B N 1
ATOM 2322 C CA . SER B 2 84 ? -6.450 -20.973 20.023 1.00 25.76 84 SER B CA 1
ATOM 2323 C C . SER B 2 84 ? -4.969 -21.309 20.143 1.00 21.90 84 SER B C 1
ATOM 2324 O O . SER B 2 84 ? -4.181 -21.075 19.228 1.00 22.69 84 SER B O 1
ATOM 2327 N N . SER B 2 85 ? -4.586 -21.858 21.294 1.00 25.06 85 SER B N 1
ATOM 2328 C CA . SER B 2 85 ? -3.189 -22.217 21.566 1.00 23.37 85 SER B CA 1
ATOM 2329 C C . SER B 2 85 ? -2.245 -21.081 21.194 1.00 20.41 85 SER B C 1
ATOM 2330 O O . SER B 2 85 ? -1.213 -21.283 20.546 1.00 22.76 85 SER B O 1
ATOM 2333 N N . LEU B 2 86 ? -2.594 -19.878 21.644 1.00 21.60 86 LEU B N 1
ATOM 2334 C CA . LEU B 2 86 ? -1.864 -18.684 21.244 1.00 21.37 86 LEU B CA 1
ATOM 2335 C C . LEU B 2 86 ? -0.478 -18.641 21.873 1.00 23.12 86 LEU B C 1
ATOM 2336 O O . LEU B 2 86 ? -0.289 -19.007 23.035 1.00 26.28 86 LEU B O 1
ATOM 2341 N N . ARG B 2 87 ? 0.504 -18.210 21.088 1.00 20.87 87 ARG B N 1
ATOM 2342 C CA . ARG B 2 87 ? 1.868 -18.057 21.569 1.00 26.51 87 ARG B CA 1
ATOM 2343 C C . ARG B 2 87 ? 2.301 -16.613 21.387 1.00 27.12 87 ARG B C 1
ATOM 2344 O O . ARG B 2 87 ? 1.697 -15.863 20.616 1.00 22.80 87 ARG B O 1
ATOM 2352 N N . SER B 2 88 ? 3.364 -16.232 22.108 1.00 23.80 88 SER B N 1
ATOM 2353 C CA . SER B 2 88 ? 3.789 -14.836 22.085 1.00 26.78 88 SER B CA 1
ATOM 2354 C C . SER B 2 88 ? 4.138 -14.397 20.674 1.00 24.36 88 SER B C 1
ATOM 2355 O O . SER B 2 88 ? 3.988 -13.222 20.335 1.00 26.41 88 SER B O 1
ATOM 2358 N N . GLU B 2 89 ? 4.560 -15.328 19.831 1.00 23.75 89 GLU B N 1
ATOM 2359 C CA . GLU B 2 89 ? 4.841 -14.979 18.450 1.00 28.15 89 GLU B CA 1
ATOM 2360 C C . GLU B 2 89 ? 3.577 -14.674 17.648 1.00 22.61 89 GLU B C 1
ATOM 2361 O O . GLU B 2 89 ? 3.695 -14.273 16.488 1.00 21.86 89 GLU B O 1
ATOM 2367 N N . ASP B 2 90 ? 2.381 -14.866 18.220 1.00 25.51 90 ASP B N 1
ATOM 2368 C CA . ASP B 2 90 ? 1.136 -14.467 17.566 1.00 22.45 90 ASP B CA 1
ATOM 2369 C C . ASP B 2 90 ? 0.749 -13.026 17.868 1.00 18.55 90 ASP B C 1
ATOM 2370 O O . ASP B 2 90 ? -0.219 -12.521 17.287 1.00 21.19 90 ASP B O 1
ATOM 2375 N N . THR B 2 91 ? 1.470 -12.365 18.768 1.00 23.35 91 THR B N 1
ATOM 2376 C CA . THR B 2 91 ? 1.219 -10.964 19.094 1.00 21.09 91 THR B CA 1
ATOM 2377 C C . THR B 2 91 ? 1.368 -10.089 17.857 1.00 19.88 91 THR B C 1
ATOM 2378 O O . THR B 2 91 ? 2.436 -10.066 17.238 1.00 17.86 91 THR B O 1
ATOM 2382 N N . ALA B 2 92 ? 0.318 -9.343 17.519 1.00 16.22 92 ALA B N 1
ATOM 2383 C CA . ALA B 2 92 ? 0.342 -8.550 16.298 1.00 15.87 92 ALA B CA 1
ATOM 2384 C C . ALA B 2 92 ? -0.897 -7.670 16.228 1.00 16.52 92 ALA B C 1
ATOM 2385 O O . ALA B 2 92 ? -1.890 -7.895 16.932 1.00 13.09 92 ALA B O 1
ATOM 2387 N N . MET B 2 93 ? -0.833 -6.673 15.343 1.00 14.80 93 MET B N 1
ATOM 2388 C CA . MET B 2 93 ? -2.063 -6.099 14.820 1.00 15.98 93 MET B CA 1
ATOM 2389 C C . MET B 2 93 ? -2.664 -7.083 13.818 1.00 16.68 93 MET B C 1
ATOM 2390 O O . MET B 2 93 ? -1.958 -7.574 12.936 1.00 16.31 93 MET B O 1
ATOM 2395 N N . TYR B 2 94 ? -3.958 -7.393 13.967 1.00 18.37 94 TYR B N 1
ATOM 2396 C CA . TYR B 2 94 ? -4.688 -8.273 13.050 1.00 15.05 94 TYR B CA 1
ATOM 2397 C C . TYR B 2 94 ? -5.636 -7.465 12.175 1.00 16.21 94 TYR B C 1
ATOM 2398 O O . TYR B 2 94 ? -6.583 -6.854 12.674 1.00 17.06 94 TYR B O 1
ATOM 2407 N N . TYR B 2 95 ? -5.436 -7.537 10.870 1.00 16.53 95 TYR B N 1
ATOM 2408 C CA . TYR B 2 95 ? -6.278 -6.833 9.914 1.00 19.01 95 TYR B CA 1
ATOM 2409 C C . TYR B 2 95 ? -7.211 -7.793 9.200 1.00 15.99 95 TYR B C 1
ATOM 2410 O O . TYR B 2 95 ? -6.814 -8.901 8.820 1.00 13.55 95 TYR B O 1
ATOM 2419 N N . CYS B 2 96 ? -8.441 -7.328 9.007 1.00 14.90 96 CYS B N 1
ATOM 2420 C CA . CYS B 2 96 ? -9.390 -7.881 8.053 1.00 15.68 96 CYS B CA 1
ATOM 2421 C C . CYS B 2 96 ? -9.184 -7.221 6.687 1.00 14.39 96 CYS B C 1
ATOM 2422 O O . CYS B 2 96 ? -8.991 -6.009 6.607 1.00 12.78 96 CYS B O 1
ATOM 2425 N N . ALA B 2 97 ? -9.209 -8.007 5.606 1.00 14.43 97 ALA B N 1
ATOM 2426 C CA . ALA B 2 97 ? -8.945 -7.421 4.288 1.00 13.02 97 ALA B CA 1
ATOM 2427 C C . ALA B 2 97 ? -9.813 -8.065 3.219 1.00 11.84 97 ALA B C 1
ATOM 2428 O O . ALA B 2 97 ? -9.963 -9.287 3.174 1.00 16.06 97 ALA B O 1
ATOM 2430 N N . ARG B 2 98 ? -10.362 -7.232 2.345 1.00 13.13 98 ARG B N 1
ATOM 2431 C CA . ARG B 2 98 ? -11.170 -7.713 1.236 1.00 17.11 98 ARG B CA 1
ATOM 2432 C C . ARG B 2 98 ? -10.277 -8.074 0.065 1.00 15.49 98 ARG B C 1
ATOM 2433 O O . ARG B 2 98 ? -9.318 -7.365 -0.246 1.00 15.81 98 ARG B O 1
ATOM 2441 N N . TYR B 2 99 ? -10.574 -9.206 -0.553 1.00 15.41 99 TYR B N 1
ATOM 2442 C CA . TYR B 2 99 ? -9.950 -9.595 -1.806 1.00 18.00 99 TYR B CA 1
ATOM 2443 C C . TYR B 2 99 ? -10.851 -9.172 -2.961 1.00 17.04 99 TYR B C 1
ATOM 2444 O O . TYR B 2 99 ? -12.057 -9.454 -2.941 1.00 14.94 99 TYR B O 1
ATOM 2453 N N . ASP B 2 100 ? -10.273 -8.486 -3.947 1.00 12.92 100 ASP B N 1
ATOM 2454 C CA . ASP B 2 100 ? -10.971 -8.164 -5.187 1.00 13.37 100 ASP B CA 1
ATOM 2455 C C . ASP B 2 100 ? -10.816 -9.300 -6.206 1.00 14.86 100 ASP B C 1
ATOM 2456 O O . ASP B 2 100 ? -9.962 -10.179 -6.084 1.00 12.42 100 ASP B O 1
ATOM 2461 N N . TYR B 2 101 ? -11.679 -9.273 -7.214 1.00 14.85 101 TYR B N 1
ATOM 2462 C CA . TYR B 2 101 ? -11.714 -10.274 -8.264 1.00 13.99 101 TYR B CA 1
ATOM 2463 C C . TYR B 2 101 ? -12.306 -9.605 -9.497 1.00 19.19 101 TYR B C 1
ATOM 2464 O O . TYR B 2 101 ? -13.138 -8.696 -9.383 1.00 16.89 101 TYR B O 1
ATOM 2473 N N . ASP B 2 102 ? -11.868 -10.046 -10.679 1.00 17.26 102 ASP B N 1
ATOM 2474 C CA . ASP B 2 102 ? -12.566 -9.672 -11.905 1.00 21.48 102 ASP B CA 1
ATOM 2475 C C . ASP B 2 102 ? -13.179 -10.847 -12.627 1.00 23.04 102 ASP B C 1
ATOM 2476 O O . ASP B 2 102 ? -14.112 -10.642 -13.414 1.00 23.02 102 ASP B O 1
ATOM 2481 N N . ASN B 2 103 ? -12.712 -12.065 -12.359 1.00 17.58 103 ASN B N 1
ATOM 2482 C CA . ASN B 2 103 ? -13.199 -13.239 -13.060 1.00 21.43 103 ASN B CA 1
ATOM 2483 C C . ASN B 2 103 ? -13.299 -14.446 -12.134 1.00 22.99 103 ASN B C 1
ATOM 2484 O O . ASN B 2 103 ? -14.266 -14.569 -11.379 1.00 29.82 103 ASN B O 1
ATOM 2489 N N . ILE B 2 104 ? -12.316 -15.343 -12.173 1.00 26.71 104 ILE B N 1
ATOM 2490 C CA . ILE B 2 104 ? -12.331 -16.532 -11.325 1.00 24.23 104 ILE B CA 1
ATOM 2491 C C . ILE B 2 104 ? -11.268 -16.497 -10.229 1.00 25.22 104 ILE B C 1
ATOM 2492 O O . ILE B 2 104 ? -11.186 -17.451 -9.436 1.00 27.16 104 ILE B O 1
ATOM 2497 N N . LEU B 2 105 ? -10.491 -15.417 -10.115 1.00 21.00 105 LEU B N 1
ATOM 2498 C CA . LEU B 2 105 ? -9.350 -15.360 -9.205 1.00 22.25 105 LEU B CA 1
ATOM 2499 C C . LEU B 2 105 ? -9.487 -14.202 -8.219 1.00 20.52 105 LEU B C 1
ATOM 2500 O O . LEU B 2 105 ? -9.713 -13.065 -8.631 1.00 17.11 105 LEU B O 1
ATOM 2505 N N . ASP B 2 106 ? -9.329 -14.479 -6.916 1.00 18.75 106 ASP B N 1
ATOM 2506 C CA . ASP B 2 106 ? -9.192 -13.408 -5.927 1.00 14.60 106 ASP B CA 1
ATOM 2507 C C . ASP B 2 106 ? -7.724 -12.969 -5.928 1.00 18.20 106 ASP B C 1
ATOM 2508 O O . ASP B 2 106 ? -6.839 -13.727 -5.522 1.00 17.48 106 ASP B O 1
ATOM 2513 N N . TYR B 2 107 ? -7.441 -11.762 -6.428 1.00 14.97 107 TYR B N 1
ATOM 2514 C CA . TYR B 2 107 ? -6.086 -11.463 -6.835 1.00 16.97 107 TYR B CA 1
ATOM 2515 C C . TYR B 2 107 ? -5.412 -10.338 -6.074 1.00 14.74 107 TYR B C 1
ATOM 2516 O O . TYR B 2 107 ? -4.199 -10.171 -6.227 1.00 17.02 107 TYR B O 1
ATOM 2525 N N . VAL B 2 108 ? -6.134 -9.558 -5.279 1.00 14.02 108 VAL B N 1
ATOM 2526 C CA . VAL B 2 108 ? -5.495 -8.453 -4.569 1.00 16.63 108 VAL B CA 1
ATOM 2527 C C . VAL B 2 108 ? -6.351 -8.085 -3.371 1.00 17.13 108 VAL B C 1
ATOM 2528 O O . VAL B 2 108 ? -7.575 -7.999 -3.471 1.00 12.68 108 VAL B O 1
ATOM 2532 N N . MET B 2 109 ? -5.687 -7.881 -2.231 1.00 14.72 109 MET B N 1
ATOM 2533 C CA . MET B 2 109 ? -6.341 -7.389 -1.028 1.00 14.80 109 MET B CA 1
ATOM 2534 C C . MET B 2 109 ? -6.448 -5.880 -1.138 1.00 12.19 109 MET B C 1
ATOM 2535 O O . MET B 2 109 ? -5.444 -5.174 -1.028 1.00 12.25 109 MET B O 1
ATOM 2540 N N . ASP B 2 110 ? -7.653 -5.369 -1.369 1.00 12.64 110 ASP B N 1
ATOM 2541 C CA . ASP B 2 110 ? -7.739 -3.965 -1.738 1.00 13.46 110 ASP B CA 1
ATOM 2542 C C . ASP B 2 110 ? -8.213 -3.053 -0.614 1.00 15.99 110 ASP B C 1
ATOM 2543 O O . ASP B 2 110 ? -7.740 -1.913 -0.525 1.00 15.20 110 ASP B O 1
ATOM 2548 N N . TYR B 2 111 ? -9.102 -3.513 0.266 1.00 16.55 111 TYR B N 1
ATOM 2549 C CA . TYR B 2 111 ? -9.527 -2.711 1.405 1.00 10.80 111 TYR B CA 1
ATOM 2550 C C . TYR B 2 111 ? -9.223 -3.457 2.692 1.00 13.85 111 TYR B C 1
ATOM 2551 O O . TYR B 2 111 ? -9.499 -4.660 2.805 1.00 12.06 111 TYR B O 1
ATOM 2560 N N . TRP B 2 112 ? -8.641 -2.730 3.650 1.00 12.92 112 TRP B N 1
ATOM 2561 C CA . TRP B 2 112 ? -8.181 -3.258 4.926 1.00 16.35 112 TRP B CA 1
ATOM 2562 C C . TRP B 2 112 ? -8.767 -2.421 6.048 1.00 15.06 112 TRP B C 1
ATOM 2563 O O . TRP B 2 112 ? -8.830 -1.197 5.941 1.00 15.07 112 TRP B O 1
ATOM 2574 N N . GLY B 2 113 ? -9.111 -3.069 7.153 1.00 18.30 113 GLY B N 1
ATOM 2575 C CA . GLY B 2 113 ? -9.570 -2.359 8.331 1.00 19.13 113 GLY B CA 1
ATOM 2576 C C . GLY B 2 113 ? -8.414 -1.754 9.079 1.00 19.91 113 GLY B C 1
ATOM 2577 O O . GLY B 2 113 ? -7.254 -1.934 8.724 1.00 19.50 113 GLY B O 1
ATOM 2578 N N . GLN B 2 114 ? -8.743 -1.012 10.143 1.00 25.50 114 GLN B N 1
ATOM 2579 C CA . GLN B 2 114 ? -7.718 -0.405 10.989 1.00 21.64 114 GLN B CA 1
ATOM 2580 C C . GLN B 2 114 ? -7.035 -1.404 11.916 1.00 20.42 114 GLN B C 1
ATOM 2581 O O . GLN B 2 114 ? -6.025 -1.061 12.532 1.00 23.35 114 GLN B O 1
ATOM 2587 N N . GLY B 2 115 ? -7.546 -2.618 12.034 1.00 20.89 115 GLY B N 1
ATOM 2588 C CA . GLY B 2 115 ? -6.883 -3.655 12.800 1.00 18.59 115 GLY B CA 1
ATOM 2589 C C . GLY B 2 115 ? -7.368 -3.741 14.240 1.00 22.43 115 GLY B C 1
ATOM 2590 O O . GLY B 2 115 ? -7.847 -2.763 14.829 1.00 17.80 115 GLY B O 1
ATOM 2591 N N . THR B 2 116 ? -7.235 -4.935 14.817 1.00 15.87 116 THR B N 1
ATOM 2592 C CA . THR B 2 116 ? -7.503 -5.170 16.224 1.00 20.76 116 THR B CA 1
ATOM 2593 C C . THR B 2 116 ? -6.272 -5.846 16.828 1.00 20.62 116 THR B C 1
ATOM 2594 O O . THR B 2 116 ? -5.735 -6.806 16.258 1.00 13.57 116 THR B O 1
ATOM 2598 N N . SER B 2 117 ? -5.812 -5.323 17.966 1.00 15.58 117 SER B N 1
ATOM 2599 C CA . SER B 2 117 ? -4.523 -5.700 18.536 1.00 15.46 117 SER B CA 1
ATOM 2600 C C . SER B 2 117 ? -4.661 -6.932 19.429 1.00 17.28 117 SER B C 1
ATOM 2601 O O . SER B 2 117 ? -5.544 -6.985 20.291 1.00 18.89 117 SER B O 1
ATOM 2604 N N . VAL B 2 118 ? -3.793 -7.922 19.222 1.00 18.02 118 VAL B N 1
ATOM 2605 C CA . VAL B 2 118 ? -3.749 -9.115 20.068 1.00 18.15 118 VAL B CA 1
ATOM 2606 C C . VAL B 2 118 ? -2.344 -9.253 20.663 1.00 21.89 118 VAL B C 1
ATOM 2607 O O . VAL B 2 118 ? -1.354 -9.361 19.924 1.00 18.32 118 VAL B O 1
ATOM 2611 N N . THR B 2 119 ? -2.261 -9.236 21.999 1.00 20.78 119 THR B N 1
ATOM 2612 C CA . THR B 2 119 ? -1.010 -9.426 22.724 1.00 20.10 119 THR B CA 1
ATOM 2613 C C . THR B 2 119 ? -1.064 -10.743 23.487 1.00 17.04 119 THR B C 1
ATOM 2614 O O . THR B 2 119 ? -2.041 -11.023 24.187 1.00 20.84 119 THR B O 1
ATOM 2618 N N . VAL B 2 120 ? -0.032 -11.560 23.341 1.00 20.84 120 VAL B N 1
ATOM 2619 C CA . VAL B 2 120 ? 0.024 -12.857 24.013 1.00 19.62 120 VAL B CA 1
ATOM 2620 C C . VAL B 2 120 ? 1.245 -12.830 24.918 1.00 23.68 120 VAL B C 1
ATOM 2621 O O . VAL B 2 120 ? 2.386 -12.868 24.436 1.00 23.95 120 VAL B O 1
ATOM 2625 N N . SER B 2 121 ? 1.009 -12.739 26.228 1.00 23.06 121 SER B N 1
ATOM 2626 C CA . SER B 2 121 ? 2.083 -12.573 27.195 1.00 25.74 121 SER B CA 1
ATOM 2627 C C . SER B 2 121 ? 1.622 -13.092 28.550 1.00 28.69 121 SER B C 1
ATOM 2628 O O . SER B 2 121 ? 0.435 -13.025 28.881 1.00 26.66 121 SER B O 1
ATOM 2631 N N . SER B 2 122 ? 2.577 -13.598 29.336 1.00 29.21 122 SER B N 1
ATOM 2632 C CA . SER B 2 122 ? 2.326 -13.998 30.715 1.00 26.91 122 SER B CA 1
ATOM 2633 C C . SER B 2 122 ? 2.717 -12.924 31.724 1.00 26.73 122 SER B C 1
ATOM 2634 O O . SER B 2 122 ? 2.697 -13.185 32.928 1.00 25.62 122 SER B O 1
ATOM 2637 N N . ALA B 2 123 ? 3.022 -11.713 31.264 1.00 27.48 123 ALA B N 1
ATOM 2638 C CA . ALA B 2 123 ? 3.469 -10.649 32.154 1.00 28.23 123 ALA B CA 1
ATOM 2639 C C . ALA B 2 123 ? 2.343 -10.157 33.062 1.00 27.97 123 ALA B C 1
ATOM 2640 O O . ALA B 2 123 ? 1.185 -10.038 32.648 1.00 24.33 123 ALA B O 1
ATOM 2642 N N . LYS B 2 124 ? 2.692 -9.899 34.319 1.00 31.46 124 LYS B N 1
ATOM 2643 C CA . LYS B 2 124 ? 1.789 -9.282 35.280 1.00 32.49 124 LYS B CA 1
ATOM 2644 C C . LYS B 2 124 ? 1.922 -7.776 35.191 1.00 27.40 124 LYS B C 1
ATOM 2645 O O . LYS B 2 124 ? 2.955 -7.251 34.777 1.00 28.77 124 LYS B O 1
ATOM 2651 N N . THR B 2 125 ? 0.879 -7.068 35.600 1.00 24.14 125 THR B N 1
ATOM 2652 C CA . THR B 2 125 ? 0.978 -5.623 35.527 1.00 30.18 125 THR B CA 1
ATOM 2653 C C . THR B 2 125 ? 1.908 -5.123 36.639 1.00 29.48 125 THR B C 1
ATOM 2654 O O . THR B 2 125 ? 1.743 -5.449 37.818 1.00 19.86 125 THR B O 1
ATOM 2658 N N . THR B 2 126 ? 2.926 -4.372 36.237 1.00 26.87 126 THR B N 1
ATOM 2659 C CA . THR B 2 126 ? 4.063 -4.129 37.056 1.00 23.76 126 THR B CA 1
ATOM 2660 C C . THR B 2 126 ? 4.412 -2.657 36.918 1.00 27.49 126 THR B C 1
ATOM 2661 O O . THR B 2 126 ? 4.595 -2.169 35.779 1.00 22.31 126 THR B O 1
ATOM 2665 N N . PRO B 2 127 ? 4.521 -1.939 38.040 1.00 23.05 127 PRO B N 1
ATOM 2666 C CA . PRO B 2 127 ? 4.867 -0.523 37.966 1.00 22.74 127 PRO B CA 1
ATOM 2667 C C . PRO B 2 127 ? 6.337 -0.358 37.631 1.00 19.24 127 PRO B C 1
ATOM 2668 O O . PRO B 2 127 ? 7.160 -1.228 37.950 1.00 20.09 127 PRO B O 1
ATOM 2672 N N . PRO B 2 128 ? 6.710 0.725 36.964 1.00 20.99 128 PRO B N 1
ATOM 2673 C CA . PRO B 2 128 ? 8.109 0.893 36.562 1.00 23.96 128 PRO B CA 1
ATOM 2674 C C . PRO B 2 128 ? 8.980 1.387 37.706 1.00 19.88 128 PRO B C 1
ATOM 2675 O O . PRO B 2 128 ? 8.505 2.035 38.644 1.00 18.82 128 PRO B O 1
ATOM 2679 N N . SER B 2 129 ? 10.276 1.049 37.620 1.00 18.96 129 SER B N 1
ATOM 2680 C CA . SER B 2 129 ? 11.314 1.697 38.417 1.00 18.21 129 SER B CA 1
ATOM 2681 C C . SER B 2 129 ? 11.769 2.937 37.670 1.00 18.46 129 SER B C 1
ATOM 2682 O O . SER B 2 129 ? 12.099 2.860 36.487 1.00 22.91 129 SER B O 1
ATOM 2685 N N . VAL B 2 130 ? 11.766 4.079 38.339 1.00 21.73 130 VAL B N 1
ATOM 2686 C CA . VAL B 2 130 ? 12.108 5.339 37.696 1.00 19.81 130 VAL B CA 1
ATOM 2687 C C . VAL B 2 130 ? 13.473 5.774 38.202 1.00 22.69 130 VAL B C 1
ATOM 2688 O O . VAL B 2 130 ? 13.635 6.058 39.392 1.00 22.90 130 VAL B O 1
ATOM 2692 N N . TYR B 2 131 ? 14.450 5.854 37.294 1.00 17.23 131 TYR B N 1
ATOM 2693 C CA . TYR B 2 131 ? 15.802 6.179 37.702 1.00 19.71 131 TYR B CA 1
ATOM 2694 C C . TYR B 2 131 ? 16.238 7.520 37.135 1.00 20.71 131 TYR B C 1
ATOM 2695 O O . TYR B 2 131 ? 16.108 7.753 35.923 1.00 16.88 131 TYR B O 1
ATOM 2704 N N . PRO B 2 132 ? 16.746 8.421 37.978 1.00 20.63 132 PRO B N 1
ATOM 2705 C CA . PRO B 2 132 ? 17.269 9.697 37.473 1.00 20.90 132 PRO B CA 1
ATOM 2706 C C . PRO B 2 132 ? 18.539 9.498 36.658 1.00 20.74 132 PRO B C 1
ATOM 2707 O O . PRO B 2 132 ? 19.381 8.658 36.977 1.00 23.78 132 PRO B O 1
ATOM 2711 N N . LEU B 2 133 ? 18.672 10.287 35.601 1.00 21.80 133 LEU B N 1
ATOM 2712 C CA . LEU B 2 133 ? 19.870 10.302 34.770 1.00 22.87 133 LEU B CA 1
ATOM 2713 C C . LEU B 2 133 ? 20.406 11.725 34.811 1.00 21.33 133 LEU B C 1
ATOM 2714 O O . LEU B 2 133 ? 19.887 12.613 34.126 1.00 24.77 133 LEU B O 1
ATOM 2719 N N . ALA B 2 134 ? 21.433 11.936 35.621 1.00 20.57 134 ALA B N 1
ATOM 2720 C CA . ALA B 2 134 ? 22.115 13.210 35.779 1.00 24.94 134 ALA B CA 1
ATOM 2721 C C . ALA B 2 134 ? 23.610 13.058 35.505 1.00 24.50 134 ALA B C 1
ATOM 2722 O O . ALA B 2 134 ? 24.181 11.979 35.697 1.00 22.12 134 ALA B O 1
ATOM 2724 N N . PRO B 2 135 ? 24.270 14.108 35.019 1.00 30.44 135 PRO B N 1
ATOM 2725 C CA . PRO B 2 135 ? 25.713 14.000 34.754 1.00 28.91 135 PRO B CA 1
ATOM 2726 C C . PRO B 2 135 ? 26.490 13.839 36.057 1.00 34.80 135 PRO B C 1
ATOM 2727 O O . PRO B 2 135 ? 26.445 14.703 36.934 1.00 40.14 135 PRO B O 1
ATOM 2731 N N . GLY B 2 136 ? 27.187 12.712 36.183 1.00 35.64 136 GLY B N 1
ATOM 2732 C CA . GLY B 2 136 ? 27.949 12.398 37.377 1.00 38.49 136 GLY B CA 1
ATOM 2733 C C . GLY B 2 136 ? 29.426 12.682 37.232 1.00 32.66 136 GLY B C 1
ATOM 2734 O O . GLY B 2 136 ? 29.839 13.220 36.206 1.00 41.27 136 GLY B O 1
ATOM 2735 N N . GLY B 2 142 ? 30.160 23.152 29.054 1.00 46.12 142 GLY B N 1
ATOM 2736 C CA . GLY B 2 142 ? 29.041 22.957 28.153 1.00 40.77 142 GLY B CA 1
ATOM 2737 C C . GLY B 2 142 ? 27.925 23.957 28.381 1.00 42.99 142 GLY B C 1
ATOM 2738 O O . GLY B 2 142 ? 27.434 24.076 29.497 1.00 46.50 142 GLY B O 1
ATOM 2739 N N . SER B 2 143 ? 27.525 24.665 27.317 1.00 44.89 143 SER B N 1
ATOM 2740 C CA . SER B 2 143 ? 26.448 25.651 27.421 1.00 43.04 143 SER B CA 1
ATOM 2741 C C . SER B 2 143 ? 25.129 24.997 27.795 1.00 37.47 143 SER B C 1
ATOM 2742 O O . SER B 2 143 ? 24.324 25.581 28.526 1.00 41.12 143 SER B O 1
ATOM 2745 N N . SER B 2 144 ? 24.883 23.799 27.285 1.00 36.15 144 SER B N 1
ATOM 2746 C CA . SER B 2 144 ? 23.635 23.088 27.497 1.00 40.25 144 SER B CA 1
ATOM 2747 C C . SER B 2 144 ? 23.898 21.789 28.247 1.00 36.26 144 SER B C 1
ATOM 2748 O O . SER B 2 144 ? 24.981 21.201 28.142 1.00 36.77 144 SER B O 1
ATOM 2751 N N . VAL B 2 145 ? 22.897 21.349 29.012 1.00 31.25 145 VAL B N 1
ATOM 2752 C CA . VAL B 2 145 ? 23.009 20.153 29.834 1.00 29.23 145 VAL B CA 1
ATOM 2753 C C . VAL B 2 145 ? 21.830 19.231 29.539 1.00 30.58 145 VAL B C 1
ATOM 2754 O O . VAL B 2 145 ? 20.680 19.680 29.462 1.00 28.45 145 VAL B O 1
ATOM 2758 N N . THR B 2 146 ? 22.130 17.947 29.352 1.00 26.11 146 THR B N 1
ATOM 2759 C CA . THR B 2 146 ? 21.153 16.926 29.008 1.00 25.10 146 THR B CA 1
ATOM 2760 C C . THR B 2 146 ? 20.899 16.050 30.229 1.00 26.01 146 THR B C 1
ATOM 2761 O O . THR B 2 146 ? 21.846 15.552 30.849 1.00 25.19 146 THR B O 1
ATOM 2765 N N . LEU B 2 147 ? 19.626 15.893 30.588 1.00 22.89 147 LEU B N 1
ATOM 2766 C CA . LEU B 2 147 ? 19.205 15.075 31.713 1.00 24.13 147 LEU B CA 1
ATOM 2767 C C . LEU B 2 147 ? 18.296 13.960 31.209 1.00 25.16 147 LEU B C 1
ATOM 2768 O O . LEU B 2 147 ? 17.894 13.939 30.043 1.00 22.17 147 LEU B O 1
ATOM 2773 N N . GLY B 2 148 ? 17.986 13.009 32.090 1.00 22.45 148 GLY B N 1
ATOM 2774 C CA . GLY B 2 148 ? 17.102 11.943 31.664 1.00 20.30 148 GLY B CA 1
ATOM 2775 C C . GLY B 2 148 ? 16.412 11.225 32.804 1.00 24.15 148 GLY B C 1
ATOM 2776 O O . GLY B 2 148 ? 16.769 11.351 33.978 1.00 20.39 148 GLY B O 1
ATOM 2777 N N . CYS B 2 149 ? 15.408 10.441 32.435 1.00 21.49 149 CYS B N 1
ATOM 2778 C CA . CYS B 2 149 ? 14.870 9.465 33.363 1.00 22.19 149 CYS B CA 1
ATOM 2779 C C . CYS B 2 149 ? 14.745 8.138 32.649 1.00 17.39 149 CYS B C 1
ATOM 2780 O O . CYS B 2 149 ? 14.332 8.084 31.488 1.00 19.90 149 CYS B O 1
ATOM 2783 N N . LEU B 2 150 ? 15.176 7.085 33.333 1.00 16.44 150 LEU B N 1
ATOM 2784 C CA . LEU B 2 150 ? 15.079 5.725 32.837 1.00 17.06 150 LEU B CA 1
ATOM 2785 C C . LEU B 2 150 ? 13.886 5.063 33.509 1.00 18.19 150 LEU B C 1
ATOM 2786 O O . LEU B 2 150 ? 13.758 5.106 34.737 1.00 18.27 150 LEU B O 1
ATOM 2791 N N . VAL B 2 151 ? 13.020 4.469 32.704 1.00 16.90 151 VAL B N 1
ATOM 2792 C CA . VAL B 2 151 ? 11.736 3.958 33.158 1.00 17.07 151 VAL B CA 1
ATOM 2793 C C . VAL B 2 151 ? 11.728 2.473 32.842 1.00 18.09 151 VAL B C 1
ATOM 2794 O O . VAL B 2 151 ? 11.453 2.065 31.715 1.00 20.72 151 VAL B O 1
ATOM 2798 N N . LYS B 2 152 ? 12.006 1.653 33.840 1.00 18.87 152 LYS B N 1
ATOM 2799 C CA . LYS B 2 152 ? 12.478 0.305 33.591 1.00 24.17 152 LYS B CA 1
ATOM 2800 C C . LYS B 2 152 ? 11.530 -0.713 34.197 1.00 19.21 152 LYS B C 1
ATOM 2801 O O . LYS B 2 152 ? 11.091 -0.544 35.334 1.00 13.48 152 LYS B O 1
ATOM 2807 N N . GLY B 2 153 ? 11.227 -1.757 33.427 1.00 16.33 153 GLY B N 1
ATOM 2808 C CA . GLY B 2 153 ? 10.606 -2.953 33.950 1.00 21.71 153 GLY B CA 1
ATOM 2809 C C . GLY B 2 153 ? 9.130 -2.815 34.255 1.00 27.39 153 GLY B C 1
ATOM 2810 O O . GLY B 2 153 ? 8.689 -3.210 35.344 1.00 21.38 153 GLY B O 1
ATOM 2811 N N . TYR B 2 154 ? 8.354 -2.264 33.324 1.00 16.98 154 TYR B N 1
ATOM 2812 C CA . TYR B 2 154 ? 6.919 -2.125 33.534 1.00 18.95 154 TYR B CA 1
ATOM 2813 C C . TYR B 2 154 ? 6.165 -2.932 32.492 1.00 20.13 154 TYR B C 1
ATOM 2814 O O . TYR B 2 154 ? 6.744 -3.436 31.529 1.00 25.56 154 TYR B O 1
ATOM 2823 N N . PHE B 2 155 ? 4.849 -3.063 32.716 1.00 25.39 155 PHE B N 1
ATOM 2824 C CA . PHE B 2 155 ? 3.887 -3.746 31.855 1.00 20.00 155 PHE B CA 1
ATOM 2825 C C . PHE B 2 155 ? 2.481 -3.427 32.345 1.00 24.82 155 PHE B C 1
ATOM 2826 O O . PHE B 2 155 ? 2.229 -3.446 33.559 1.00 23.47 155 PHE B O 1
ATOM 2834 N N . PRO B 2 156 ? 1.528 -3.135 31.440 1.00 26.72 156 PRO B N 1
ATOM 2835 C CA . PRO B 2 156 ? 1.701 -3.009 29.988 1.00 28.09 156 PRO B CA 1
ATOM 2836 C C . PRO B 2 156 ? 2.261 -1.648 29.596 1.00 26.09 156 PRO B C 1
ATOM 2837 O O . PRO B 2 156 ? 2.740 -0.913 30.462 1.00 24.02 156 PRO B O 1
ATOM 2841 N N . GLU B 2 157 ? 2.115 -1.297 28.320 1.00 25.59 157 GLU B N 1
ATOM 2842 C CA . GLU B 2 157 ? 3.014 -0.339 27.682 1.00 30.40 157 GLU B CA 1
ATOM 2843 C C . GLU B 2 157 ? 2.764 1.114 28.071 1.00 33.99 157 GLU B C 1
ATOM 2844 O O . GLU B 2 157 ? 3.719 1.894 28.140 1.00 34.45 157 GLU B O 1
ATOM 2850 N N . SER B 2 158 ? 1.512 1.530 28.258 1.00 33.80 158 SER B N 1
ATOM 2851 C CA . SER B 2 158 ? 1.273 2.954 28.483 1.00 29.74 158 SER B CA 1
ATOM 2852 C C . SER B 2 158 ? 2.079 3.508 29.667 1.00 28.10 158 SER B C 1
ATOM 2853 O O . SER B 2 158 ? 1.780 3.189 30.821 1.00 22.58 158 SER B O 1
ATOM 2856 N N . VAL B 2 159 ? 3.109 4.322 29.401 1.00 23.51 159 VAL B N 1
ATOM 2857 C CA . VAL B 2 159 ? 3.612 5.277 30.382 1.00 21.08 159 VAL B CA 1
ATOM 2858 C C . VAL B 2 159 ? 3.684 6.643 29.718 1.00 20.10 159 VAL B C 1
ATOM 2859 O O . VAL B 2 159 ? 3.735 6.772 28.492 1.00 21.92 159 VAL B O 1
ATOM 2863 N N . THR B 2 160 ? 3.720 7.671 30.559 1.00 17.36 160 THR B N 1
ATOM 2864 C CA . THR B 2 160 ? 3.917 9.044 30.129 1.00 22.49 160 THR B CA 1
ATOM 2865 C C . THR B 2 160 ? 4.961 9.700 31.020 1.00 21.22 160 THR B C 1
ATOM 2866 O O . THR B 2 160 ? 4.878 9.596 32.244 1.00 25.76 160 THR B O 1
ATOM 2870 N N . VAL B 2 161 ? 5.945 10.355 30.404 1.00 21.98 161 VAL B N 1
ATOM 2871 C CA . VAL B 2 161 ? 6.962 11.132 31.102 1.00 20.80 161 VAL B CA 1
ATOM 2872 C C . VAL B 2 161 ? 6.689 12.611 30.864 1.00 23.46 161 VAL B C 1
ATOM 2873 O O . VAL B 2 161 ? 6.560 13.045 29.716 1.00 28.71 161 VAL B O 1
ATOM 2877 N N . THR B 2 162 ? 6.620 13.387 31.945 1.00 24.86 162 THR B N 1
ATOM 2878 C CA . THR B 2 162 ? 6.397 14.829 31.882 1.00 23.17 162 THR B CA 1
ATOM 2879 C C . THR B 2 162 ? 7.516 15.526 32.643 1.00 31.88 162 THR B C 1
ATOM 2880 O O . THR B 2 162 ? 7.846 15.130 33.767 1.00 27.44 162 THR B O 1
ATOM 2884 N N . TRP B 2 163 ? 8.074 16.575 32.050 1.00 31.31 163 TRP B N 1
ATOM 2885 C CA . TRP B 2 163 ? 9.145 17.339 32.667 1.00 26.11 163 TRP B CA 1
ATOM 2886 C C . TRP B 2 163 ? 8.609 18.690 33.111 1.00 29.84 163 TRP B C 1
ATOM 2887 O O . TRP B 2 163 ? 7.977 19.396 32.317 1.00 30.74 163 TRP B O 1
ATOM 2898 N N . ASN B 2 164 ? 8.882 19.047 34.367 1.00 31.15 164 ASN B N 1
ATOM 2899 C CA . ASN B 2 164 ? 8.498 20.330 34.957 1.00 30.47 164 ASN B CA 1
ATOM 2900 C C . ASN B 2 164 ? 7.055 20.678 34.603 1.00 33.11 164 ASN B C 1
ATOM 2901 O O . ASN B 2 164 ? 6.761 21.715 34.007 1.00 34.33 164 ASN B O 1
ATOM 2906 N N . SER B 2 165 ? 6.159 19.750 34.938 1.00 30.83 165 SER B N 1
ATOM 2907 C CA . SER B 2 165 ? 4.717 19.894 34.719 1.00 36.95 165 SER B CA 1
ATOM 2908 C C . SER B 2 165 ? 4.354 20.176 33.257 1.00 36.34 165 SER B C 1
ATOM 2909 O O . SER B 2 165 ? 3.276 20.719 32.985 1.00 35.27 165 SER B O 1
ATOM 2912 N N . GLY B 2 166 ? 5.233 19.829 32.304 1.00 34.22 166 GLY B N 1
ATOM 2913 C CA . GLY B 2 166 ? 4.989 20.023 30.889 1.00 32.59 166 GLY B CA 1
ATOM 2914 C C . GLY B 2 166 ? 5.592 21.284 30.297 1.00 32.87 166 GLY B C 1
ATOM 2915 O O . GLY B 2 166 ? 5.668 21.397 29.069 1.00 35.84 166 GLY B O 1
ATOM 2916 N N . SER B 2 167 ? 6.028 22.225 31.139 1.00 33.66 167 SER B N 1
ATOM 2917 C CA . SER B 2 167 ? 6.614 23.479 30.668 1.00 35.69 167 SER B CA 1
ATOM 2918 C C . SER B 2 167 ? 7.877 23.247 29.838 1.00 42.33 167 SER B C 1
ATOM 2919 O O . SER B 2 167 ? 8.133 23.964 28.860 1.00 40.37 167 SER B O 1
ATOM 2922 N N . LEU B 2 168 ? 8.705 22.288 30.242 1.00 40.38 168 LEU B N 1
ATOM 2923 C CA . LEU B 2 168 ? 9.784 21.789 29.400 1.00 34.99 168 LEU B CA 1
ATOM 2924 C C . LEU B 2 168 ? 9.205 20.708 28.497 1.00 39.09 168 LEU B C 1
ATOM 2925 O O . LEU B 2 168 ? 8.677 19.701 28.990 1.00 35.65 168 LEU B O 1
ATOM 2930 N N . SER B 2 169 ? 9.293 20.913 27.182 1.00 40.80 169 SER B N 1
ATOM 2931 C CA . SER B 2 169 ? 8.651 20.001 26.241 1.00 37.73 169 SER B CA 1
ATOM 2932 C C . SER B 2 169 ? 9.390 19.969 24.908 1.00 37.98 169 SER B C 1
ATOM 2933 O O . SER B 2 169 ? 9.641 18.892 24.358 1.00 38.77 169 SER B O 1
ATOM 2936 N N . SER B 2 170 ? 9.758 21.140 24.381 1.00 39.10 170 SER B N 1
ATOM 2937 C CA . SER B 2 170 ? 10.386 21.177 23.063 1.00 40.97 170 SER B CA 1
ATOM 2938 C C . SER B 2 170 ? 11.786 20.562 23.056 1.00 38.97 170 SER B C 1
ATOM 2939 O O . SER B 2 170 ? 12.259 20.154 21.989 1.00 36.83 170 SER B O 1
ATOM 2942 N N . SER B 2 171 ? 12.451 20.466 24.210 1.00 38.52 171 SER B N 1
ATOM 2943 C CA . SER B 2 171 ? 13.795 19.906 24.297 1.00 32.96 171 SER B CA 1
ATOM 2944 C C . SER B 2 171 ? 13.790 18.439 24.721 1.00 32.97 171 SER B C 1
ATOM 2945 O O . SER B 2 171 ? 14.827 17.911 25.147 1.00 32.06 171 SER B O 1
ATOM 2948 N N . VAL B 2 172 ? 12.651 17.778 24.617 1.00 24.92 172 VAL B N 1
ATOM 2949 C CA . VAL B 2 172 ? 12.455 16.440 25.158 1.00 21.46 172 VAL B CA 1
ATOM 2950 C C . VAL B 2 172 ? 12.566 15.414 24.041 1.00 24.45 172 VAL B C 1
ATOM 2951 O O . VAL B 2 172 ? 12.091 15.637 22.923 1.00 21.84 172 VAL B O 1
ATOM 2955 N N . HIS B 2 173 ? 13.194 14.283 24.341 1.00 23.63 173 HIS B N 1
ATOM 2956 C CA . HIS B 2 173 ? 13.150 13.118 23.469 1.00 20.37 173 HIS B CA 1
ATOM 2957 C C . HIS B 2 173 ? 12.570 11.976 24.276 1.00 21.53 173 HIS B C 1
ATOM 2958 O O . HIS B 2 173 ? 13.057 11.670 25.369 1.00 28.75 173 HIS B O 1
ATOM 2965 N N . THR B 2 174 ? 11.528 11.366 23.752 1.00 23.81 174 THR B N 1
ATOM 2966 C CA . THR B 2 174 ? 10.912 10.202 24.358 1.00 22.70 174 THR B CA 1
ATOM 2967 C C . THR B 2 174 ? 11.334 9.000 23.539 1.00 20.59 174 THR B C 1
ATOM 2968 O O . THR B 2 174 ? 11.048 8.937 22.340 1.00 24.16 174 THR B O 1
ATOM 2972 N N . PHE B 2 175 ? 12.031 8.070 24.174 1.00 24.49 175 PHE B N 1
ATOM 2973 C CA . PHE B 2 175 ? 12.482 6.967 23.336 1.00 20.88 175 PHE B CA 1
ATOM 2974 C C . PHE B 2 175 ? 11.524 5.798 23.442 1.00 21.39 175 PHE B C 1
ATOM 2975 O O . PHE B 2 175 ? 11.003 5.524 24.530 1.00 19.94 175 PHE B O 1
ATOM 2983 N N . PRO B 2 176 ? 11.294 5.115 22.318 1.00 23.28 176 PRO B N 1
ATOM 2984 C CA . PRO B 2 176 ? 10.306 4.035 22.308 1.00 22.91 176 PRO B CA 1
ATOM 2985 C C . PRO B 2 176 ? 10.705 2.921 23.260 1.00 23.93 176 PRO B C 1
ATOM 2986 O O . PRO B 2 176 ? 11.886 2.603 23.416 1.00 21.70 176 PRO B O 1
ATOM 2990 N N . ALA B 2 177 ? 9.693 2.352 23.907 1.00 22.82 177 ALA B N 1
ATOM 2991 C CA . ALA B 2 177 ? 9.862 1.253 24.839 1.00 20.74 177 ALA B CA 1
ATOM 2992 C C . ALA B 2 177 ? 10.355 0.015 24.115 1.00 22.25 177 ALA B C 1
ATOM 2993 O O . ALA B 2 177 ? 10.100 -0.170 22.923 1.00 20.10 177 ALA B O 1
ATOM 2995 N N . LEU B 2 178 ? 11.023 -0.869 24.866 1.00 19.77 178 LEU B N 1
ATOM 2996 C CA . LEU B 2 178 ? 11.488 -2.142 24.324 1.00 24.27 178 LEU B CA 1
ATOM 2997 C C . LEU B 2 178 ? 11.278 -3.268 25.330 1.00 25.48 178 LEU B C 1
ATOM 2998 O O . LEU B 2 178 ? 11.478 -3.084 26.530 1.00 23.23 178 LEU B O 1
ATOM 3003 N N . LEU B 2 179 ? 10.910 -4.441 24.841 1.00 28.71 179 LEU B N 1
ATOM 3004 C CA . LEU B 2 179 ? 10.691 -5.580 25.723 1.00 35.98 179 LEU B CA 1
ATOM 3005 C C . LEU B 2 179 ? 12.009 -6.240 26.104 1.00 41.83 179 LEU B C 1
ATOM 3006 O O . LEU B 2 179 ? 12.825 -6.554 25.230 1.00 49.22 179 LEU B O 1
ATOM 3011 N N . GLN B 2 180 ? 12.210 -6.469 27.405 1.00 37.58 180 GLN B N 1
ATOM 3012 C CA . GLN B 2 180 ? 13.304 -7.336 27.824 1.00 47.92 180 GLN B CA 1
ATOM 3013 C C . GLN B 2 180 ? 13.148 -7.765 29.278 1.00 45.37 180 GLN B C 1
ATOM 3014 O O . GLN B 2 180 ? 12.771 -6.964 30.140 1.00 41.09 180 GLN B O 1
ATOM 3020 N N . SER B 2 181 ? 13.509 -9.026 29.535 1.00 43.03 181 SER B N 1
ATOM 3021 C CA . SER B 2 181 ? 13.138 -9.743 30.749 1.00 44.83 181 SER B CA 1
ATOM 3022 C C . SER B 2 181 ? 11.623 -9.786 30.901 1.00 46.35 181 SER B C 1
ATOM 3023 O O . SER B 2 181 ? 11.103 -9.776 32.019 1.00 58.41 181 SER B O 1
ATOM 3026 N N . GLY B 2 182 ? 10.904 -9.814 29.773 1.00 41.40 182 GLY B N 1
ATOM 3027 C CA . GLY B 2 182 ? 9.456 -9.862 29.771 1.00 38.30 182 GLY B CA 1
ATOM 3028 C C . GLY B 2 182 ? 8.744 -8.537 29.973 1.00 38.60 182 GLY B C 1
ATOM 3029 O O . GLY B 2 182 ? 7.519 -8.487 29.804 1.00 42.53 182 GLY B O 1
ATOM 3030 N N . LEU B 2 183 ? 9.457 -7.464 30.306 1.00 35.55 183 LEU B N 1
ATOM 3031 C CA . LEU B 2 183 ? 8.863 -6.176 30.651 1.00 31.04 183 LEU B CA 1
ATOM 3032 C C . LEU B 2 183 ? 9.355 -5.073 29.716 1.00 28.81 183 LEU B C 1
ATOM 3033 O O . LEU B 2 183 ? 10.323 -5.237 28.967 1.00 26.71 183 LEU B O 1
ATOM 3038 N N . TYR B 2 184 ? 8.699 -3.918 29.800 1.00 24.61 184 TYR B N 1
ATOM 3039 C CA . TYR B 2 184 ? 9.062 -2.778 28.971 1.00 22.16 184 TYR B CA 1
ATOM 3040 C C . TYR B 2 184 ? 10.052 -1.862 29.677 1.00 20.98 184 TYR B C 1
ATOM 3041 O O . TYR B 2 184 ? 10.120 -1.797 30.909 1.00 20.22 184 TYR B O 1
ATOM 3050 N N . THR B 2 185 ? 10.830 -1.155 28.868 1.00 23.15 185 THR B N 1
ATOM 3051 C CA . THR B 2 185 ? 11.782 -0.162 29.336 1.00 21.74 185 THR B CA 1
ATOM 3052 C C . THR B 2 185 ? 11.886 0.935 28.291 1.00 20.90 185 THR B C 1
ATOM 3053 O O . THR B 2 185 ? 11.999 0.649 27.097 1.00 18.55 185 THR B O 1
ATOM 3057 N N . MET B 2 186 ? 11.873 2.182 28.759 1.00 18.38 186 MET B N 1
ATOM 3058 C CA . MET B 2 186 ? 12.025 3.357 27.919 1.00 16.26 186 MET B CA 1
ATOM 3059 C C . MET B 2 186 ? 12.826 4.400 28.689 1.00 18.29 186 MET B C 1
ATOM 3060 O O . MET B 2 186 ? 13.148 4.233 29.870 1.00 19.73 186 MET B O 1
ATOM 3065 N N . SER B 2 187 ? 13.134 5.498 28.019 1.00 15.98 187 SER B N 1
ATOM 3066 C CA . SER B 2 187 ? 13.821 6.608 28.655 1.00 21.07 187 SER B CA 1
ATOM 3067 C C . SER B 2 187 ? 13.383 7.902 27.987 1.00 18.24 187 SER B C 1
ATOM 3068 O O . SER B 2 187 ? 12.901 7.913 26.850 1.00 24.05 187 SER B O 1
ATOM 3071 N N . SER B 2 188 ? 13.566 8.990 28.703 1.00 14.83 188 SER B N 1
ATOM 3072 C CA . SER B 2 188 ? 13.253 10.311 28.197 1.00 19.42 188 SER B CA 1
ATOM 3073 C C . SER B 2 188 ? 14.406 11.242 28.539 1.00 22.52 188 SER B C 1
ATOM 3074 O O . SER B 2 188 ? 14.957 11.177 29.639 1.00 20.91 188 SER B O 1
ATOM 3077 N N . SER B 2 189 ? 14.783 12.093 27.592 1.00 20.60 189 SER B N 1
ATOM 3078 C CA . SER B 2 189 ? 15.855 13.044 27.811 1.00 22.49 189 SER B CA 1
ATOM 3079 C C . SER B 2 189 ? 15.308 14.457 27.676 1.00 24.07 189 SER B C 1
ATOM 3080 O O . SER B 2 189 ? 14.325 14.692 26.972 1.00 28.48 189 SER B O 1
ATOM 3083 N N . VAL B 2 190 ? 15.937 15.389 28.384 1.00 18.81 190 VAL B N 1
ATOM 3084 C CA . VAL B 2 190 ? 15.624 16.803 28.268 1.00 21.52 190 VAL B CA 1
ATOM 3085 C C . VAL B 2 190 ? 16.933 17.579 28.265 1.00 24.32 190 VAL B C 1
ATOM 3086 O O . VAL B 2 190 ? 17.923 17.176 28.880 1.00 22.44 190 VAL B O 1
ATOM 3090 N N . THR B 2 191 ? 16.944 18.692 27.544 1.00 25.03 191 THR B N 1
ATOM 3091 C CA . THR B 2 191 ? 18.144 19.492 27.375 1.00 22.79 191 THR B CA 1
ATOM 3092 C C . THR B 2 191 ? 17.816 20.924 27.762 1.00 28.85 191 THR B C 1
ATOM 3093 O O . THR B 2 191 ? 16.951 21.550 27.149 1.00 29.59 191 THR B O 1
ATOM 3097 N N . VAL B 2 192 ? 18.480 21.432 28.791 1.00 31.26 192 VAL B N 1
ATOM 3098 C CA . VAL B 2 192 ? 18.234 22.802 29.225 1.00 31.30 192 VAL B CA 1
ATOM 3099 C C . VAL B 2 192 ? 19.564 23.540 29.212 1.00 29.97 192 VAL B C 1
ATOM 3100 O O . VAL B 2 192 ? 20.615 22.901 29.048 1.00 32.75 192 VAL B O 1
ATOM 3104 N N . PRO B 2 193 ? 19.568 24.870 29.320 1.00 33.39 193 PRO B N 1
ATOM 3105 C CA . PRO B 2 193 ? 20.837 25.594 29.466 1.00 34.93 193 PRO B CA 1
ATOM 3106 C C . PRO B 2 193 ? 21.468 25.357 30.834 1.00 39.73 193 PRO B C 1
ATOM 3107 O O . PRO B 2 193 ? 20.777 25.171 31.841 1.00 36.96 193 PRO B O 1
ATOM 3111 N N . SER B 2 194 ? 22.809 25.361 30.861 1.00 38.55 194 SER B N 1
ATOM 3112 C CA . SER B 2 194 ? 23.519 25.219 32.132 1.00 43.16 194 SER B CA 1
ATOM 3113 C C . SER B 2 194 ? 23.125 26.308 33.123 1.00 42.72 194 SER B C 1
ATOM 3114 O O . SER B 2 194 ? 23.168 26.089 34.336 1.00 44.22 194 SER B O 1
ATOM 3117 N N . SER B 2 195 ? 22.725 27.479 32.624 1.00 45.35 195 SER B N 1
ATOM 3118 C CA . SER B 2 195 ? 22.229 28.539 33.494 1.00 49.87 195 SER B CA 1
ATOM 3119 C C . SER B 2 195 ? 21.007 28.095 34.286 1.00 47.26 195 SER B C 1
ATOM 3120 O O . SER B 2 195 ? 20.782 28.576 35.400 1.00 49.96 195 SER B O 1
ATOM 3123 N N . THR B 2 196 ? 20.192 27.204 33.722 1.00 49.88 196 THR B N 1
ATOM 3124 C CA . THR B 2 196 ? 18.933 26.838 34.356 1.00 47.88 196 THR B CA 1
ATOM 3125 C C . THR B 2 196 ? 19.068 25.650 35.302 1.00 50.14 196 THR B C 1
ATOM 3126 O O . THR B 2 196 ? 18.356 25.590 36.313 1.00 47.81 196 THR B O 1
ATOM 3130 N N . TRP B 2 197 ? 19.970 24.713 35.017 1.00 44.07 197 TRP B N 1
ATOM 3131 C CA . TRP B 2 197 ? 20.166 23.578 35.902 1.00 42.06 197 TRP B CA 1
ATOM 3132 C C . TRP B 2 197 ? 21.641 23.451 36.249 1.00 41.29 197 TRP B C 1
ATOM 3133 O O . TRP B 2 197 ? 22.496 23.665 35.382 1.00 43.50 197 TRP B O 1
ATOM 3144 N N . PRO B 2 198 ? 21.979 23.102 37.505 1.00 40.00 198 PRO B N 1
ATOM 3145 C CA . PRO B 2 198 ? 21.044 22.848 38.605 1.00 42.87 198 PRO B CA 1
ATOM 3146 C C . PRO B 2 198 ? 20.639 24.111 39.379 1.00 47.17 198 PRO B C 1
ATOM 3147 O O . PRO B 2 198 ? 20.161 23.998 40.506 1.00 45.17 198 PRO B O 1
ATOM 3151 N N . SER B 2 199 ? 20.827 25.287 38.770 1.00 49.40 199 SER B N 1
ATOM 3152 C CA . SER B 2 199 ? 20.388 26.535 39.392 1.00 51.02 199 SER B CA 1
ATOM 3153 C C . SER B 2 199 ? 18.915 26.471 39.764 1.00 51.45 199 SER B C 1
ATOM 3154 O O . SER B 2 199 ? 18.530 26.793 40.892 1.00 53.18 199 SER B O 1
ATOM 3157 N N . GLN B 2 200 ? 18.077 26.065 38.821 1.00 49.29 200 GLN B N 1
ATOM 3158 C CA . GLN B 2 200 ? 16.664 25.823 39.063 1.00 49.58 200 GLN B CA 1
ATOM 3159 C C . GLN B 2 200 ? 16.412 24.322 39.120 1.00 46.59 200 GLN B C 1
ATOM 3160 O O . GLN B 2 200 ? 17.295 23.503 38.844 1.00 41.17 200 GLN B O 1
ATOM 3166 N N . THR B 2 201 ? 15.186 23.969 39.490 1.00 43.58 201 THR B N 1
ATOM 3167 C CA . THR B 2 201 ? 14.804 22.576 39.664 1.00 37.64 201 THR B CA 1
ATOM 3168 C C . THR B 2 201 ? 14.287 21.976 38.354 1.00 33.79 201 THR B C 1
ATOM 3169 O O . THR B 2 201 ? 13.665 22.658 37.531 1.00 31.88 201 THR B O 1
ATOM 3173 N N . VAL B 2 202 ? 14.565 20.685 38.160 1.00 33.20 202 VAL B N 1
ATOM 3174 C CA . VAL B 2 202 ? 14.118 19.950 36.976 1.00 28.51 202 VAL B CA 1
ATOM 3175 C C . VAL B 2 202 ? 13.652 18.566 37.421 1.00 29.68 202 VAL B C 1
ATOM 3176 O O . VAL B 2 202 ? 14.424 17.813 38.029 1.00 28.35 202 VAL B O 1
ATOM 3180 N N . THR B 2 203 ? 12.393 18.231 37.127 1.00 28.33 203 THR B N 1
ATOM 3181 C CA . THR B 2 203 ? 11.767 17.016 37.637 1.00 28.35 203 THR B CA 1
ATOM 3182 C C . THR B 2 203 ? 11.072 16.260 36.515 1.00 26.24 203 THR B C 1
ATOM 3183 O O . THR B 2 203 ? 10.351 16.863 35.712 1.00 28.55 203 THR B O 1
ATOM 3187 N N . CYS B 2 204 ? 11.270 14.945 36.464 1.00 20.29 204 CYS B N 1
ATOM 3188 C CA . CYS B 2 204 ? 10.492 14.090 35.573 1.00 26.24 204 CYS B CA 1
ATOM 3189 C C . CYS B 2 204 ? 9.349 13.432 36.348 1.00 28.06 204 CYS B C 1
ATOM 3190 O O . CYS B 2 204 ? 9.560 12.900 37.446 1.00 30.76 204 CYS B O 1
ATOM 3193 N N . SER B 2 205 ? 8.138 13.508 35.794 1.00 27.57 205 SER B N 1
ATOM 3194 C CA . SER B 2 205 ? 6.950 12.859 36.353 1.00 26.78 205 SER B CA 1
ATOM 3195 C C . SER B 2 205 ? 6.590 11.700 35.445 1.00 20.58 205 SER B C 1
ATOM 3196 O O . SER B 2 205 ? 6.385 11.898 34.247 1.00 21.72 205 SER B O 1
ATOM 3199 N N . VAL B 2 206 ? 6.493 10.505 36.013 1.00 18.65 206 VAL B N 1
ATOM 3200 C CA . VAL B 2 206 ? 6.286 9.281 35.253 1.00 17.62 206 VAL B CA 1
ATOM 3201 C C . VAL B 2 206 ? 4.951 8.685 35.686 1.00 21.35 206 VAL B C 1
ATOM 3202 O O . VAL B 2 206 ? 4.821 8.208 36.815 1.00 22.29 206 VAL B O 1
ATOM 3206 N N . ALA B 2 207 ? 3.965 8.700 34.789 1.00 18.92 207 ALA B N 1
ATOM 3207 C CA . ALA B 2 207 ? 2.653 8.123 35.051 1.00 22.52 207 ALA B CA 1
ATOM 3208 C C . ALA B 2 207 ? 2.566 6.745 34.408 1.00 22.43 207 ALA B C 1
ATOM 3209 O O . ALA B 2 207 ? 2.858 6.600 33.218 1.00 21.93 207 ALA B O 1
ATOM 3211 N N . HIS B 2 208 ? 2.175 5.735 35.193 1.00 19.21 208 HIS B N 1
ATOM 3212 C CA . HIS B 2 208 ? 1.842 4.405 34.677 1.00 21.09 208 HIS B CA 1
ATOM 3213 C C . HIS B 2 208 ? 0.379 4.095 34.995 1.00 24.84 208 HIS B C 1
ATOM 3214 O O . HIS B 2 208 ? 0.066 3.553 36.074 1.00 18.78 208 HIS B O 1
ATOM 3221 N N . PRO B 2 209 ? -0.549 4.382 34.070 1.00 24.25 209 PRO B N 1
ATOM 3222 C CA . PRO B 2 209 ? -1.978 4.291 34.434 1.00 23.35 209 PRO B CA 1
ATOM 3223 C C . PRO B 2 209 ? -2.426 2.894 34.820 1.00 22.01 209 PRO B C 1
ATOM 3224 O O . PRO B 2 209 ? -3.156 2.759 35.809 1.00 27.83 209 PRO B O 1
ATOM 3228 N N . ALA B 2 210 ? -1.988 1.844 34.112 1.00 18.50 210 ALA B N 1
ATOM 3229 C CA . ALA B 2 210 ? -2.478 0.505 34.437 1.00 16.29 210 ALA B CA 1
ATOM 3230 C C . ALA B 2 210 ? -2.112 0.091 35.862 1.00 22.25 210 ALA B C 1
ATOM 3231 O O . ALA B 2 210 ? -2.892 -0.602 36.526 1.00 22.36 210 ALA B O 1
ATOM 3233 N N . SER B 2 211 ? -0.925 0.477 36.351 1.00 24.13 211 SER B N 1
ATOM 3234 C CA . SER B 2 211 ? -0.550 0.182 37.736 1.00 20.41 211 SER B CA 1
ATOM 3235 C C . SER B 2 211 ? -0.913 1.312 38.704 1.00 23.16 211 SER B C 1
ATOM 3236 O O . SER B 2 211 ? -0.648 1.197 39.903 1.00 29.37 211 SER B O 1
ATOM 3239 N N . SER B 2 212 ? -1.537 2.383 38.217 1.00 27.44 212 SER B N 1
ATOM 3240 C CA . SER B 2 212 ? -1.979 3.522 39.029 1.00 28.23 212 SER B CA 1
ATOM 3241 C C . SER B 2 212 ? -0.830 4.113 39.842 1.00 31.08 212 SER B C 1
ATOM 3242 O O . SER B 2 212 ? -0.942 4.357 41.048 1.00 33.31 212 SER B O 1
ATOM 3245 N N . THR B 2 213 ? 0.284 4.368 39.159 1.00 26.92 213 THR B N 1
ATOM 3246 C CA . THR B 2 213 ? 1.476 4.908 39.794 1.00 26.74 213 THR B CA 1
ATOM 3247 C C . THR B 2 213 ? 1.926 6.182 39.096 1.00 25.69 213 THR B C 1
ATOM 3248 O O . THR B 2 213 ? 1.871 6.292 37.868 1.00 23.59 213 THR B O 1
ATOM 3252 N N . THR B 2 214 ? 2.326 7.157 39.904 1.00 24.82 214 THR B N 1
ATOM 3253 C CA . THR B 2 214 ? 3.058 8.332 39.456 1.00 23.15 214 THR B CA 1
ATOM 3254 C C . THR B 2 214 ? 4.308 8.444 40.321 1.00 27.44 214 THR B C 1
ATOM 3255 O O . THR B 2 214 ? 4.235 8.312 41.549 1.00 22.69 214 THR B O 1
ATOM 3259 N N . VAL B 2 215 ? 5.458 8.639 39.685 1.00 22.87 215 VAL B N 1
ATOM 3260 C CA . VAL B 2 215 ? 6.708 8.847 40.403 1.00 25.56 215 VAL B CA 1
ATOM 3261 C C . VAL B 2 215 ? 7.320 10.128 39.872 1.00 29.26 215 VAL B C 1
ATOM 3262 O O . VAL B 2 215 ? 7.523 10.266 38.660 1.00 25.74 215 VAL B O 1
ATOM 3266 N N . ASP B 2 216 ? 7.561 11.079 40.761 1.00 26.89 216 ASP B N 1
ATOM 3267 C CA . ASP B 2 216 ? 8.255 12.304 40.412 1.00 29.27 216 ASP B CA 1
ATOM 3268 C C . ASP B 2 216 ? 9.679 12.158 40.934 1.00 30.70 216 ASP B C 1
ATOM 3269 O O . ASP B 2 216 ? 9.882 11.830 42.107 1.00 29.91 216 ASP B O 1
ATOM 3274 N N . LYS B 2 217 ? 10.657 12.325 40.046 1.00 34.25 217 LYS B N 1
ATOM 3275 C CA . LYS B 2 217 ? 12.066 12.154 40.383 1.00 33.81 217 LYS B CA 1
ATOM 3276 C C . LYS B 2 217 ? 12.785 13.471 40.114 1.00 32.56 217 LYS B C 1
ATOM 3277 O O . LYS B 2 217 ? 12.793 13.966 38.979 1.00 28.95 217 LYS B O 1
ATOM 3283 N N . LYS B 2 218 ? 13.362 14.046 41.165 1.00 27.41 218 LYS B N 1
ATOM 3284 C CA . LYS B 2 218 ? 14.128 15.272 41.031 1.00 29.27 218 LYS B CA 1
ATOM 3285 C C . LYS B 2 218 ? 15.548 14.950 40.581 1.00 31.80 218 LYS B C 1
ATOM 3286 O O . LYS B 2 218 ? 16.176 13.995 41.060 1.00 29.33 218 LYS B O 1
ATOM 3292 N N . LEU B 2 219 ? 16.040 15.749 39.637 1.00 29.11 219 LEU B N 1
ATOM 3293 C CA . LEU B 2 219 ? 17.358 15.559 39.048 1.00 28.10 219 LEU B CA 1
ATOM 3294 C C . LEU B 2 219 ? 18.358 16.333 39.885 1.00 30.19 219 LEU B C 1
ATOM 3295 O O . LEU B 2 219 ? 18.350 17.568 39.891 1.00 31.93 219 LEU B O 1
ATOM 3300 N N . GLU B 2 220 ? 19.205 15.609 40.594 1.00 31.39 220 GLU B N 1
ATOM 3301 C CA . GLU B 2 220 ? 20.175 16.203 41.491 1.00 39.64 220 GLU B CA 1
ATOM 3302 C C . GLU B 2 220 ? 21.572 16.044 40.922 1.00 40.10 220 GLU B C 1
ATOM 3303 O O . GLU B 2 220 ? 21.934 14.943 40.483 1.00 36.05 220 GLU B O 1
ATOM 3309 N N . PRO B 2 221 ? 22.383 17.103 40.930 1.00 44.17 221 PRO B N 1
ATOM 3310 C CA . PRO B 2 221 ? 23.770 16.974 40.466 1.00 48.59 221 PRO B CA 1
ATOM 3311 C C . PRO B 2 221 ? 24.554 16.032 41.367 1.00 49.02 221 PRO B C 1
ATOM 3312 O O . PRO B 2 221 ? 24.407 16.047 42.591 1.00 54.42 221 PRO B O 1
ATOM 3316 N N . SER B 2 222 ? 25.386 15.203 40.743 1.00 54.95 222 SER B N 1
ATOM 3317 C CA . SER B 2 222 ? 26.163 14.190 41.452 1.00 56.44 222 SER B CA 1
ATOM 3318 C C . SER B 2 222 ? 27.484 14.755 41.983 1.00 56.70 222 SER B C 1
ATOM 3319 O O . SER B 2 222 ? 27.552 15.902 42.434 1.00 57.24 222 SER B O 1
ATOM 3330 N N . PHE C 3 2 ? -6.339 -17.093 -5.015 1.00 22.76 2 PHE C N 1
ATOM 3331 C CA . PHE C 3 2 ? -7.371 -18.038 -4.593 1.00 24.76 2 PHE C CA 1
ATOM 3332 C C . PHE C 3 2 ? -8.558 -18.114 -5.558 1.00 26.50 2 PHE C C 1
ATOM 3333 O O . PHE C 3 2 ? -8.825 -17.177 -6.317 1.00 19.59 2 PHE C O 1
ATOM 3341 N N . ARG C 3 3 ? -9.287 -19.229 -5.497 1.00 26.63 3 ARG C N 1
ATOM 3342 C CA . ARG C 3 3 ? -10.402 -19.444 -6.407 1.00 28.95 3 ARG C CA 1
ATOM 3343 C C . ARG C 3 3 ? -11.659 -18.767 -5.876 1.00 26.37 3 ARG C C 1
ATOM 3344 O O . ARG C 3 3 ? -12.041 -18.951 -4.711 1.00 27.75 3 ARG C O 1
ATOM 3352 N N . HIS C 3 4 ? -12.286 -17.976 -6.742 1.00 27.00 4 HIS C N 1
ATOM 3353 C CA . HIS C 3 4 ? -13.551 -17.312 -6.466 1.00 21.91 4 HIS C CA 1
ATOM 3354 C C . HIS C 3 4 ? -14.716 -18.284 -6.592 1.00 24.06 4 HIS C C 1
ATOM 3355 O O . HIS C 3 4 ? -14.670 -19.250 -7.364 1.00 28.45 4 HIS C O 1
ATOM 3362 N N . ASP C 3 5 ? -15.772 -18.023 -5.827 1.00 20.70 5 ASP C N 1
ATOM 3363 C CA . ASP C 3 5 ? -17.003 -18.797 -5.923 1.00 24.87 5 ASP C CA 1
ATOM 3364 C C . ASP C 3 5 ? -17.969 -18.038 -6.840 1.00 29.78 5 ASP C C 1
ATOM 3365 O O . ASP C 3 5 ? -18.553 -17.021 -6.446 1.00 27.16 5 ASP C O 1
ATOM 3370 N N . SER C 3 6 ? -18.127 -18.519 -8.064 1.00 28.91 6 SER C N 1
ATOM 3371 C CA . SER C 3 6 ? -19.143 -17.965 -8.944 1.00 35.30 6 SER C CA 1
ATOM 3372 C C . SER C 3 6 ? -20.514 -18.585 -8.649 1.00 40.25 6 SER C C 1
ATOM 3373 O O . SER C 3 6 ? -20.620 -19.788 -8.379 1.00 44.51 6 SER C O 1
#

GO terms:
  GO:1905898 positive regulation of response to endoplasmic reticulum stress (P, IDA)
  GO:0005634 nucleus (C, IGI)
  GO:0003682 chromatin binding (F, IGI)
  GO:0010629 negative regulation of gene expression (P, TAS)
  GO:0141137 positive regulation of gene expression, epigenetic (P, IGI)
  GO:0006357 regulation of transcription by RNA polymerase II (P, IGI)
  GO:0000122 negative regulation of transcription by RNA polymerase II (P, IGI)
  GO:1900221 regulation of amyloid-beta clearance (P, IMP)
  GO:0005515 protein binding (F, IPI)
  GO:0031901 early endosome membrane (C, IDA)
  GO:0005576 extracellular region (C, IDA)
  GO:0106003 amyloid-beta complex (C, IDA)
  GO:1904646 cellular response to amyloid-beta (P, IDA)
  GO:0032224 positive regulation of synaptic transmission, cholinergic (P, IDA)
  GO:0048018 receptor ligand activity (F, IDA)
  GO:0043083 synaptic cleft (C, TAS)
  GO:0005178 integrin binding (F, IDA)
  GO:0070381 endosome to plasma membrane transport vesicle (C, IDA)
  GO:0005739 mitochondrion (C, IDA)
  GO:0005764 lysosome (C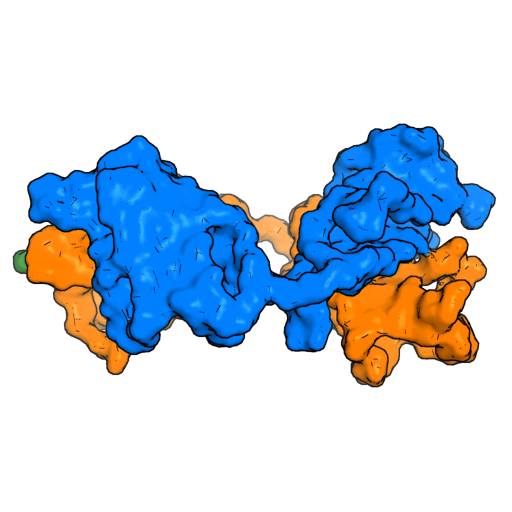, IDA)

CATH classification: 2.60.40.10 (+1 more: 2.60.40.10)

Radius of gyration: 24.86 Å; Cα contacts (8 Å, |Δi|>4): 1149; chains: 3; bounding box: 65×55×64 Å

Solvent-accessible surface area: 19904 Å² total

Foldseek 3Di:
DKAKEKPDQEAADAAQAKDKIKIFIPFFQQAPVGFRFKWKWFDAPPGDTDTAGTRFAHGDPPRDPQWGKHDGTGMIMIMRHGDDPVRFGWMKMWGDRDPPIDIYPTYGYAYDDDFDFWDKDKDWADPVVVVVFKIKIKMKTDFGPDPDKDKFKDFQNHTDDPQWDKDKDPQDPPRRGIMMMIMRMGTSVVVVVTFKIWIWMDDPVDPHIDIDIDTNVD/DKAKAKDFADEEAQQAKTKMKIAIDDDQQLQWKKFKWWAAPPGDIDTAKIAGSPRPDIDGDPVAPPFKDWDDDSVRNMIMIIGGSDDQVRWTFMKMFIFDDDPPDRDDGDDIHPGGTHGYAPDDADAWDWAWAAPLPFKGKTKIKTDFGDDDDKDKDKPNNPQPPQKDWAHWDDDPRGTITMMMGMGTVVPPPVDWMWIWMADVVVRDIDIDTHDND/DDDDD